Protein AF-A0A8I1EBF3-F1 (afdb_monomer)

Nearest PDB structures (foldseek):
  5a7d-assembly2_E  TM=3.920E-01  e=3.079E-02  Drosophila melanogaster
  8amz-assembly1_Q  TM=4.104E-01  e=3.415E-01  Spinacia oleracea
  7xn7-assembly1_q  TM=1.963E-01  e=6.045E-01  Komagataella phaffii
  5ue8-assembly1_A  TM=1.585E-01  e=4.282E+00  Rattus norvegicus

Solvent-accessible surface area (backbone atoms only — not comparable to full-atom values): 26738 Å² total; per-residue (Å²): 113,65,75,64,48,51,53,37,53,50,51,47,54,50,46,68,70,68,61,53,96,86,56,69,67,62,59,61,48,21,43,55,37,34,60,72,68,37,49,54,64,15,21,46,48,50,38,59,61,58,69,78,62,82,78,74,68,76,94,74,56,86,48,76,67,41,55,49,52,50,53,51,47,50,52,47,50,50,53,53,49,50,56,51,59,76,46,72,84,48,83,59,50,56,68,43,41,31,50,25,28,44,51,42,29,75,65,72,40,47,88,38,12,47,59,20,15,51,25,34,56,51,66,46,87,48,46,66,40,37,46,55,18,47,54,26,31,48,47,21,44,74,66,46,80,53,65,63,60,23,24,52,40,44,57,69,45,32,57,41,43,36,68,7,44,57,78,78,51,61,33,59,66,63,29,31,56,47,21,46,61,19,22,75,66,69,38,53,57,22,18,46,48,24,15,50,52,27,45,55,41,34,75,75,66,44,60,87,32,41,52,58,19,45,51,24,26,50,54,34,50,52,44,55,75,70,67,53,84,61,80,78,50,95,41,71,68,59,51,53,53,52,47,50,52,34,36,54,52,44,13,49,32,20,48,68,55,64,34,96,80,51,41,51,66,61,9,39,56,32,28,68,68,53,68,70,89,48,72,66,42,46,50,53,32,50,52,46,35,41,54,28,40,45,54,54,57,51,67,47,70,59,68,96,61,88,48,41,46,47,46,49,52,54,51,41,46,75,59,70,44,55,66,52,73,78,46,78,33,83,91,49,74,34,31,33,29,41,31,59,52,100,88,52,29,33,37,38,35,26,29,72,50,94,72,61,60,93,82,43,50,73,58,50,52,55,49,52,54,70,66,59,43,97,80,37,66,33,34,38,39,38,55,33,54,46,52,69,46,81,49,91,37,23,32,25,27,67,32,39,39,33,39,95,88,49,75,40,73,28,67,48,45,65,67,61,49,74,64,55,40,55,52,38,45,75,65,76,52,83,88,41,59,53,87,44,16,76,67,26,42,47,55,28,50,46,40,43,33,43,76,68,70,41,55,54,78,76,73,68,50,81,78,58,47,74,65,54,72,74,73,68,77,80,84,82,92,78,84,88,82,90,78,91,78,90,85,89,135

Organism: Pseudomonas putida (NCBI:txid303)

pLDDT: mean 82.67, std 17.94, range [24.09, 98.5]

Secondary structure (DSSP, 8-state):
-HHHHHHHHHHHHHHHHH--TT--THHHHHHHHHHTT-HHHHHHHHHHHTTS-----GGG--SHHHHHHHHHHHHHHHHHHHHHHHHTT-SS--HHHHHHHHHHHHTT-GGGHHHHHHHHHHH--SHHHHHHHHHHHHHHHHH--SHHHHHHHHHHHHHHHHTTTTTSS--HHHHHHHHHHHHTTT-HHHHHHHHHHHHHHHHTT-GGGHHHHHHHHHHHHHHHHTT---TTSS-HHHHHHHHHHHHHHHHHHHHTT-SSS--HHHHHHHHHH---SSHHHHHHHHHHHHHHHHHHHHTPPPPS--SHHHHHHHHHHHTT-EE---B--TTSSEEEEEEEETTEEEEEEEESS---HHHHHHHHHHHHHHH--TT--EEEEEESS---EEETTEEEEEEEEE-SS-EEEEEE-TT--HHHHHHHHHH------GGGTTGGGHHHHHHHHHHTT--TTTT--GGGHHHHTTT------S-----------

Sequence (489 aa):
MSYREDMLVLAQADYERLKMPGTDPRWGTALKIGSAGNLDGAAKIVTELLADVTFTPYEDAGSLVERKNAIEHEIYSLVIGTLSNLCSHKPKLPLAVVEMLCRAADVGFPEVAYNAANGIVGNASTTNDYKRAERYFKIAIETETDPTKRAAAIVNYVPLIRDGLITGKKDLIAAIELYEKAARTGLVTAMYNAGNVCMWEVQAGNTDLIDRAAYWFAEFIKTNDSGAPLSAMDNPVFIAEAIQQAIKHLADFHINEKIKQPNLEVGIAMARRIEIHNDHDQVVKNWLLEVGLSKRLSSLSAPAARSGADHWHYLLQNIDWDVGPITKGAPNPFDTFEIKHSNGKVLMVVLDYLFDPSKRYSALDRLAISLIKPGVDHVFVVSAIGMFQETDAGIHVPVFVYTKDSRAVASLNQRMTPEEIIKNTQSGLFFLDPRAAIRNCVLPITLNMLNSGKKISDGVNFNARYAVMNNVCVPDLAENFEVNSLQPD

Mean predicted aligned error: 10.17 Å

Foldseek 3Di:
DVVLLVLLVVLLVVCVVLDDVPQDCLLSVLSVCVSVVNLLVSLLSLLVVLVPDADDDLVPDPDPVSVVSVSSVVSNCSSLVSSLVSQVPDQEDDPSNLSSLLSCCVRPNLCSLLSNLSNLVSVDDALVSLVSSLVSLCSNLVPDPDLQSNLLSLLVNLCCQQVVSNPVDHDLPVSLVSLVSSVVVVQLSSLLSNLVSLVVVVVVVNLVSLQVNLVSLVSNLVCVVVVPDNVSPVDPVVSVVSNLVSLLSNLCCQLVVSYPDRDLVSSLVSLVVRDPPDPVSVVSSLVSNLSSLLVQLQQDAQDPDDALVSLVQVSCVSLPWQKADKDDDVVDQWIWIWTDDPPFIEIEIEGRDPDPCVPQVVVVLVVQLVVDDVGHAKYWYFYSALDWDQDLLAIFGWIWIDGNVDIFIFGDASNDDPVNRVVCRVVVDHDHHHVCRLSRCSSNVSSNCSNVSHRSPPPVPSVCVVVVVVPDDDDDDDDDDDDDDDDDD

Radius of gyration: 35.26 Å; Cα contacts (8 Å, |Δi|>4): 708; chains: 1; bounding box: 117×48×90 Å

InterPro domains:
  IPR011990 Tetratricopeptide-like helical domain superfamily [G3DSA:1.25.40.10] (82-287)

Structure (mmCIF, N/CA/C/O backbone):
data_AF-A0A8I1EBF3-F1
#
_entry.id   AF-A0A8I1EBF3-F1
#
loop_
_atom_site.group_PDB
_atom_site.id
_atom_site.type_symbol
_atom_site.label_atom_id
_atom_site.label_alt_id
_atom_site.label_comp_id
_atom_site.label_asym_id
_atom_site.label_entity_id
_atom_site.label_seq_id
_atom_site.pdbx_PDB_ins_code
_atom_site.Cartn_x
_atom_site.Cartn_y
_atom_site.Cartn_z
_atom_site.occupancy
_atom_site.B_iso_or_equiv
_atom_site.auth_seq_id
_atom_site.auth_comp_id
_atom_site.auth_asym_id
_atom_site.auth_atom_id
_atom_site.pdbx_PDB_model_num
ATOM 1 N N . MET A 1 1 ? -30.268 14.496 8.463 1.00 51.28 1 MET A N 1
ATOM 2 C CA . MET A 1 1 ? -31.210 14.589 9.598 1.00 51.28 1 MET A CA 1
ATOM 3 C C . MET A 1 1 ? -32.284 13.510 9.513 1.00 51.28 1 MET A C 1
ATOM 5 O O . MET A 1 1 ? -32.434 12.830 10.515 1.00 51.28 1 MET A O 1
ATOM 9 N N . SER A 1 2 ? -32.878 13.236 8.337 1.00 64.19 2 SER A N 1
ATOM 10 C CA . SER A 1 2 ? -33.955 12.231 8.181 1.00 64.19 2 SER A CA 1
ATOM 11 C C . SER A 1 2 ? -33.654 10.852 8.791 1.00 64.19 2 SER A C 1
ATOM 13 O O . SER A 1 2 ? -34.366 10.434 9.687 1.00 64.19 2 SER A O 1
ATOM 15 N N . TYR A 1 3 ? -32.528 10.207 8.457 1.00 68.94 3 TYR A N 1
ATOM 16 C CA . TYR A 1 3 ? -32.232 8.843 8.946 1.00 68.94 3 TYR A CA 1
ATOM 17 C C . TYR A 1 3 ? -32.161 8.697 10.483 1.00 68.94 3 TYR A C 1
ATOM 19 O O . TYR A 1 3 ? -32.469 7.644 11.035 1.00 68.94 3 TYR A O 1
ATOM 27 N N . ARG A 1 4 ? -31.738 9.749 11.201 1.00 68.06 4 ARG A N 1
ATOM 28 C CA . ARG A 1 4 ? -31.626 9.714 12.673 1.00 68.06 4 ARG A CA 1
ATOM 29 C C . ARG A 1 4 ? -32.972 9.922 13.356 1.00 68.06 4 ARG A C 1
ATOM 31 O O . ARG A 1 4 ? -33.235 9.289 14.373 1.00 68.06 4 ARG A O 1
ATOM 38 N N . GLU A 1 5 ? -33.785 10.816 12.803 1.00 68.25 5 GLU A N 1
ATOM 39 C CA . GLU A 1 5 ? -35.148 11.059 13.276 1.00 68.25 5 GLU A CA 1
ATOM 40 C C . GLU A 1 5 ? -36.011 9.813 13.044 1.00 68.25 5 GLU A C 1
ATOM 42 O O . GLU A 1 5 ? -36.707 9.382 13.961 1.00 68.25 5 GLU A O 1
ATOM 47 N N . ASP A 1 6 ? -35.846 9.151 11.895 1.00 79.31 6 ASP A N 1
ATOM 48 C CA . ASP A 1 6 ? -36.565 7.923 11.548 1.00 79.31 6 ASP A CA 1
ATOM 49 C C . ASP A 1 6 ? -36.257 6.768 12.521 1.00 79.31 6 ASP A C 1
ATOM 51 O O . ASP A 1 6 ? -37.180 6.103 12.992 1.00 79.31 6 ASP A O 1
ATOM 55 N N . MET A 1 7 ? -34.989 6.556 12.909 1.00 80.69 7 MET A N 1
ATOM 56 C CA . MET A 1 7 ? -34.633 5.492 13.869 1.00 80.69 7 MET A CA 1
ATOM 57 C C . MET A 1 7 ? -35.256 5.696 15.255 1.00 80.69 7 MET A C 1
ATOM 59 O O . MET A 1 7 ? -35.702 4.733 15.874 1.00 80.69 7 MET A O 1
ATOM 63 N N . LEU A 1 8 ? -35.304 6.934 15.753 1.00 80.44 8 LEU A N 1
ATOM 64 C CA . LEU A 1 8 ? -35.877 7.224 17.072 1.00 80.44 8 LEU A CA 1
ATOM 65 C C . LEU A 1 8 ? -37.400 7.142 17.073 1.00 80.44 8 LEU A C 1
ATOM 67 O O . LEU A 1 8 ? -37.984 6.688 18.054 1.00 80.44 8 LEU A O 1
ATOM 71 N N . VAL A 1 9 ? -38.041 7.548 15.976 1.00 79.81 9 VAL A N 1
ATOM 72 C CA . VAL A 1 9 ? -39.489 7.395 15.796 1.00 79.81 9 VAL A CA 1
ATOM 73 C C . VAL A 1 9 ? -39.869 5.914 15.738 1.00 79.81 9 VAL A C 1
ATOM 75 O O . VAL A 1 9 ? -40.823 5.510 16.405 1.00 79.81 9 VAL A O 1
ATOM 78 N N . LEU A 1 10 ? -39.101 5.094 15.014 1.00 85.44 10 LEU A N 1
ATOM 79 C CA . LEU A 1 10 ? -39.307 3.644 14.975 1.00 85.44 10 LEU A CA 1
ATOM 80 C C . LEU A 1 10 ? -39.087 3.006 16.350 1.00 85.44 10 LEU A C 1
ATOM 82 O O . LEU A 1 10 ? -39.961 2.288 16.826 1.00 85.44 10 LEU A O 1
ATOM 86 N N . ALA A 1 11 ? -37.993 3.345 17.039 1.00 85.56 11 ALA A N 1
ATOM 87 C CA . ALA A 1 11 ? -37.730 2.843 18.386 1.00 85.56 11 ALA A CA 1
ATOM 88 C C . ALA A 1 11 ? -38.823 3.250 19.387 1.00 85.56 11 ALA A C 1
ATOM 90 O O . ALA A 1 11 ? -39.188 2.466 20.260 1.00 85.56 11 ALA A O 1
ATOM 91 N N . GLN A 1 12 ? -39.392 4.452 19.253 1.00 85.31 12 GLN A N 1
ATOM 92 C CA . GLN A 1 12 ? -40.523 4.888 20.071 1.00 85.31 12 GLN A CA 1
ATOM 93 C C . GLN A 1 12 ? -41.780 4.056 19.788 1.00 85.31 12 GLN A C 1
ATOM 95 O O . GLN A 1 12 ? -42.476 3.674 20.727 1.00 85.31 12 GLN A O 1
ATOM 100 N N . ALA A 1 13 ? -42.075 3.763 18.521 1.00 85.56 13 ALA A N 1
ATOM 101 C CA . ALA A 1 13 ? -43.204 2.914 18.149 1.00 85.56 13 ALA A CA 1
ATOM 102 C C . ALA A 1 13 ? -43.023 1.472 18.655 1.00 85.56 13 ALA A C 1
ATOM 104 O O . ALA A 1 13 ? -43.964 0.881 19.189 1.00 85.56 13 ALA A O 1
ATOM 105 N N . ASP A 1 14 ? -41.809 0.930 18.555 1.00 85.56 14 ASP A N 1
ATOM 106 C CA . ASP A 1 14 ? -41.476 -0.393 19.082 1.00 85.56 14 ASP A CA 1
ATOM 107 C C . ASP A 1 14 ? -41.560 -0.441 20.610 1.00 85.56 14 ASP A C 1
ATOM 109 O O . ASP A 1 14 ? -42.135 -1.383 21.154 1.00 85.56 14 ASP A O 1
ATOM 113 N N . TYR A 1 15 ? -41.091 0.595 21.309 1.00 87.81 15 TYR A N 1
ATOM 114 C CA . TYR A 1 15 ? -41.271 0.719 22.757 1.00 87.81 15 TYR A CA 1
ATOM 115 C C . TYR A 1 15 ? -42.753 0.701 23.148 1.00 87.81 15 TYR A C 1
ATOM 117 O O . TYR A 1 15 ? -43.150 -0.029 24.055 1.00 87.81 15 TYR A O 1
ATOM 125 N N . GLU A 1 16 ? -43.594 1.468 22.451 1.00 88.19 16 GLU A N 1
ATOM 126 C CA . GLU A 1 16 ? -45.037 1.511 22.710 1.00 88.19 16 GLU A CA 1
ATOM 127 C C . GLU A 1 16 ? -45.721 0.158 22.468 1.00 88.19 16 GLU A C 1
ATOM 129 O O . GLU A 1 16 ? -46.693 -0.164 23.153 1.00 88.19 16 GLU A O 1
ATOM 134 N N . ARG A 1 17 ? -45.199 -0.644 21.535 1.00 86.62 17 ARG A N 1
ATOM 135 C CA . ARG A 1 17 ? -45.666 -2.009 21.270 1.00 86.62 17 ARG A CA 1
ATOM 136 C C . ARG A 1 17 ? -45.203 -3.007 22.335 1.00 86.62 17 ARG A C 1
ATOM 138 O O . ARG A 1 17 ? -45.956 -3.920 22.663 1.00 86.62 17 ARG A O 1
ATOM 145 N N . LEU A 1 18 ? -43.975 -2.861 22.832 1.00 81.62 18 LEU A N 1
ATOM 146 C CA . LEU A 1 18 ? -43.343 -3.806 23.760 1.00 81.62 18 LEU A CA 1
ATOM 147 C C . LEU A 1 18 ? -43.684 -3.538 25.230 1.00 81.62 18 LEU A C 1
ATOM 149 O O . LEU A 1 18 ? -43.619 -4.458 26.045 1.00 81.62 18 LEU A O 1
ATOM 153 N N . LYS A 1 19 ? -44.039 -2.299 25.593 1.00 83.50 19 LYS A N 1
ATOM 154 C CA . LYS A 1 19 ? -44.276 -1.939 26.996 1.00 83.50 19 LYS A CA 1
ATOM 155 C C . LYS A 1 19 ? -45.420 -2.751 27.609 1.00 83.50 19 LYS A C 1
ATOM 157 O O . LYS A 1 19 ? -46.505 -2.887 27.044 1.00 83.50 19 LYS A O 1
ATOM 162 N N . MET A 1 20 ? -45.187 -3.240 28.821 1.00 80.56 20 MET A N 1
ATOM 163 C CA . MET A 1 20 ? -46.150 -3.992 29.620 1.00 80.56 20 MET A CA 1
ATOM 164 C C . MET A 1 20 ? -46.591 -3.184 30.850 1.00 80.56 20 MET A C 1
ATOM 166 O O . MET A 1 20 ? -45.929 -2.214 31.233 1.00 80.56 20 MET A O 1
ATOM 170 N N . PRO A 1 21 ? -47.695 -3.564 31.523 1.00 80.75 21 PRO A N 1
ATOM 171 C CA . PRO A 1 21 ? -48.029 -3.001 32.826 1.00 80.75 21 PRO A CA 1
ATOM 172 C C . PRO A 1 21 ? -46.851 -3.133 33.805 1.00 80.75 21 PRO A C 1
ATOM 174 O O . PRO A 1 21 ? -46.395 -4.236 34.105 1.00 80.75 21 PRO A O 1
ATOM 177 N N . GLY A 1 22 ? -46.358 -1.995 34.301 1.00 79.06 22 GLY A N 1
ATOM 178 C CA . GLY A 1 22 ? -45.216 -1.929 35.217 1.00 79.06 22 GLY A CA 1
ATOM 179 C C . GLY A 1 22 ? -43.856 -1.663 34.563 1.00 79.06 22 GLY A C 1
ATOM 180 O O . GLY A 1 22 ? -42.886 -1.536 35.302 1.00 79.06 22 GLY A O 1
ATOM 181 N N . THR A 1 23 ? -43.767 -1.535 33.232 1.00 82.94 23 THR A N 1
ATOM 182 C CA . THR A 1 23 ? -42.566 -0.999 32.568 1.00 82.94 23 THR A CA 1
ATOM 183 C C . THR A 1 23 ? -42.337 0.452 33.002 1.00 82.94 23 THR A C 1
ATOM 185 O O . THR A 1 23 ? -43.271 1.257 32.980 1.00 82.94 23 THR A O 1
ATOM 188 N N . ASP A 1 24 ? -41.100 0.808 33.364 1.00 86.75 24 ASP A N 1
ATOM 189 C CA . ASP A 1 24 ? -40.775 2.178 33.774 1.00 86.75 24 ASP A CA 1
ATOM 190 C C . ASP A 1 24 ? -41.000 3.167 32.599 1.00 86.75 24 ASP A C 1
ATOM 192 O O . ASP A 1 24 ? -40.403 3.011 31.524 1.00 86.75 24 ASP A O 1
ATOM 196 N N . PRO A 1 25 ? -41.861 4.194 32.756 1.00 90.25 25 PRO A N 1
ATOM 197 C CA . PRO A 1 25 ? -42.172 5.148 31.687 1.00 90.25 25 PRO A CA 1
ATOM 198 C C . PRO A 1 25 ? -40.987 6.052 31.312 1.00 90.25 25 PRO A C 1
ATOM 200 O O . PRO A 1 25 ? -41.006 6.718 30.267 1.00 90.25 25 PRO A O 1
ATOM 203 N N . ARG A 1 26 ? -39.935 6.100 32.138 1.00 92.25 26 ARG A N 1
ATOM 204 C CA . ARG A 1 26 ? -38.726 6.874 31.848 1.00 92.25 26 ARG A CA 1
ATOM 205 C C . ARG A 1 26 ? -37.974 6.337 30.625 1.00 92.25 26 ARG A C 1
ATOM 207 O O . ARG A 1 26 ? -37.333 7.137 29.950 1.00 92.25 26 ARG A O 1
ATOM 214 N N . TRP A 1 27 ? -38.127 5.061 30.252 1.00 89.31 27 TRP A N 1
ATOM 215 C CA . TRP A 1 27 ? -37.572 4.512 29.002 1.00 89.31 27 TRP A CA 1
ATOM 216 C C . TRP A 1 27 ? -38.121 5.223 27.756 1.00 89.31 27 TRP A C 1
ATOM 218 O O . TRP A 1 27 ? -37.354 5.728 26.936 1.00 89.31 27 TRP A O 1
ATOM 228 N N . GLY A 1 28 ? -39.447 5.367 27.657 1.00 89.62 28 GLY A N 1
ATOM 229 C CA . GLY A 1 28 ? -40.077 6.144 26.583 1.00 89.62 28 GLY A CA 1
ATOM 230 C C . GLY A 1 28 ? -39.735 7.636 26.659 1.00 89.62 28 GLY A C 1
ATOM 231 O O . GLY A 1 28 ? -39.597 8.310 25.640 1.00 89.62 28 GLY A O 1
ATOM 232 N N . THR A 1 29 ? -39.527 8.159 27.871 1.00 93.44 29 THR A N 1
ATOM 233 C CA . THR A 1 29 ? -39.084 9.549 28.067 1.00 93.44 29 THR A CA 1
ATOM 234 C C . THR A 1 29 ? -37.672 9.768 27.519 1.00 93.44 29 THR A C 1
ATOM 236 O O . THR A 1 29 ? -37.432 10.775 26.852 1.00 93.44 29 THR A O 1
ATOM 239 N N . ALA A 1 30 ? -36.753 8.823 27.735 1.00 91.50 30 ALA A N 1
ATOM 240 C CA . ALA A 1 30 ? -35.398 8.878 27.195 1.00 91.50 30 ALA A CA 1
ATOM 241 C C . ALA A 1 30 ? -35.396 8.874 25.658 1.00 91.50 30 ALA A C 1
ATOM 243 O O . ALA A 1 30 ? -34.731 9.717 25.056 1.00 91.50 30 ALA A O 1
ATOM 244 N N . LEU A 1 31 ? -36.192 8.006 25.020 1.00 89.75 31 LEU A N 1
ATOM 245 C CA . LEU A 1 31 ? -36.346 7.982 23.559 1.00 89.75 31 LEU A CA 1
ATOM 246 C C . LEU A 1 31 ? -36.879 9.315 23.014 1.00 89.75 31 LEU A C 1
ATOM 248 O O . LEU A 1 31 ? -36.292 9.870 22.087 1.00 89.75 31 LEU A O 1
ATOM 252 N N . LYS A 1 32 ? -37.920 9.882 23.636 1.00 90.75 32 LYS A N 1
ATOM 253 C CA . LYS A 1 32 ? -38.498 11.179 23.243 1.00 90.75 32 LYS A CA 1
ATOM 254 C C . LYS A 1 32 ? -37.525 12.353 23.409 1.00 90.75 32 LYS A C 1
ATOM 256 O O . LYS A 1 32 ? -37.490 13.268 22.588 1.00 90.75 32 LYS A O 1
ATOM 261 N N . ILE A 1 33 ? -36.736 12.362 24.481 1.00 90.69 33 ILE A N 1
ATOM 262 C CA . ILE A 1 33 ? -35.713 13.396 24.702 1.00 90.69 33 ILE A CA 1
ATOM 263 C C . ILE A 1 33 ? -34.570 13.234 23.690 1.00 90.69 33 ILE A C 1
ATOM 265 O O . ILE A 1 33 ? -34.101 14.226 23.124 1.00 90.69 33 ILE A O 1
ATOM 269 N N . GLY A 1 34 ? -34.166 11.993 23.407 1.00 87.12 34 GLY A N 1
ATOM 270 C CA . GLY A 1 34 ? -33.184 11.670 22.376 1.00 87.12 34 GLY A CA 1
ATOM 271 C C . GLY A 1 34 ? -33.651 12.091 20.982 1.00 87.12 34 GLY A C 1
ATOM 272 O O . GLY A 1 34 ? -32.872 12.694 20.244 1.00 87.12 34 GLY A O 1
ATOM 273 N N . SER A 1 35 ? -34.926 11.857 20.642 1.00 84.81 35 SER A N 1
ATOM 274 C CA . SER A 1 35 ? -35.534 12.247 19.358 1.00 84.81 35 SER A CA 1
ATOM 275 C C . SER A 1 35 ? -35.601 13.758 19.167 1.00 84.81 35 SER A C 1
ATOM 277 O O . SER A 1 35 ? -35.529 14.238 18.043 1.00 84.81 35 SER A O 1
ATOM 279 N N . ALA A 1 36 ? -35.662 14.519 20.261 1.00 87.38 36 ALA A N 1
ATOM 280 C CA . ALA A 1 36 ? -35.533 15.975 20.249 1.00 87.38 36 ALA A CA 1
ATOM 281 C C . ALA A 1 36 ? -34.069 16.464 20.141 1.00 87.38 36 ALA A C 1
ATOM 283 O O . ALA A 1 36 ? -33.806 17.660 20.253 1.00 87.38 36 ALA A O 1
ATOM 284 N N . GLY A 1 37 ? -33.100 15.557 19.961 1.00 86.69 37 GLY A N 1
ATOM 285 C CA . GLY A 1 37 ? -31.675 15.863 19.814 1.00 86.69 37 GLY A CA 1
ATOM 286 C C . GLY A 1 37 ? -30.896 15.984 21.128 1.00 86.69 37 GLY A C 1
ATOM 287 O O . GLY A 1 37 ? -29.675 16.164 21.096 1.00 86.69 37 GLY A O 1
ATOM 288 N N . ASN A 1 38 ? -31.550 15.847 22.287 1.00 90.69 38 ASN A N 1
ATOM 289 C CA . ASN A 1 38 ? -30.905 15.947 23.597 1.00 90.69 38 ASN A CA 1
ATOM 290 C C . ASN A 1 38 ? -30.384 14.580 24.076 1.00 90.69 38 ASN A C 1
ATOM 292 O O . ASN A 1 38 ? -30.918 13.960 24.997 1.00 90.69 38 ASN A O 1
ATOM 296 N N . LEU A 1 39 ? -29.313 14.108 23.440 1.00 89.25 39 LEU A N 1
ATOM 297 C CA . LEU A 1 39 ? -28.710 12.808 23.757 1.00 89.25 39 LEU A CA 1
ATOM 298 C C . LEU A 1 39 ? -28.164 12.732 25.192 1.00 89.25 39 LEU A C 1
ATOM 300 O O . LEU A 1 39 ? -28.251 11.678 25.809 1.00 89.25 39 LEU A O 1
ATOM 304 N N . ASP A 1 40 ? -27.665 13.837 25.750 1.00 91.81 40 ASP A N 1
ATOM 305 C CA . ASP A 1 40 ? -27.168 13.884 27.132 1.00 91.81 40 ASP A CA 1
ATOM 306 C C . ASP A 1 40 ? -28.285 13.651 28.146 1.00 91.81 40 ASP A C 1
ATOM 308 O O . ASP A 1 40 ? -28.114 12.885 29.094 1.00 91.81 40 ASP A O 1
ATOM 312 N N . GLY A 1 41 ? -29.431 14.308 27.950 1.00 94.06 41 GLY A N 1
ATOM 313 C CA . GLY A 1 41 ? -30.605 14.127 28.798 1.00 94.06 41 GLY A CA 1
ATOM 314 C C . GLY A 1 41 ? -31.134 12.697 28.729 1.00 94.06 41 GLY A C 1
ATOM 315 O O . GLY A 1 41 ? -31.384 12.089 29.766 1.00 94.06 41 GLY A O 1
ATOM 316 N N . ALA A 1 42 ? -31.236 12.141 27.518 1.00 93.19 42 ALA A N 1
ATOM 317 C CA . ALA A 1 42 ? -31.641 10.753 27.318 1.00 93.19 42 ALA A CA 1
ATOM 318 C C . ALA A 1 42 ? -30.679 9.771 28.008 1.00 93.19 42 ALA A C 1
ATOM 320 O O . ALA A 1 42 ? -31.119 8.889 28.743 1.00 93.19 42 ALA A O 1
ATOM 321 N N . ALA A 1 43 ? -29.370 9.962 27.831 1.00 93.56 43 ALA A N 1
ATOM 322 C CA . ALA A 1 43 ? -28.353 9.087 28.400 1.00 93.56 43 ALA A CA 1
ATOM 323 C C . ALA A 1 43 ? -28.322 9.117 29.934 1.00 93.56 43 ALA A C 1
ATOM 325 O O . ALA A 1 43 ? -28.157 8.070 30.557 1.00 93.56 43 ALA A O 1
ATOM 326 N N . LYS A 1 44 ? -28.532 10.285 30.559 1.00 94.88 44 LYS A N 1
ATOM 327 C CA . LYS A 1 44 ? -28.656 10.396 32.024 1.00 94.88 44 LYS A CA 1
ATOM 328 C C . LYS A 1 44 ? -29.830 9.582 32.563 1.00 94.88 44 LYS A C 1
ATOM 330 O O . LYS A 1 44 ? -29.638 8.807 33.490 1.00 94.88 44 LYS A O 1
ATOM 335 N N . ILE A 1 45 ? -31.002 9.694 31.933 1.00 94.12 45 ILE A N 1
ATOM 336 C CA . ILE A 1 45 ? -32.192 8.924 32.322 1.00 94.12 45 ILE A CA 1
ATOM 337 C C . ILE A 1 45 ? -31.926 7.421 32.210 1.00 94.12 45 ILE A C 1
ATOM 339 O O . ILE A 1 45 ? -32.232 6.674 33.133 1.00 94.12 45 ILE A O 1
ATOM 343 N N . VAL A 1 46 ? -31.326 6.973 31.104 1.00 92.00 46 VAL A N 1
ATOM 344 C CA . VAL A 1 46 ? -30.987 5.552 30.925 1.00 92.00 46 VAL A CA 1
ATOM 345 C C . VAL A 1 46 ? -29.963 5.093 31.962 1.00 92.00 46 VAL A C 1
ATOM 347 O O . VAL A 1 46 ? -30.102 4.013 32.518 1.00 92.00 46 VAL A O 1
ATOM 350 N N . THR A 1 47 ? -28.965 5.917 32.279 1.00 93.19 47 THR A N 1
ATOM 351 C CA . THR A 1 47 ? -27.955 5.588 33.297 1.00 93.19 47 THR A CA 1
ATOM 352 C C . THR A 1 47 ? -28.591 5.409 34.677 1.00 93.19 47 THR A C 1
ATOM 354 O O . THR A 1 47 ? -28.270 4.446 35.369 1.00 93.19 47 THR A O 1
ATOM 357 N N . GLU A 1 48 ? -29.519 6.292 35.059 1.00 92.19 48 GLU A N 1
ATOM 358 C CA . GLU A 1 48 ? -30.303 6.173 36.297 1.00 92.19 48 GLU A CA 1
ATOM 359 C C . GLU A 1 48 ? -31.158 4.904 36.304 1.00 92.19 48 GLU A C 1
ATOM 361 O O . GLU A 1 48 ? -31.194 4.195 37.304 1.00 92.19 48 GLU A O 1
ATOM 366 N N . LEU A 1 49 ? -31.806 4.579 35.183 1.00 89.75 49 LEU A N 1
ATOM 367 C CA . LEU A 1 49 ? -32.600 3.356 35.053 1.00 89.75 49 LEU A CA 1
ATOM 368 C C . LEU A 1 49 ? -31.752 2.092 35.214 1.00 89.75 49 LEU A C 1
ATOM 370 O O . LEU A 1 49 ? -32.205 1.136 35.830 1.00 89.75 49 LEU A O 1
ATOM 374 N N . LEU A 1 50 ? -30.514 2.099 34.718 1.00 87.75 50 LEU A N 1
ATOM 375 C CA . LEU A 1 50 ? -29.566 0.988 34.849 1.00 87.75 50 LEU A CA 1
ATOM 376 C C . LEU A 1 50 ? -28.895 0.910 36.235 1.00 87.75 50 LEU A C 1
ATOM 378 O O . LEU A 1 50 ? -28.119 -0.016 36.493 1.00 87.75 50 LEU A O 1
ATOM 382 N N . ALA A 1 51 ? -29.126 1.870 37.135 1.00 85.69 51 ALA A N 1
ATOM 383 C CA . ALA A 1 51 ? -28.578 1.817 38.490 1.00 85.69 51 ALA A CA 1
ATOM 384 C C . ALA A 1 51 ? -29.218 0.685 39.313 1.00 85.69 51 ALA A C 1
ATOM 386 O O . ALA A 1 51 ? -28.507 0.003 40.052 1.00 85.69 51 ALA A O 1
ATOM 387 N N . ASP A 1 52 ? -30.512 0.441 39.097 1.00 75.38 52 ASP A N 1
ATOM 388 C CA . ASP A 1 52 ? -31.344 -0.464 39.900 1.00 75.38 52 ASP A CA 1
ATOM 389 C C . ASP A 1 52 ? -31.548 -1.854 39.263 1.00 75.38 52 ASP A C 1
ATOM 391 O O . ASP A 1 52 ? -32.256 -2.697 39.812 1.00 75.38 52 ASP A O 1
ATOM 395 N N . VAL A 1 53 ? -30.940 -2.116 38.100 1.00 75.12 53 VAL A N 1
ATOM 396 C CA . VAL A 1 53 ? -31.126 -3.375 37.363 1.00 75.12 53 VAL A CA 1
ATOM 397 C C . VAL A 1 53 ? -30.232 -4.480 37.930 1.00 75.12 53 VAL A C 1
ATOM 399 O O . VAL A 1 53 ? -29.005 -4.380 37.904 1.00 75.12 53 VAL A O 1
ATOM 402 N N . THR A 1 54 ? -30.849 -5.576 38.375 1.00 64.06 54 THR A N 1
ATOM 403 C CA . THR A 1 54 ? -30.191 -6.859 38.653 1.00 64.06 54 THR A CA 1
ATOM 404 C C . THR A 1 54 ? -30.638 -7.887 37.612 1.00 64.06 54 THR A C 1
ATOM 406 O O . THR A 1 54 ? -31.790 -8.314 37.599 1.00 64.06 54 THR A O 1
ATOM 409 N N . PHE A 1 55 ? -29.742 -8.283 36.702 1.00 61.00 55 PHE A N 1
ATOM 410 C CA . PHE A 1 55 ? -30.075 -9.263 35.664 1.00 61.00 55 PHE A CA 1
ATOM 411 C C . PHE A 1 55 ? -29.927 -10.708 36.146 1.00 61.00 55 PHE A C 1
ATOM 413 O O . PHE A 1 55 ? -28.948 -11.065 36.798 1.00 61.00 55 PHE A O 1
ATOM 420 N N . THR A 1 56 ? -30.893 -11.546 35.765 1.00 51.75 56 THR A N 1
ATOM 421 C CA . THR A 1 56 ? -30.790 -13.013 35.770 1.00 51.75 56 THR A CA 1
ATOM 422 C C . THR A 1 56 ? -30.750 -13.470 34.303 1.00 51.75 56 THR A C 1
ATOM 424 O O . THR A 1 56 ? -31.611 -13.022 33.541 1.00 51.75 56 THR A O 1
ATOM 427 N N . PRO A 1 57 ? -29.763 -14.274 33.860 1.00 46.44 57 PRO A N 1
ATOM 428 C CA . PRO A 1 57 ? -29.640 -14.690 32.459 1.00 46.44 57 PRO A CA 1
ATOM 429 C C . PRO A 1 57 ? -30.874 -15.446 31.941 1.00 46.44 57 PRO A C 1
ATOM 431 O O . PRO A 1 57 ? -31.504 -16.205 32.672 1.00 46.44 57 PRO A O 1
ATOM 434 N N . TYR A 1 58 ? -31.198 -15.268 30.655 1.00 40.06 58 TYR A N 1
ATOM 435 C CA . TYR A 1 58 ? -32.382 -15.855 30.005 1.00 40.06 58 TYR A CA 1
ATOM 436 C C . TYR A 1 58 ? -32.399 -17.394 30.019 1.00 40.06 58 TYR A C 1
ATOM 438 O O . TYR A 1 58 ? -33.466 -18.002 30.015 1.00 40.06 58 TYR A O 1
ATOM 446 N N . GLU A 1 59 ? -31.226 -18.031 30.061 1.00 44.59 59 GLU A N 1
ATOM 447 C CA . GLU A 1 59 ? -31.083 -19.494 30.044 1.00 44.59 59 GLU A CA 1
ATOM 448 C C . GLU A 1 59 ? -31.655 -20.174 31.306 1.00 44.59 59 GLU A C 1
ATOM 450 O O . GLU A 1 59 ? -31.953 -21.367 31.265 1.00 44.59 59 GLU A O 1
ATOM 455 N N . ASP A 1 60 ? -31.924 -19.405 32.370 1.00 44.75 60 ASP A N 1
ATOM 456 C CA . ASP A 1 60 ? -32.487 -19.882 33.641 1.00 44.75 60 ASP A CA 1
ATOM 457 C C . ASP A 1 60 ? -33.992 -19.556 33.820 1.00 44.75 60 ASP A C 1
ATOM 459 O O . ASP A 1 60 ? -34.571 -19.806 34.876 1.00 44.75 60 ASP A O 1
ATOM 463 N N . ALA A 1 61 ? -34.662 -19.015 32.793 1.00 46.50 61 ALA A N 1
ATOM 464 C CA . ALA A 1 61 ? -36.015 -18.456 32.888 1.00 46.50 61 ALA A CA 1
ATOM 465 C C . ALA A 1 61 ? -37.167 -19.495 32.816 1.00 46.50 61 ALA A C 1
ATOM 467 O O . ALA A 1 61 ? -37.699 -19.781 31.740 1.00 46.50 61 ALA A O 1
ATOM 468 N N . GLY A 1 62 ? -37.632 -20.024 33.953 1.00 46.06 62 GLY A N 1
ATOM 469 C CA . GLY A 1 62 ? -38.780 -20.946 34.062 1.00 46.06 62 GLY A CA 1
ATOM 470 C C . GLY A 1 62 ? -40.150 -20.329 34.429 1.00 46.06 62 GLY A C 1
ATOM 471 O O . GLY A 1 62 ? -41.182 -20.990 34.294 1.00 46.06 62 GLY A O 1
ATOM 472 N N . SER A 1 63 ? -40.209 -19.077 34.882 1.00 59.22 63 SER A N 1
ATOM 473 C CA . SER A 1 63 ? -41.336 -18.440 35.582 1.00 59.22 63 SER A CA 1
ATOM 474 C C . SER A 1 63 ? -41.832 -17.146 34.913 1.00 59.22 63 SER A C 1
ATOM 476 O O . SER A 1 63 ? -41.190 -16.549 34.050 1.00 59.22 63 SER A O 1
ATOM 478 N N . LEU A 1 64 ? -43.016 -16.678 35.330 1.00 53.81 64 LEU A N 1
ATOM 479 C CA . LEU A 1 64 ? -43.646 -15.436 34.849 1.00 53.81 64 LEU A CA 1
ATOM 480 C C . LEU A 1 64 ? -42.806 -14.178 35.154 1.00 53.81 64 LEU A C 1
ATOM 482 O O . LEU A 1 64 ? -42.859 -13.212 34.396 1.00 53.81 64 LEU A O 1
ATOM 486 N N . VAL A 1 65 ? -42.017 -14.210 36.233 1.00 57.50 65 VAL A N 1
ATOM 487 C CA . VAL A 1 65 ? -41.066 -13.148 36.601 1.00 57.50 65 VAL A CA 1
ATOM 488 C C . VAL A 1 65 ? -39.905 -13.108 35.612 1.00 57.50 65 VAL A C 1
ATOM 490 O O . VAL A 1 65 ? -39.543 -12.038 35.137 1.00 57.50 65 VAL A O 1
ATOM 493 N N . GLU A 1 66 ? -39.382 -14.263 35.207 1.00 57.16 66 GLU A N 1
ATOM 494 C CA . GLU A 1 66 ? -38.265 -14.314 34.262 1.00 57.16 66 GLU A CA 1
ATOM 495 C C . GLU A 1 66 ? -38.699 -13.960 32.829 1.00 57.16 66 GLU A C 1
ATOM 497 O O . GLU A 1 66 ? -37.953 -13.302 32.107 1.00 57.16 66 GLU A O 1
ATOM 502 N N . ARG A 1 67 ? -39.949 -14.261 32.435 1.00 55.28 67 ARG A N 1
ATOM 503 C CA . ARG A 1 67 ? -40.530 -13.743 31.177 1.00 55.28 67 ARG A CA 1
ATOM 504 C C . ARG A 1 67 ? -40.703 -12.222 31.184 1.00 55.28 67 ARG A C 1
ATOM 506 O O . ARG A 1 67 ? -40.521 -11.592 30.147 1.00 55.28 67 ARG A O 1
ATOM 513 N N . LYS A 1 68 ? -41.042 -11.630 32.334 1.00 59.22 68 LYS A N 1
ATOM 514 C CA . LYS A 1 68 ? -41.110 -10.171 32.493 1.00 59.22 68 LYS A CA 1
ATOM 515 C C . LYS A 1 68 ? -39.713 -9.544 32.387 1.00 59.22 68 LYS A C 1
ATOM 517 O O . LYS A 1 68 ? -39.550 -8.580 31.645 1.00 59.22 68 LYS A O 1
ATOM 522 N N . ASN A 1 69 ? -38.711 -10.146 33.029 1.00 63.72 69 ASN A N 1
ATOM 523 C CA . ASN A 1 69 ? -37.312 -9.713 32.936 1.00 63.72 69 ASN A CA 1
ATOM 524 C C . ASN A 1 69 ? -36.762 -9.815 31.501 1.00 63.72 69 ASN A C 1
ATOM 526 O O . ASN A 1 69 ? -35.979 -8.968 31.082 1.00 63.72 69 ASN A O 1
ATOM 530 N N . ALA A 1 70 ? -37.197 -10.808 30.720 1.00 63.69 70 ALA A N 1
ATOM 531 C CA . ALA A 1 70 ? -36.814 -10.944 29.315 1.00 63.69 70 ALA A CA 1
ATOM 532 C C . ALA A 1 70 ? -37.397 -9.846 28.407 1.00 63.69 70 ALA A C 1
ATOM 534 O O . ALA A 1 70 ? -36.698 -9.325 27.543 1.00 63.69 70 ALA A O 1
ATOM 535 N N . ILE A 1 71 ? -38.660 -9.461 28.607 1.00 65.19 71 ILE A N 1
ATOM 536 C CA . ILE A 1 71 ? -39.285 -8.364 27.844 1.00 65.19 71 ILE A CA 1
ATOM 537 C C . ILE A 1 71 ? -38.674 -7.016 28.247 1.00 65.19 71 ILE A C 1
ATOM 539 O O . ILE A 1 71 ? -38.441 -6.153 27.403 1.00 65.19 71 ILE A O 1
ATOM 543 N N . GLU A 1 72 ? -38.357 -6.840 29.531 1.00 71.12 72 GLU A N 1
ATOM 544 C CA . GLU A 1 72 ? -37.582 -5.691 29.997 1.00 71.12 72 GLU A CA 1
ATOM 545 C C . GLU A 1 72 ? -36.191 -5.657 29.346 1.00 71.12 72 GLU A C 1
ATOM 547 O O . GLU A 1 72 ? -35.795 -4.607 28.849 1.00 71.12 72 GLU A O 1
ATOM 552 N N . HIS A 1 73 ? -35.504 -6.797 29.216 1.00 74.38 73 HIS A N 1
ATOM 553 C CA . HIS A 1 73 ? -34.249 -6.893 28.464 1.00 74.38 73 HIS A CA 1
ATOM 554 C C . HIS A 1 73 ? -34.400 -6.472 26.996 1.00 74.38 73 HIS A C 1
ATOM 556 O O . HIS A 1 73 ? -33.551 -5.743 26.491 1.00 74.38 73 HIS A O 1
ATOM 562 N N . GLU A 1 74 ? -35.468 -6.874 26.301 1.00 78.44 74 GLU A N 1
ATOM 563 C CA . GLU A 1 74 ? -35.718 -6.429 24.919 1.00 78.44 74 GLU A CA 1
ATOM 564 C C . GLU A 1 74 ? -35.911 -4.912 24.826 1.00 78.44 74 GLU A C 1
ATOM 566 O O . GLU A 1 74 ? -35.350 -4.268 23.936 1.00 78.44 74 GLU A O 1
ATOM 571 N N . ILE A 1 75 ? -36.654 -4.319 25.766 1.00 79.25 75 ILE A N 1
ATOM 572 C CA . ILE A 1 75 ? -36.821 -2.862 25.846 1.00 79.25 75 ILE A CA 1
ATOM 573 C C . ILE A 1 75 ? -35.474 -2.183 26.120 1.00 79.25 75 ILE A C 1
ATOM 575 O O . ILE A 1 75 ? -35.169 -1.157 25.507 1.00 79.25 75 ILE A O 1
ATOM 579 N N . TYR A 1 76 ? -34.647 -2.755 26.996 1.00 84.81 76 TYR A N 1
ATOM 580 C CA . TYR A 1 76 ? -33.325 -2.218 27.312 1.00 84.81 76 TYR A CA 1
ATOM 581 C C . TYR A 1 76 ? -32.417 -2.272 26.084 1.00 84.81 76 TYR A C 1
ATOM 583 O O . TYR A 1 76 ? -31.899 -1.230 25.684 1.00 84.81 76 TYR A O 1
ATOM 591 N N . SER A 1 77 ? -32.300 -3.428 25.423 1.00 83.94 77 SER A N 1
ATOM 592 C CA . SER A 1 77 ? -31.532 -3.587 24.182 1.00 83.94 77 SER A CA 1
ATOM 593 C C . SER A 1 77 ? -32.018 -2.645 23.079 1.00 83.94 77 SER A C 1
ATOM 595 O O . SER A 1 77 ? -31.192 -2.039 22.396 1.00 83.94 77 SER A O 1
ATOM 597 N N . LEU A 1 78 ? -33.334 -2.449 22.925 1.00 86.50 78 LEU A N 1
ATOM 598 C CA . LEU A 1 78 ? -33.893 -1.506 21.952 1.00 86.50 78 LEU A CA 1
ATOM 599 C C . LEU A 1 78 ? -33.445 -0.069 22.241 1.00 86.50 78 LEU A C 1
ATOM 601 O O . LEU A 1 78 ? -32.918 0.605 21.351 1.00 86.50 78 LEU A O 1
ATOM 605 N N . VAL A 1 79 ? -33.646 0.416 23.470 1.00 85.19 79 VAL A N 1
ATOM 606 C CA . VAL A 1 79 ? -33.338 1.810 23.828 1.00 85.19 79 VAL A CA 1
ATOM 607 C C . VAL A 1 79 ? -31.830 2.054 23.812 1.00 85.19 79 VAL A C 1
ATOM 609 O O . VAL A 1 79 ? -31.364 3.009 23.186 1.00 85.19 79 VAL A O 1
ATOM 612 N N . ILE A 1 80 ? -31.060 1.175 24.455 1.00 88.06 80 ILE A N 1
ATOM 613 C CA . ILE A 1 80 ? -29.598 1.254 24.538 1.00 88.06 80 ILE A CA 1
ATOM 614 C C . ILE A 1 80 ? -28.988 1.134 23.141 1.00 88.06 80 ILE A C 1
ATOM 616 O O . ILE A 1 80 ? -28.165 1.970 22.767 1.00 88.06 80 ILE A O 1
ATOM 620 N N . GLY A 1 81 ? -29.419 0.155 22.342 1.00 86.75 81 GLY A N 1
ATOM 621 C CA . GLY A 1 81 ? -28.952 -0.049 20.972 1.00 86.75 81 GLY A CA 1
ATOM 622 C C . GLY A 1 81 ? -29.256 1.146 20.070 1.00 86.75 81 GLY A C 1
ATOM 623 O O . GLY A 1 81 ? -28.375 1.613 19.347 1.00 86.75 81 GLY A O 1
ATOM 624 N N . THR A 1 82 ? -30.461 1.716 20.169 1.00 86.88 82 THR A N 1
ATOM 625 C CA . THR A 1 82 ? -30.846 2.914 19.405 1.00 86.88 82 THR A CA 1
ATOM 626 C C . THR A 1 82 ? -29.969 4.111 19.771 1.00 86.88 82 THR A C 1
ATOM 628 O O . THR A 1 82 ? -29.385 4.744 18.888 1.00 86.88 82 THR A O 1
ATOM 631 N N . LEU A 1 83 ? -29.819 4.409 21.066 1.00 85.31 83 LEU A N 1
ATOM 632 C CA . LEU A 1 83 ? -28.981 5.517 21.536 1.00 85.31 83 LEU A CA 1
ATOM 633 C C . LEU A 1 83 ? -27.502 5.311 21.179 1.00 85.31 83 LEU A C 1
ATOM 635 O O . LEU A 1 83 ? -26.847 6.243 20.712 1.00 85.31 83 LEU A O 1
ATOM 639 N N . SER A 1 84 ? -26.997 4.087 21.316 1.00 87.06 84 SER A N 1
ATOM 640 C CA . SER A 1 84 ? -25.643 3.691 20.918 1.00 87.06 84 SER A CA 1
ATOM 641 C C . SER A 1 84 ? -25.398 3.937 19.421 1.00 87.06 84 SER A C 1
ATOM 643 O O . SER A 1 84 ? -24.430 4.605 19.043 1.00 87.06 84 SER A O 1
ATOM 645 N N . ASN A 1 85 ? -26.325 3.508 18.559 1.00 83.69 85 ASN A N 1
ATOM 646 C CA . ASN A 1 85 ? -26.229 3.686 17.108 1.00 83.69 85 ASN A CA 1
ATOM 647 C C . ASN A 1 85 ? -26.243 5.159 16.686 1.00 83.69 85 ASN A C 1
ATOM 649 O O . ASN A 1 85 ? -25.465 5.554 15.818 1.00 83.69 85 ASN A O 1
ATOM 653 N N . LEU A 1 86 ? -27.059 6.002 17.321 1.00 79.69 86 LEU A N 1
ATOM 654 C CA . LEU A 1 86 ? -27.108 7.445 17.034 1.00 79.69 86 LEU A CA 1
ATOM 655 C C . LEU A 1 86 ? -25.792 8.167 17.338 1.00 79.69 86 LEU A C 1
ATOM 657 O O . LEU A 1 86 ? -25.496 9.219 16.759 1.00 79.69 86 LEU A O 1
ATOM 661 N N . CYS A 1 87 ? -25.013 7.601 18.251 1.00 75.69 87 CYS A N 1
ATOM 662 C CA . CYS A 1 87 ? -23.756 8.150 18.723 1.00 75.69 87 CYS A CA 1
ATOM 663 C C . CYS A 1 87 ? -22.548 7.667 17.911 1.00 75.69 87 CYS A C 1
ATOM 665 O O . CYS A 1 87 ? -21.562 8.396 17.836 1.00 75.69 87 CYS A O 1
ATOM 667 N N . SER A 1 88 ? -22.646 6.525 17.225 1.00 70.50 88 SER A N 1
ATOM 668 C CA . SER A 1 88 ? -21.537 5.863 16.512 1.00 70.50 88 SER A CA 1
ATOM 669 C C . SER A 1 88 ? -20.786 6.718 15.472 1.00 70.50 88 SER A C 1
ATOM 671 O O . SER A 1 88 ? -19.665 6.388 15.112 1.00 70.50 88 SER A O 1
ATOM 673 N N . HIS A 1 89 ? -21.363 7.831 15.002 1.00 67.81 89 HIS A N 1
ATOM 674 C CA . HIS A 1 89 ? -20.766 8.696 13.967 1.00 67.81 89 HIS A CA 1
ATOM 675 C C . HIS A 1 89 ? -20.152 9.992 14.528 1.00 67.81 89 HIS A C 1
ATOM 677 O O . HIS A 1 89 ? -19.786 10.887 13.763 1.00 67.81 89 HIS A O 1
ATOM 683 N N . LYS A 1 90 ? -20.121 10.176 15.854 1.00 73.81 90 LYS A N 1
ATOM 684 C CA . LYS A 1 90 ? -19.535 11.373 16.471 1.00 73.81 90 LYS A CA 1
ATOM 685 C C . LYS A 1 90 ? -18.091 11.082 16.896 1.00 73.81 90 LYS A C 1
ATOM 687 O O . LYS A 1 90 ? -17.892 10.164 17.684 1.00 73.81 90 LYS A O 1
ATOM 692 N N . PRO A 1 91 ? -17.100 11.896 16.479 1.00 69.38 91 PRO A N 1
ATOM 693 C CA . PRO A 1 91 ? -15.697 11.677 16.846 1.00 69.38 91 PRO A CA 1
ATOM 694 C C . PRO A 1 91 ? -15.449 11.818 18.354 1.00 69.38 91 PRO A C 1
ATOM 696 O O . PRO A 1 91 ? -14.527 11.218 18.895 1.00 69.38 91 PRO A O 1
ATOM 699 N N . LYS A 1 92 ? -16.290 12.596 19.046 1.00 86.25 92 LYS A N 1
ATOM 700 C CA . LYS A 1 92 ? -16.283 12.719 20.501 1.00 86.25 92 LYS A CA 1
ATOM 701 C C . LYS A 1 92 ? -17.704 12.580 21.031 1.00 86.25 92 LYS A C 1
ATOM 703 O O . LYS A 1 92 ? -18.579 13.385 20.700 1.00 86.25 92 LYS A O 1
ATOM 708 N N . LEU A 1 93 ? -17.933 11.541 21.830 1.00 89.25 93 LEU A N 1
ATOM 709 C CA . LEU A 1 93 ? -19.216 11.318 22.490 1.00 89.25 93 LEU A CA 1
ATOM 710 C C . LEU A 1 93 ? -19.346 12.224 23.717 1.00 89.25 93 LEU A C 1
ATOM 712 O O . LEU A 1 93 ? -18.350 12.439 24.411 1.00 89.25 93 LEU A O 1
ATOM 716 N N . PRO A 1 94 ? -20.553 12.721 24.032 1.00 91.31 94 PRO A N 1
ATOM 717 C CA . PRO A 1 94 ? -20.787 13.369 25.314 1.00 91.31 94 PRO A CA 1
ATOM 718 C C . PRO A 1 94 ? -20.525 12.419 26.485 1.00 91.31 94 PRO A C 1
ATOM 720 O O . PRO A 1 94 ? -20.857 11.236 26.410 1.00 91.31 94 PRO A O 1
ATOM 723 N N . LEU A 1 95 ? -19.985 12.936 27.593 1.00 93.19 95 LEU A N 1
ATOM 724 C CA . LEU A 1 95 ? -19.623 12.120 28.761 1.00 93.19 95 LEU A CA 1
ATOM 725 C C . LEU A 1 95 ? -20.811 11.333 29.330 1.00 93.19 95 LEU A C 1
ATOM 727 O O . LEU A 1 95 ? -20.645 10.179 29.708 1.00 93.19 95 LEU A O 1
ATOM 731 N N . ALA A 1 96 ? -22.012 11.922 29.331 1.00 93.81 96 ALA A N 1
ATOM 732 C CA . ALA A 1 96 ? -23.228 11.239 29.776 1.00 93.81 96 ALA A CA 1
ATOM 733 C C . ALA A 1 96 ? -23.543 9.995 28.928 1.00 93.81 96 ALA A C 1
ATOM 735 O O . ALA A 1 96 ? -23.932 8.965 29.467 1.00 93.81 96 ALA A O 1
ATOM 736 N N . VAL A 1 97 ? -23.330 10.071 27.610 1.00 93.38 97 VAL A N 1
ATOM 737 C CA . VAL A 1 97 ? -23.497 8.928 26.701 1.00 93.38 97 VAL A CA 1
ATOM 738 C C . VAL A 1 97 ? -22.432 7.869 26.969 1.00 93.38 97 VAL A C 1
ATOM 740 O O . VAL A 1 97 ? -22.754 6.687 27.024 1.00 93.38 97 VAL A O 1
ATOM 743 N N . VAL A 1 98 ? -21.172 8.273 27.151 1.00 94.62 98 VAL A N 1
ATOM 744 C CA . VAL A 1 98 ? -20.084 7.330 27.461 1.00 94.62 98 VAL A CA 1
ATOM 745 C C . VAL A 1 98 ? -20.386 6.564 28.747 1.00 94.62 98 VAL A C 1
ATOM 747 O O . VAL A 1 98 ? -20.239 5.344 28.775 1.00 94.62 98 VAL A O 1
ATOM 750 N N . GLU A 1 99 ? -20.848 7.261 29.786 1.00 95.38 99 GLU A N 1
ATOM 751 C CA . GLU A 1 99 ? -21.189 6.646 31.069 1.00 95.38 99 GLU A CA 1
ATOM 752 C C . GLU A 1 99 ? -22.383 5.694 30.949 1.00 95.38 99 GLU A C 1
ATOM 754 O O . GLU A 1 99 ? -22.318 4.572 31.446 1.00 95.38 99 GLU A O 1
ATOM 759 N N . MET A 1 100 ? -23.420 6.084 30.204 1.00 94.88 100 MET A N 1
ATOM 760 C CA . MET A 1 100 ? -24.554 5.214 29.889 1.00 94.88 100 MET A CA 1
ATOM 761 C C . MET A 1 100 ? -24.104 3.911 29.215 1.00 94.88 100 MET A C 1
ATOM 763 O O . MET A 1 100 ? -24.521 2.832 29.629 1.00 94.88 100 MET A O 1
ATOM 767 N N . LEU A 1 101 ? -23.242 3.993 28.194 1.00 94.69 101 LEU A N 1
ATOM 768 C CA . LEU A 1 101 ? -22.742 2.817 27.472 1.00 94.69 101 LEU A CA 1
ATOM 769 C C . LEU A 1 101 ? -21.868 1.928 28.367 1.00 94.69 101 LEU A C 1
ATOM 771 O O . LEU A 1 101 ? -21.990 0.707 28.321 1.00 94.69 101 LEU A O 1
ATOM 775 N N . CYS A 1 102 ? -21.015 2.535 29.198 1.00 94.38 102 CYS A N 1
ATOM 776 C CA . CYS A 1 102 ? -20.219 1.817 30.194 1.00 94.38 102 CYS A CA 1
ATOM 777 C C . CYS A 1 102 ? -21.118 1.041 31.159 1.00 94.38 102 CYS A C 1
ATOM 779 O O . CYS A 1 102 ? -20.941 -0.162 31.339 1.00 94.38 102 CYS A O 1
ATOM 781 N N . ARG A 1 103 ? -22.122 1.719 31.725 1.00 92.44 103 ARG A N 1
ATOM 782 C CA . ARG A 1 103 ? -23.056 1.114 32.672 1.00 92.44 103 ARG A CA 1
ATOM 783 C C . ARG A 1 103 ? -23.863 -0.008 32.030 1.00 92.44 103 ARG A C 1
ATOM 785 O O . ARG A 1 103 ? -24.016 -1.052 32.649 1.00 92.44 103 ARG A O 1
ATOM 792 N N . ALA A 1 104 ? -24.339 0.185 30.803 1.00 91.69 104 ALA A N 1
ATOM 793 C CA . ALA A 1 104 ? -25.034 -0.847 30.041 1.00 91.69 104 ALA A CA 1
ATOM 794 C C . ALA A 1 104 ? -24.155 -2.096 29.845 1.00 91.69 104 ALA A C 1
ATOM 796 O O . ALA A 1 104 ? -24.587 -3.204 30.156 1.00 91.69 104 ALA A O 1
ATOM 797 N N . ALA A 1 105 ? -22.900 -1.923 29.422 1.00 91.06 105 ALA A N 1
ATOM 798 C CA . ALA A 1 105 ? -21.961 -3.037 29.305 1.00 91.06 105 ALA A CA 1
ATOM 799 C C . ALA A 1 105 ? -21.701 -3.734 30.656 1.00 91.06 105 ALA A C 1
ATOM 801 O O . ALA A 1 105 ? -21.633 -4.960 30.703 1.00 91.06 105 ALA A O 1
ATOM 802 N N . ASP A 1 106 ? -21.616 -2.981 31.757 1.00 89.12 106 ASP A N 1
ATOM 803 C CA . ASP A 1 106 ? -21.406 -3.532 33.102 1.00 89.12 106 ASP A CA 1
ATOM 804 C C . ASP A 1 106 ? -22.587 -4.361 33.627 1.00 89.12 106 ASP A C 1
ATOM 806 O O . ASP A 1 106 ? -22.369 -5.277 34.420 1.00 89.12 106 ASP A O 1
ATOM 810 N N . VAL A 1 107 ? -23.821 -4.061 33.205 1.00 85.56 107 VAL A N 1
ATOM 811 C CA . VAL A 1 107 ? -25.032 -4.772 33.662 1.00 85.56 107 VAL A CA 1
ATOM 812 C C . VAL A 1 107 ? -25.510 -5.870 32.707 1.00 85.56 107 VAL A C 1
ATOM 814 O O . VAL A 1 107 ? -26.571 -6.443 32.943 1.00 85.56 107 VAL A O 1
ATOM 817 N N . GLY A 1 108 ? -24.735 -6.194 31.665 1.00 84.06 108 GLY A N 1
ATOM 818 C CA . GLY A 1 108 ? -24.992 -7.361 30.812 1.00 84.06 108 GLY A CA 1
ATOM 819 C C . GLY A 1 108 ? -25.328 -7.080 29.347 1.00 84.06 108 GLY A C 1
ATOM 820 O O . GLY A 1 108 ? -25.792 -7.995 28.679 1.00 84.06 108 GLY A O 1
ATOM 821 N N . PHE A 1 109 ? -25.061 -5.874 28.831 1.00 87.38 109 PHE A N 1
ATOM 822 C CA . PHE A 1 109 ? -25.205 -5.541 27.402 1.00 87.38 109 PHE A CA 1
ATOM 823 C C . PHE A 1 109 ? -23.833 -5.424 26.717 1.00 87.38 109 PHE A C 1
ATOM 825 O O . PHE A 1 109 ? -23.364 -4.314 26.432 1.00 87.38 109 PHE A O 1
ATOM 832 N N . PRO A 1 110 ? -23.109 -6.536 26.496 1.00 88.38 110 PRO A N 1
ATOM 833 C CA . PRO A 1 110 ? -21.753 -6.485 25.959 1.00 88.38 110 PRO A CA 1
ATOM 834 C C . PRO A 1 110 ? -21.679 -5.915 24.532 1.00 88.38 110 PRO A C 1
ATOM 836 O O . PRO A 1 110 ? -20.634 -5.389 24.143 1.00 88.38 110 PRO A O 1
ATOM 839 N N . GLU A 1 111 ? -22.775 -5.926 23.770 1.00 86.62 111 GLU A N 1
ATOM 840 C CA . GLU A 1 111 ? -22.854 -5.391 22.407 1.00 86.62 111 GLU A CA 1
ATOM 841 C C . GLU A 1 111 ? -22.553 -3.886 22.322 1.00 86.62 111 GLU A C 1
ATOM 843 O O . GLU A 1 111 ? -22.125 -3.395 21.275 1.00 86.62 111 GLU A O 1
ATOM 848 N N . VAL A 1 112 ? -22.713 -3.136 23.421 1.00 91.38 112 VAL A N 1
ATOM 849 C CA . VAL A 1 112 ? -22.350 -1.711 23.459 1.00 91.38 112 VAL A CA 1
ATOM 850 C C . VAL A 1 112 ? -20.926 -1.441 23.928 1.00 91.38 112 VAL A C 1
ATOM 852 O O . VAL A 1 112 ? -20.473 -0.296 23.843 1.00 91.38 112 VAL A O 1
ATOM 855 N N . ALA A 1 113 ? -20.185 -2.460 24.368 1.00 94.00 113 ALA A N 1
ATOM 856 C CA . ALA A 1 113 ? -18.835 -2.289 24.900 1.00 94.00 113 ALA A CA 1
ATOM 857 C C . ALA A 1 113 ? -17.871 -1.681 23.864 1.00 94.00 113 ALA A C 1
ATOM 859 O O . ALA A 1 113 ? -17.048 -0.837 24.213 1.00 94.00 113 ALA A O 1
ATOM 860 N N . TYR A 1 114 ? -18.021 -2.013 22.577 1.00 93.31 114 TYR A N 1
ATOM 861 C CA . TYR A 1 114 ? -17.232 -1.400 21.501 1.00 93.31 114 TYR A CA 1
ATOM 862 C C . TYR A 1 114 ? -17.437 0.125 21.430 1.00 93.31 114 TYR A C 1
ATOM 864 O O . TYR A 1 114 ? -16.473 0.894 21.401 1.00 93.31 114 TYR A O 1
ATOM 872 N N . ASN A 1 115 ? -18.692 0.581 21.477 1.00 92.56 115 ASN A N 1
ATOM 873 C CA . ASN A 1 115 ? -19.015 2.008 21.445 1.00 92.56 115 ASN A CA 1
ATOM 874 C C . ASN A 1 115 ? -18.640 2.709 22.758 1.00 92.56 115 ASN A C 1
ATOM 876 O O . ASN A 1 115 ? -18.199 3.860 22.723 1.00 92.56 115 ASN A O 1
ATOM 880 N N . ALA A 1 116 ? -18.746 2.021 23.901 1.00 94.56 116 ALA A N 1
ATOM 881 C CA . ALA A 1 116 ? -18.242 2.514 25.181 1.00 94.56 116 ALA A CA 1
ATOM 882 C C . ALA A 1 116 ? -16.728 2.772 25.111 1.00 94.56 116 ALA A C 1
ATOM 884 O O . ALA A 1 116 ? -16.273 3.865 25.448 1.00 94.56 116 ALA A O 1
ATOM 885 N N . ALA A 1 117 ? -15.955 1.803 24.606 1.00 96.00 117 ALA A N 1
ATOM 886 C CA . ALA A 1 117 ? -14.505 1.904 24.467 1.00 96.00 117 ALA A CA 1
ATOM 887 C C . ALA A 1 117 ? -14.095 3.083 23.571 1.00 96.00 117 ALA A C 1
ATOM 889 O O . ALA A 1 117 ? -13.316 3.935 24.000 1.00 96.00 117 ALA A O 1
ATOM 890 N N . ASN A 1 118 ? -14.677 3.194 22.373 1.00 93.25 118 ASN A N 1
ATOM 891 C CA . ASN A 1 118 ? -14.421 4.316 21.461 1.00 93.25 118 ASN A CA 1
ATOM 892 C C . ASN A 1 118 ? -14.823 5.668 22.068 1.00 93.25 118 ASN A C 1
ATOM 894 O O . ASN A 1 118 ? -14.101 6.658 21.933 1.00 93.25 118 ASN A O 1
ATOM 898 N N . GLY A 1 119 ? -15.948 5.709 22.787 1.00 93.56 119 GLY A N 1
ATOM 899 C CA . GLY A 1 119 ? -16.399 6.889 23.516 1.00 93.56 119 GLY A CA 1
ATOM 900 C C . GLY A 1 119 ? -15.411 7.351 24.586 1.00 93.56 119 GLY A C 1
ATOM 901 O O . GLY A 1 119 ? -15.161 8.553 24.709 1.00 93.56 119 GLY A O 1
ATOM 902 N N . ILE A 1 120 ? -14.820 6.408 25.326 1.00 95.88 120 ILE A N 1
ATOM 903 C CA . ILE A 1 120 ? -13.755 6.698 26.292 1.00 95.88 120 ILE A CA 1
ATOM 904 C C . ILE A 1 120 ? -12.510 7.198 25.560 1.00 95.88 120 ILE A C 1
ATOM 906 O O . ILE A 1 120 ? -11.999 8.245 25.939 1.00 95.88 120 ILE A O 1
ATOM 910 N N . VAL A 1 121 ? -12.051 6.522 24.498 1.00 95.25 121 VAL A N 1
ATOM 911 C CA . VAL A 1 121 ? -10.857 6.928 23.726 1.00 95.25 121 VAL A CA 1
ATOM 912 C C . VAL A 1 121 ? -10.984 8.360 23.204 1.00 95.25 121 VAL A C 1
ATOM 914 O O . VAL A 1 121 ? -10.069 9.155 23.394 1.00 95.25 121 VAL A O 1
ATOM 917 N N . GLY A 1 122 ? -12.131 8.737 22.629 1.00 93.19 122 GLY A N 1
ATOM 918 C CA . GLY A 1 122 ? -12.363 10.104 22.138 1.00 93.19 122 GLY A CA 1
ATOM 919 C C . GLY A 1 122 ? -12.386 11.183 23.235 1.00 93.19 122 GLY A C 1
ATOM 920 O O . GLY A 1 122 ? -12.264 12.376 22.944 1.00 93.19 122 GLY A O 1
ATOM 921 N N . ASN A 1 123 ? -12.540 10.786 24.502 1.00 93.25 123 ASN A N 1
ATOM 922 C CA . ASN A 1 123 ? -12.500 11.664 25.674 1.00 93.25 123 ASN A CA 1
ATOM 923 C C . ASN A 1 123 ? -11.239 11.479 26.536 1.00 93.25 123 ASN A C 1
ATOM 925 O O . ASN A 1 123 ? -11.066 12.220 27.504 1.00 93.25 123 ASN A O 1
ATOM 929 N N . ALA A 1 124 ? -10.376 10.519 26.208 1.00 95.06 124 ALA A N 1
ATOM 930 C CA . ALA A 1 124 ? -9.254 10.126 27.041 1.00 95.06 124 ALA A CA 1
ATOM 931 C C . ALA A 1 124 ? -8.177 11.214 27.085 1.00 95.06 124 ALA A C 1
ATOM 933 O O . ALA A 1 124 ? -7.833 11.836 26.080 1.00 95.06 124 ALA A O 1
ATOM 934 N N . SER A 1 125 ? -7.616 11.417 28.273 1.00 93.81 125 SER A N 1
ATOM 935 C CA . SER A 1 125 ? -6.498 12.343 28.502 1.00 93.81 125 SER A CA 1
ATOM 936 C C . SER A 1 125 ? -5.415 11.751 29.403 1.00 93.81 125 SER A C 1
ATOM 938 O O . SER A 1 125 ? -4.323 12.305 29.510 1.00 93.81 125 SER A O 1
ATOM 940 N N . THR A 1 126 ? -5.690 10.605 30.027 1.00 95.94 126 THR A N 1
ATOM 941 C CA . THR A 1 126 ? -4.793 9.935 30.966 1.00 95.94 126 THR A CA 1
ATOM 942 C C . THR A 1 126 ? -4.656 8.450 30.643 1.00 95.94 126 THR A C 1
ATOM 944 O O . THR A 1 126 ? -5.537 7.831 30.049 1.00 95.94 126 THR A O 1
ATOM 947 N N . THR A 1 127 ? -3.573 7.829 31.112 1.00 96.25 127 THR A N 1
ATOM 948 C CA . THR A 1 127 ? -3.378 6.370 31.037 1.00 96.25 127 THR A CA 1
ATOM 949 C C . THR A 1 127 ? -4.519 5.584 31.694 1.00 96.25 127 THR A C 1
ATOM 951 O O . THR A 1 127 ? -4.850 4.488 31.248 1.00 96.25 127 THR A O 1
ATOM 954 N N . ASN A 1 128 ? -5.156 6.131 32.735 1.00 96.38 128 ASN A N 1
ATOM 955 C CA . ASN A 1 128 ? -6.292 5.479 33.387 1.00 96.38 128 ASN A CA 1
ATOM 956 C C . ASN A 1 128 ? -7.541 5.471 32.500 1.00 96.38 128 ASN A C 1
ATOM 958 O O . ASN A 1 128 ? -8.258 4.471 32.493 1.00 96.38 128 ASN A O 1
ATOM 962 N N . ASP A 1 129 ? -7.761 6.519 31.704 1.00 96.88 129 ASP A N 1
ATOM 963 C CA . ASP A 1 129 ? -8.843 6.535 30.715 1.00 96.88 129 ASP A CA 1
ATOM 964 C C . ASP A 1 129 ? -8.623 5.435 29.669 1.00 96.88 129 ASP A C 1
ATOM 966 O O . ASP A 1 129 ? -9.533 4.664 29.372 1.00 96.88 129 ASP A O 1
ATOM 970 N N . TYR A 1 130 ? -7.392 5.278 29.172 1.00 97.81 130 TYR A N 1
ATOM 971 C CA . TYR A 1 130 ? -7.067 4.221 28.209 1.00 97.81 130 TYR A CA 1
ATOM 972 C C . TYR A 1 130 ? -7.154 2.812 28.804 1.00 97.81 130 TYR A C 1
ATOM 974 O O . TYR A 1 130 ? -7.617 1.901 28.122 1.00 97.81 130 TYR A O 1
ATOM 982 N N . LYS A 1 131 ? -6.793 2.616 30.080 1.00 97.69 131 LYS A N 1
ATOM 983 C CA . LYS A 1 131 ? -7.035 1.348 30.799 1.00 97.69 131 LYS A CA 1
ATOM 984 C C . LYS A 1 131 ? -8.526 1.050 30.944 1.00 97.69 131 LYS A C 1
ATOM 986 O O . LYS A 1 131 ? -8.947 -0.097 30.798 1.00 97.69 131 LYS A O 1
ATOM 991 N N . ARG A 1 132 ? -9.339 2.079 31.202 1.00 97.31 132 ARG A N 1
ATOM 992 C CA . ARG A 1 132 ? -10.799 1.945 31.215 1.00 97.31 132 ARG A CA 1
ATOM 993 C C . ARG A 1 132 ? -11.306 1.538 29.828 1.00 97.31 132 ARG A C 1
ATOM 995 O O . ARG A 1 132 ? -12.080 0.592 29.744 1.00 97.31 132 ARG A O 1
ATOM 1002 N N . ALA A 1 133 ? -10.843 2.182 28.755 1.00 97.69 133 ALA A N 1
ATOM 1003 C CA . ALA A 1 133 ? -11.204 1.820 27.381 1.00 97.69 133 ALA A CA 1
ATOM 1004 C C . ALA A 1 133 ? -10.778 0.389 27.016 1.00 97.69 133 ALA A C 1
ATOM 1006 O O . ALA A 1 133 ? -11.567 -0.354 26.436 1.00 97.69 133 ALA A O 1
ATOM 1007 N N . GLU A 1 134 ? -9.566 -0.023 27.402 1.00 97.75 134 GLU A N 1
ATOM 1008 C CA . GLU A 1 134 ? -9.057 -1.382 27.191 1.00 97.75 134 GLU A CA 1
ATOM 1009 C C . GLU A 1 134 ? -10.008 -2.439 27.758 1.00 97.75 134 GLU A C 1
ATOM 1011 O O . GLU A 1 134 ? -10.281 -3.430 27.082 1.00 97.75 134 GLU A O 1
ATOM 1016 N N . ARG A 1 135 ? -10.539 -2.233 28.972 1.00 97.50 135 ARG A N 1
ATOM 1017 C CA . ARG A 1 135 ? -11.507 -3.164 29.569 1.00 97.50 135 ARG A CA 1
ATOM 1018 C C . ARG A 1 135 ? -12.708 -3.385 28.646 1.00 97.50 135 ARG A C 1
ATOM 1020 O O . ARG A 1 135 ? -13.096 -4.527 28.426 1.00 97.50 135 ARG A O 1
ATOM 1027 N N . TYR A 1 136 ? -13.274 -2.317 28.090 1.00 97.38 136 TYR A N 1
ATOM 1028 C CA . TYR A 1 136 ? -14.443 -2.418 27.216 1.00 97.38 136 TYR A CA 1
ATOM 1029 C C . TYR A 1 136 ? -14.109 -2.975 25.829 1.00 97.38 136 TYR A C 1
ATOM 1031 O O . TYR A 1 136 ? -14.898 -3.744 25.286 1.00 97.38 136 TYR A O 1
ATOM 1039 N N . PHE A 1 137 ? -12.924 -2.687 25.281 1.00 97.75 137 PHE A N 1
ATOM 1040 C CA . PHE A 1 137 ? -12.463 -3.375 24.073 1.00 97.75 137 PHE A CA 1
ATOM 1041 C C . PHE A 1 137 ? -12.323 -4.881 24.294 1.00 97.75 137 PHE A C 1
ATOM 1043 O O . PHE A 1 137 ? -12.751 -5.649 23.438 1.00 97.75 137 PHE A O 1
ATOM 1050 N N . LYS A 1 138 ? -11.775 -5.319 25.436 1.00 96.62 138 LYS A N 1
ATOM 1051 C CA . LYS A 1 138 ? -11.672 -6.749 25.770 1.00 96.62 138 LYS A CA 1
ATOM 1052 C C . LYS A 1 138 ? -13.045 -7.405 25.860 1.00 96.62 138 LYS A C 1
ATOM 1054 O O . LYS A 1 138 ? -13.248 -8.409 25.189 1.00 96.62 138 LYS A O 1
ATOM 1059 N N . ILE A 1 139 ? -14.002 -6.778 26.553 1.00 95.25 139 ILE A N 1
ATOM 1060 C CA . ILE A 1 139 ? -15.398 -7.250 26.585 1.00 95.25 139 ILE A CA 1
ATOM 1061 C C . ILE A 1 139 ? -15.941 -7.391 25.158 1.00 95.25 139 ILE A C 1
ATOM 1063 O O . ILE A 1 139 ? -16.428 -8.460 24.803 1.00 95.25 139 ILE A O 1
ATOM 1067 N N . ALA A 1 140 ? -15.805 -6.362 24.315 1.00 94.81 140 ALA A N 1
ATOM 1068 C CA . ALA A 1 140 ? -16.283 -6.410 22.934 1.00 94.81 140 ALA A CA 1
ATOM 1069 C C . ALA A 1 140 ? -15.625 -7.540 22.121 1.00 94.81 140 ALA A C 1
ATOM 1071 O O . ALA A 1 140 ? -16.302 -8.257 21.397 1.00 94.81 140 ALA A O 1
ATOM 1072 N N . ILE A 1 141 ? -14.311 -7.737 22.249 1.00 95.38 141 ILE A N 1
ATOM 1073 C CA . ILE A 1 141 ? -13.568 -8.768 21.508 1.00 95.38 141 ILE A CA 1
ATOM 1074 C C . ILE A 1 141 ? -13.938 -10.185 21.976 1.00 95.38 141 ILE A C 1
ATOM 1076 O O . ILE A 1 141 ? -14.017 -11.098 21.152 1.00 95.38 141 ILE A O 1
ATOM 1080 N N . GLU A 1 142 ? -14.125 -10.378 23.280 1.00 95.12 142 GLU A N 1
ATOM 1081 C CA . GLU A 1 142 ? -14.403 -11.681 23.897 1.00 95.12 142 GLU A CA 1
ATOM 1082 C C . GLU A 1 142 ? -15.849 -12.138 23.677 1.00 95.12 142 GLU A C 1
ATOM 1084 O O . GLU A 1 142 ? -16.092 -13.334 23.525 1.00 95.12 142 GLU A O 1
ATOM 1089 N N . THR A 1 143 ? -16.795 -11.199 23.625 1.00 90.56 143 THR A N 1
ATOM 1090 C CA . THR A 1 143 ? 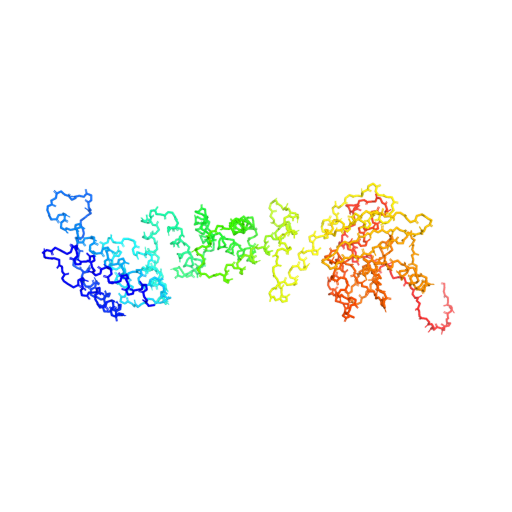-18.237 -11.491 23.540 1.00 90.56 143 THR A CA 1
ATOM 1091 C C . THR A 1 143 ? -18.804 -11.415 22.124 1.00 90.56 143 THR A C 1
ATOM 1093 O O . THR A 1 143 ? -19.793 -12.085 21.833 1.00 90.56 143 THR A O 1
ATOM 1096 N N . GLU A 1 144 ? -18.194 -10.638 21.224 1.00 92.31 144 GLU A N 1
ATOM 1097 C CA . GLU A 1 144 ? -18.662 -10.525 19.843 1.00 92.31 144 GLU A CA 1
ATOM 1098 C C . GLU A 1 144 ? -18.540 -11.872 19.131 1.00 92.31 144 GLU A C 1
ATOM 1100 O O . GLU A 1 144 ? -17.480 -12.500 19.159 1.00 92.31 144 GLU A O 1
ATOM 1105 N N . THR A 1 145 ? -19.612 -12.308 18.475 1.00 90.81 145 THR A N 1
ATOM 1106 C CA . THR A 1 145 ? -19.696 -13.603 17.785 1.00 90.81 145 THR A CA 1
ATOM 1107 C C . THR A 1 145 ? -19.414 -13.479 16.291 1.00 90.81 145 THR A C 1
ATOM 1109 O O . THR A 1 145 ? -18.890 -14.426 15.702 1.00 90.81 145 THR A O 1
ATOM 1112 N N . ASP A 1 146 ? -19.666 -12.310 15.696 1.00 90.50 146 ASP A N 1
ATOM 1113 C CA . ASP A 1 146 ? -19.338 -11.998 14.306 1.00 90.50 146 ASP A CA 1
ATOM 1114 C C . ASP A 1 146 ? -17.819 -11.761 14.160 1.00 90.50 146 ASP A C 1
ATOM 1116 O O . ASP A 1 146 ? -17.280 -10.790 14.706 1.00 90.50 146 ASP A O 1
ATOM 1120 N N . PRO A 1 147 ? -17.091 -12.609 13.404 1.00 91.38 147 PRO A N 1
ATOM 1121 C CA . PRO A 1 147 ? -15.647 -12.465 13.228 1.00 91.38 147 PRO A CA 1
ATOM 1122 C C . PRO A 1 147 ? -15.221 -11.101 12.673 1.00 91.38 147 PRO A C 1
ATOM 1124 O O . PRO A 1 147 ? -14.153 -10.608 13.039 1.00 91.38 147 PRO A O 1
ATOM 1127 N N . THR A 1 148 ? -16.048 -10.480 11.830 1.00 88.56 148 THR A N 1
ATOM 1128 C CA . THR A 1 148 ? -15.759 -9.188 11.193 1.00 88.56 148 THR A CA 1
ATOM 1129 C C . THR A 1 148 ? -15.855 -8.057 12.207 1.00 88.56 148 THR A C 1
ATOM 1131 O O . THR A 1 148 ? -14.948 -7.229 12.307 1.00 88.56 148 THR A O 1
ATOM 1134 N N . LYS A 1 149 ? -16.918 -8.044 13.019 1.00 89.75 149 LYS A N 1
ATOM 1135 C CA . LYS A 1 149 ? -17.078 -7.058 14.099 1.00 89.75 149 LYS A CA 1
ATOM 1136 C C . LYS A 1 149 ? -16.012 -7.237 15.174 1.00 89.75 149 LYS A C 1
ATOM 1138 O O . LYS A 1 149 ? -15.430 -6.254 15.633 1.00 89.75 149 LYS A O 1
ATOM 1143 N N . ARG A 1 150 ? -15.664 -8.486 15.499 1.00 94.06 150 ARG A N 1
ATOM 1144 C CA . ARG A 1 150 ? -14.558 -8.793 16.413 1.00 94.06 150 ARG A CA 1
ATOM 1145 C C . ARG A 1 150 ? -13.231 -8.255 15.873 1.00 94.06 150 ARG A C 1
ATOM 1147 O O . ARG A 1 150 ? -12.463 -7.652 16.619 1.00 94.06 150 ARG A O 1
ATOM 1154 N N . ALA A 1 151 ? -12.961 -8.432 14.579 1.00 94.12 151 ALA A N 1
ATOM 1155 C CA . ALA A 1 151 ? -11.773 -7.882 13.931 1.00 94.12 151 ALA A CA 1
ATOM 1156 C C . ALA A 1 151 ? -11.762 -6.344 13.941 1.00 94.12 151 ALA A C 1
ATOM 1158 O O . ALA A 1 151 ? -10.716 -5.754 14.206 1.00 94.12 151 ALA A O 1
ATOM 1159 N N . ALA A 1 152 ? -12.908 -5.691 13.730 1.00 91.50 152 ALA A N 1
ATOM 1160 C CA . ALA A 1 152 ? -13.028 -4.237 13.840 1.00 91.50 152 ALA A CA 1
ATOM 1161 C C . ALA A 1 152 ? -12.745 -3.740 15.270 1.00 91.50 152 ALA A C 1
ATOM 1163 O O . ALA A 1 152 ? -12.027 -2.752 15.449 1.00 91.50 152 ALA A O 1
ATOM 1164 N N . ALA A 1 153 ? -13.227 -4.452 16.293 1.00 93.88 153 ALA A N 1
ATOM 1165 C CA . ALA A 1 153 ? -12.904 -4.158 17.688 1.00 93.88 153 ALA A CA 1
ATOM 1166 C C . ALA A 1 153 ? -11.397 -4.297 17.966 1.00 93.88 153 ALA A C 1
ATOM 1168 O O . ALA A 1 153 ? -10.810 -3.411 18.587 1.00 93.88 153 ALA A O 1
ATOM 1169 N N . ILE A 1 154 ? -10.747 -5.343 17.437 1.00 97.31 154 ILE A N 1
ATOM 1170 C CA . ILE A 1 154 ? -9.284 -5.497 17.514 1.00 97.31 154 ILE A CA 1
ATOM 1171 C C . ILE A 1 154 ? -8.583 -4.305 16.850 1.00 97.31 154 ILE A C 1
ATOM 1173 O O . ILE A 1 154 ? -7.719 -3.695 17.472 1.00 97.31 154 ILE A O 1
ATOM 1177 N N . VAL A 1 155 ? -8.961 -3.925 15.626 1.00 95.38 155 VAL A N 1
ATOM 1178 C CA . VAL A 1 155 ? -8.322 -2.810 14.901 1.00 95.38 155 VAL A CA 1
ATOM 1179 C C . VAL A 1 155 ? -8.390 -1.493 15.675 1.00 95.38 155 VAL A C 1
ATOM 1181 O O . VAL A 1 155 ? -7.416 -0.748 15.662 1.00 95.38 155 VAL A O 1
ATOM 1184 N N . ASN A 1 156 ? -9.493 -1.215 16.373 1.00 94.19 156 ASN A N 1
ATOM 1185 C CA . ASN A 1 156 ? -9.639 0.002 17.181 1.00 94.19 156 ASN A CA 1
ATOM 1186 C C . ASN A 1 156 ? -8.928 -0.084 18.541 1.00 94.19 156 ASN A C 1
ATOM 1188 O O . ASN A 1 156 ? -8.499 0.934 19.080 1.00 94.19 156 ASN A O 1
ATOM 1192 N N . TYR A 1 157 ? -8.750 -1.292 19.076 1.00 97.38 157 TYR A N 1
ATOM 1193 C CA . TYR A 1 157 ? -7.984 -1.530 20.297 1.00 97.38 157 TYR A CA 1
ATOM 1194 C C . TYR A 1 157 ? -6.471 -1.372 20.082 1.00 97.38 157 TYR A C 1
ATOM 1196 O O . TYR A 1 157 ? -5.785 -0.774 20.911 1.00 97.38 157 TYR A O 1
ATOM 1204 N N . VAL A 1 158 ? -5.934 -1.874 18.965 1.00 98.12 158 VAL A N 1
ATOM 1205 C CA . VAL A 1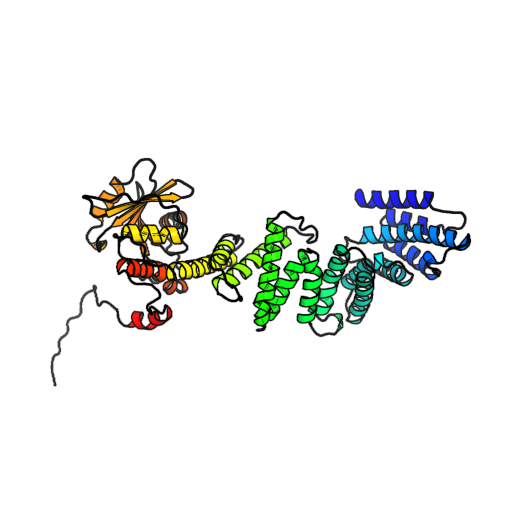 158 ? -4.481 -1.954 18.725 1.00 98.12 158 VAL A CA 1
ATOM 1206 C C . VAL A 1 158 ? -3.724 -0.620 18.850 1.00 98.12 158 VAL A C 1
ATOM 1208 O O . VAL A 1 158 ? -2.633 -0.643 19.425 1.00 98.12 158 VAL A O 1
ATOM 1211 N N . PRO A 1 159 ? -4.232 0.544 18.394 1.00 97.06 159 PRO A N 1
ATOM 1212 C CA . PRO A 1 159 ? -3.564 1.831 18.597 1.00 97.06 159 PRO A CA 1
ATOM 1213 C C . PRO A 1 159 ? -3.180 2.111 20.056 1.00 97.06 159 PRO A C 1
ATOM 1215 O O . PRO A 1 159 ? -2.113 2.669 20.306 1.00 97.06 159 PRO A O 1
ATOM 1218 N N . LEU A 1 160 ? -3.981 1.655 21.029 1.00 97.62 160 LEU A N 1
ATOM 1219 C CA . LEU A 1 160 ? -3.692 1.849 22.453 1.00 97.62 160 LEU A CA 1
ATOM 1220 C C . LEU A 1 160 ? -2.432 1.091 22.901 1.00 97.62 160 LEU A C 1
ATOM 1222 O O . LEU A 1 160 ? -1.705 1.572 23.772 1.00 97.62 160 LEU A O 1
ATOM 1226 N N . ILE A 1 161 ? -2.163 -0.073 22.306 1.00 98.00 161 ILE A N 1
ATOM 1227 C CA . ILE A 1 161 ? -0.955 -0.875 22.545 1.00 98.00 161 ILE A CA 1
ATOM 1228 C C . ILE A 1 161 ? 0.221 -0.295 21.754 1.00 98.00 161 ILE A C 1
ATOM 1230 O O . ILE A 1 161 ? 1.276 0.009 22.313 1.00 98.00 161 ILE A O 1
ATOM 1234 N N . ARG A 1 162 ? 0.008 -0.090 20.451 1.00 97.62 162 ARG A N 1
ATOM 1235 C CA . ARG A 1 162 ? 0.999 0.408 19.491 1.00 97.62 162 ARG A CA 1
ATOM 1236 C C . ARG A 1 162 ? 1.641 1.711 19.956 1.00 97.62 162 ARG A C 1
ATOM 1238 O O . ARG A 1 162 ? 2.857 1.859 19.885 1.00 97.62 162 ARG A O 1
ATOM 1245 N N . ASP A 1 163 ? 0.825 2.632 20.463 1.00 96.69 163 ASP A N 1
ATOM 1246 C CA . ASP A 1 163 ? 1.268 3.965 20.874 1.00 96.69 163 ASP A CA 1
ATOM 1247 C C . ASP A 1 163 ? 1.594 4.041 22.376 1.00 96.69 163 ASP A C 1
ATOM 1249 O O . ASP A 1 163 ? 2.022 5.086 22.864 1.00 96.69 163 ASP A O 1
ATOM 1253 N N . GLY A 1 164 ? 1.448 2.930 23.110 1.00 97.00 164 GLY A N 1
ATOM 1254 C CA . GLY A 1 164 ? 1.777 2.837 24.531 1.00 97.00 164 GLY A CA 1
ATOM 1255 C C . GLY A 1 164 ? 0.823 3.598 25.449 1.00 97.00 164 GLY A C 1
ATOM 1256 O O . GLY A 1 164 ? 1.215 3.995 26.544 1.00 97.00 164 GLY A O 1
ATOM 1257 N N . LEU A 1 165 ? -0.429 3.803 25.040 1.00 97.69 165 LEU A N 1
ATOM 1258 C CA . LEU A 1 165 ? -1.409 4.611 25.776 1.00 97.69 165 LEU A CA 1
ATOM 1259 C C . LEU A 1 165 ? -1.858 3.955 27.095 1.00 97.69 165 LEU A C 1
ATOM 1261 O O . LEU A 1 165 ? -2.247 4.651 28.033 1.00 97.69 165 LEU A O 1
ATOM 1265 N N . ILE A 1 166 ? -1.761 2.623 27.192 1.00 96.44 166 ILE A N 1
ATOM 1266 C CA . ILE A 1 166 ? -2.150 1.832 28.377 1.00 96.44 166 ILE A CA 1
ATOM 1267 C C . ILE A 1 166 ? -0.987 1.659 29.370 1.00 96.44 166 ILE A C 1
ATOM 1269 O O . ILE A 1 166 ? -1.188 1.691 30.587 1.00 96.44 166 ILE A O 1
ATOM 1273 N N . THR A 1 167 ? 0.232 1.446 28.868 1.00 96.06 167 THR A N 1
ATOM 1274 C CA . THR A 1 167 ? 1.406 1.049 29.673 1.00 96.06 167 THR A CA 1
ATOM 1275 C C . THR A 1 167 ? 2.476 2.139 29.774 1.00 96.06 167 THR A C 1
ATOM 1277 O O . THR A 1 167 ? 3.404 2.010 30.571 1.00 96.06 167 THR A O 1
ATOM 1280 N N . GLY A 1 168 ? 2.382 3.195 28.962 1.00 94.44 168 GLY A N 1
ATOM 1281 C CA . GLY A 1 168 ? 3.438 4.189 28.758 1.00 94.44 168 GLY A CA 1
ATOM 1282 C C . GLY A 1 168 ? 4.565 3.720 27.828 1.00 94.44 168 GLY A C 1
ATOM 1283 O O . GLY A 1 168 ? 5.528 4.458 27.630 1.00 94.44 168 GLY A O 1
ATOM 1284 N N . LYS A 1 169 ? 4.480 2.505 27.269 1.00 95.81 169 LYS A N 1
ATOM 1285 C CA . LYS A 1 169 ? 5.491 1.926 26.373 1.00 95.81 169 LYS A CA 1
ATOM 1286 C C . LYS A 1 169 ? 4.831 1.384 25.113 1.00 95.81 169 LYS A C 1
ATOM 1288 O O . LYS A 1 169 ? 3.896 0.596 25.207 1.00 95.81 169 LYS A O 1
ATOM 1293 N N . LYS A 1 170 ? 5.336 1.799 23.951 1.00 95.75 170 LYS A N 1
ATOM 1294 C CA . LYS A 1 170 ? 4.919 1.257 22.654 1.00 95.75 170 LYS A CA 1
ATOM 1295 C C . LYS A 1 170 ? 5.250 -0.230 22.583 1.00 95.75 170 LYS A C 1
ATOM 1297 O O . LYS A 1 170 ? 6.351 -0.619 22.968 1.00 95.75 170 LYS A O 1
ATOM 1302 N N . ASP A 1 171 ? 4.327 -1.019 22.052 1.00 97.44 171 ASP A N 1
ATOM 1303 C CA . ASP A 1 171 ? 4.559 -2.428 21.735 1.00 97.44 171 ASP A CA 1
ATOM 1304 C C . ASP A 1 171 ? 4.114 -2.703 20.295 1.00 97.44 171 ASP A C 1
ATOM 1306 O O . ASP A 1 171 ? 2.950 -2.995 20.005 1.00 97.44 171 ASP A O 1
ATOM 1310 N N . LEU A 1 172 ? 5.052 -2.510 19.363 1.00 97.25 172 LEU A N 1
ATOM 1311 C CA . LEU A 1 172 ? 4.787 -2.647 17.933 1.00 97.25 172 LEU A CA 1
ATOM 1312 C C . LEU A 1 172 ? 4.659 -4.117 17.516 1.00 97.25 172 LEU A C 1
ATOM 1314 O O . LEU A 1 172 ? 3.866 -4.414 16.628 1.00 97.25 172 LEU A O 1
ATOM 1318 N N . ILE A 1 173 ? 5.345 -5.047 18.188 1.00 97.38 173 ILE A N 1
ATOM 1319 C CA . ILE A 1 173 ? 5.242 -6.481 17.885 1.00 97.38 173 ILE A CA 1
ATOM 1320 C C . ILE A 1 173 ? 3.859 -7.013 18.261 1.00 97.38 173 ILE A C 1
ATOM 1322 O O . ILE A 1 173 ? 3.200 -7.622 17.415 1.00 97.38 173 ILE A O 1
ATOM 1326 N N . ALA A 1 174 ? 3.366 -6.706 19.466 1.00 97.62 174 ALA A N 1
ATOM 1327 C CA . ALA A 1 174 ? 2.008 -7.076 19.863 1.00 97.62 174 ALA A CA 1
ATOM 1328 C C . ALA A 1 174 ? 0.952 -6.426 18.952 1.00 97.62 174 ALA A C 1
ATOM 1330 O O . ALA A 1 174 ? -0.044 -7.057 18.588 1.00 97.62 174 ALA A O 1
ATOM 1331 N N . ALA A 1 175 ? 1.179 -5.174 18.533 1.00 98.19 175 ALA A N 1
ATOM 1332 C CA . ALA A 1 175 ? 0.305 -4.498 17.581 1.00 98.19 175 ALA A CA 1
ATOM 1333 C C . ALA A 1 175 ? 0.258 -5.212 16.221 1.00 98.19 175 ALA A C 1
ATOM 1335 O O . ALA A 1 175 ? -0.833 -5.400 15.678 1.00 98.19 175 ALA A O 1
ATOM 1336 N N . ILE A 1 176 ? 1.408 -5.644 15.689 1.00 98.38 176 ILE A N 1
ATOM 1337 C CA . ILE A 1 176 ? 1.467 -6.429 14.450 1.00 98.38 176 ILE A CA 1
ATOM 1338 C C . ILE A 1 176 ? 0.664 -7.717 14.629 1.00 98.38 176 ILE A C 1
ATOM 1340 O O . ILE A 1 176 ? -0.258 -7.952 13.858 1.00 98.38 176 ILE A O 1
ATOM 1344 N N . GLU A 1 177 ? 0.935 -8.526 15.656 1.00 98.38 177 GLU A N 1
ATOM 1345 C CA . GLU A 1 177 ? 0.247 -9.812 15.869 1.00 98.38 177 GLU A CA 1
ATOM 1346 C C . GLU A 1 177 ? -1.283 -9.680 15.928 1.00 98.38 177 GLU A C 1
ATOM 1348 O O . GLU A 1 177 ? -2.016 -10.496 15.354 1.00 98.38 177 GLU A O 1
ATOM 1353 N N . LEU A 1 178 ? -1.776 -8.629 16.585 1.00 98.25 178 LEU A N 1
ATOM 1354 C CA . LEU A 1 178 ? -3.202 -8.333 16.668 1.00 98.25 178 LEU A CA 1
ATOM 1355 C C . LEU A 1 178 ? -3.779 -7.846 15.335 1.00 98.25 178 LEU A C 1
ATOM 1357 O O . LEU A 1 178 ? -4.848 -8.319 14.939 1.00 98.25 178 LEU A O 1
ATOM 1361 N N . TYR A 1 179 ? -3.088 -6.961 14.610 1.00 98.25 179 TYR A N 1
ATOM 1362 C CA . TYR A 1 179 ? -3.522 -6.577 13.266 1.00 98.25 179 TYR A CA 1
ATOM 1363 C C . TYR A 1 179 ? -3.538 -7.775 12.321 1.00 98.25 179 TYR A C 1
ATOM 1365 O O . TYR A 1 179 ? -4.516 -7.955 11.610 1.00 98.25 179 TYR A O 1
ATOM 1373 N N . GLU A 1 180 ? -2.541 -8.655 12.361 1.00 98.31 180 GLU A N 1
ATOM 1374 C CA . GLU A 1 180 ? -2.529 -9.883 11.562 1.00 98.31 180 GLU A CA 1
ATOM 1375 C C . GLU A 1 180 ? -3.694 -10.813 11.915 1.00 98.31 180 GLU A C 1
ATOM 1377 O O . GLU A 1 180 ? -4.307 -11.420 11.034 1.00 98.31 180 GLU A O 1
A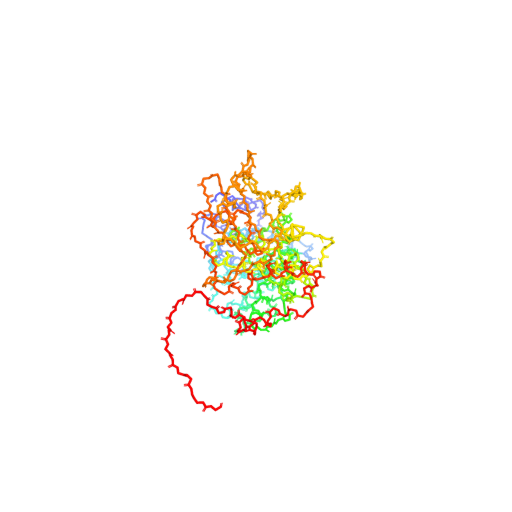TOM 1382 N N . LYS A 1 181 ? -4.034 -10.919 13.206 1.00 97.50 181 LYS A N 1
ATOM 1383 C CA . LYS A 1 181 ? -5.207 -11.677 13.661 1.00 97.50 181 LYS A CA 1
ATOM 1384 C C . LYS A 1 181 ? -6.495 -11.114 13.065 1.00 97.50 181 LYS A C 1
ATOM 1386 O O . LYS A 1 181 ? -7.320 -11.896 12.601 1.00 97.50 181 LYS A O 1
ATOM 1391 N N . ALA A 1 182 ? -6.655 -9.794 13.050 1.00 96.12 182 ALA A N 1
ATOM 1392 C CA . ALA A 1 182 ? -7.799 -9.143 12.421 1.00 96.12 182 ALA A CA 1
ATOM 1393 C C . ALA A 1 182 ? -7.765 -9.275 10.885 1.00 96.12 182 ALA A C 1
ATOM 1395 O O . ALA A 1 182 ? -8.783 -9.583 10.274 1.00 96.12 182 ALA A O 1
ATOM 1396 N N . ALA A 1 183 ? -6.601 -9.137 10.254 1.00 95.94 183 ALA A N 1
ATOM 1397 C CA . ALA A 1 183 ? -6.421 -9.202 8.805 1.00 95.94 183 ALA A CA 1
ATOM 1398 C C . ALA A 1 183 ? -6.777 -10.578 8.224 1.00 95.94 183 ALA A C 1
ATOM 1400 O O . ALA A 1 183 ? -7.380 -10.659 7.156 1.00 95.94 183 ALA A O 1
ATOM 1401 N N . ARG A 1 184 ? -6.516 -11.663 8.969 1.00 95.88 184 ARG A N 1
ATOM 1402 C CA . ARG A 1 184 ? -6.929 -13.033 8.606 1.00 95.88 184 ARG A CA 1
ATOM 1403 C C . ARG A 1 184 ? -8.445 -13.229 8.482 1.00 95.88 184 ARG A C 1
ATOM 1405 O O . ARG A 1 184 ? -8.868 -14.237 7.929 1.00 95.88 184 ARG A O 1
ATOM 1412 N N . THR A 1 185 ? -9.261 -12.290 8.965 1.00 92.50 185 THR A N 1
ATOM 1413 C CA . THR A 1 185 ? -10.723 -12.309 8.765 1.00 92.50 185 THR A CA 1
ATOM 1414 C C . THR A 1 185 ? -11.162 -11.699 7.429 1.00 92.50 185 THR A C 1
ATOM 1416 O O . THR A 1 185 ? -12.351 -11.679 7.134 1.00 92.50 185 THR A O 1
ATOM 1419 N N . GLY A 1 186 ? -10.221 -11.196 6.621 1.00 89.81 186 GLY A N 1
ATOM 1420 C CA . GLY A 1 186 ? -10.513 -10.436 5.403 1.00 89.81 186 GLY A CA 1
ATOM 1421 C C . GLY A 1 186 ? -10.642 -8.928 5.640 1.00 89.81 186 GLY A C 1
ATOM 1422 O O . GLY A 1 186 ? -10.942 -8.186 4.708 1.00 89.81 186 GLY A O 1
ATOM 1423 N N . LEU A 1 187 ? -10.406 -8.449 6.869 1.00 89.62 187 LEU A N 1
ATOM 1424 C CA . LEU A 1 187 ? -10.509 -7.030 7.191 1.00 89.62 187 LEU A CA 1
ATOM 1425 C C . LEU A 1 187 ? -9.351 -6.234 6.570 1.00 89.62 187 LEU A C 1
ATOM 1427 O O . LEU A 1 187 ? -8.234 -6.202 7.086 1.00 89.62 187 LEU A O 1
ATOM 1431 N N . VAL A 1 188 ? -9.654 -5.536 5.483 1.00 90.69 188 VAL A N 1
ATOM 1432 C CA . VAL A 1 188 ? -8.715 -4.744 4.674 1.00 90.69 188 VAL A CA 1
ATOM 1433 C C . VAL A 1 188 ? -7.947 -3.708 5.500 1.00 90.69 188 VAL A C 1
ATOM 1435 O O . VAL A 1 188 ? -6.728 -3.596 5.370 1.00 90.69 188 VAL A O 1
ATOM 1438 N N . THR A 1 189 ? -8.626 -2.991 6.400 1.00 90.56 189 THR A N 1
ATOM 1439 C CA . THR A 1 189 ? -7.989 -2.016 7.304 1.00 90.56 189 THR A CA 1
ATOM 1440 C C . THR A 1 189 ? -6.897 -2.656 8.153 1.00 90.56 189 THR A C 1
ATOM 1442 O O . THR A 1 189 ? -5.839 -2.066 8.361 1.00 90.56 189 THR A O 1
ATOM 1445 N N . ALA A 1 190 ? -7.116 -3.894 8.596 1.00 94.56 190 ALA A N 1
ATOM 1446 C CA . ALA A 1 190 ? -6.132 -4.632 9.366 1.00 94.56 190 ALA A CA 1
ATOM 1447 C C . ALA A 1 190 ? -4.953 -5.108 8.507 1.00 94.56 190 ALA A C 1
ATOM 1449 O O . ALA A 1 190 ? -3.827 -5.071 8.991 1.00 94.56 190 ALA A O 1
ATOM 1450 N N . MET A 1 191 ? -5.179 -5.504 7.246 1.00 96.38 191 MET A N 1
ATOM 1451 C CA . MET A 1 191 ? -4.096 -5.879 6.320 1.00 96.38 191 MET A CA 1
ATOM 1452 C C . MET A 1 191 ? -3.137 -4.705 6.113 1.00 96.38 191 MET A C 1
ATOM 1454 O O . MET A 1 191 ? -1.935 -4.827 6.346 1.00 96.38 191 MET A O 1
ATOM 1458 N N . TYR A 1 192 ? -3.673 -3.536 5.753 1.00 95.75 192 TYR A N 1
ATOM 1459 C CA . TYR A 1 192 ? -2.854 -2.342 5.570 1.00 95.75 192 TYR A CA 1
ATOM 1460 C C . TYR A 1 192 ? -2.110 -1.956 6.856 1.00 95.75 192 TYR A C 1
ATOM 1462 O O . TYR A 1 192 ? -0.900 -1.725 6.828 1.00 95.75 192 TYR A O 1
ATOM 1470 N N . ASN A 1 193 ? -2.803 -1.949 8.000 1.00 96.25 193 ASN A N 1
ATOM 1471 C CA . ASN A 1 193 ? -2.188 -1.604 9.280 1.00 96.25 193 ASN A CA 1
ATOM 1472 C C . ASN A 1 193 ? -1.102 -2.604 9.703 1.00 96.25 193 ASN A C 1
ATOM 1474 O O . ASN A 1 193 ? -0.067 -2.175 10.210 1.00 96.25 193 ASN A O 1
ATOM 1478 N N . ALA A 1 194 ? -1.289 -3.905 9.462 1.00 98.19 194 ALA A N 1
ATOM 1479 C CA . ALA A 1 194 ? -0.261 -4.913 9.708 1.00 98.19 194 ALA A CA 1
ATOM 1480 C C . ALA A 1 194 ? 0.998 -4.621 8.877 1.00 98.19 194 ALA A C 1
ATOM 1482 O O . ALA A 1 194 ? 2.096 -4.551 9.429 1.00 98.19 194 ALA A O 1
ATOM 1483 N N . GLY A 1 195 ? 0.838 -4.367 7.573 1.00 98.06 195 GLY A N 1
ATOM 1484 C CA . GLY A 1 195 ? 1.950 -4.009 6.691 1.00 98.06 195 GLY A CA 1
ATOM 1485 C C . GLY A 1 195 ? 2.666 -2.724 7.118 1.00 98.06 195 GLY A C 1
ATOM 1486 O O . GLY A 1 195 ? 3.896 -2.685 7.180 1.00 98.06 195 GLY A O 1
ATOM 1487 N N . ASN A 1 196 ? 1.910 -1.687 7.480 1.00 96.94 196 ASN A N 1
ATOM 1488 C CA . ASN A 1 196 ? 2.461 -0.387 7.858 1.00 96.94 196 ASN A CA 1
ATOM 1489 C C . ASN A 1 196 ? 3.224 -0.433 9.194 1.00 96.94 196 ASN A C 1
ATOM 1491 O O . ASN A 1 196 ? 4.316 0.119 9.296 1.00 96.94 196 ASN A O 1
ATOM 1495 N N . VAL A 1 197 ? 2.708 -1.136 10.209 1.00 97.81 197 VAL A N 1
ATOM 1496 C CA . VAL A 1 197 ? 3.434 -1.274 11.484 1.00 97.81 197 VAL A CA 1
ATOM 1497 C C . VAL A 1 197 ? 4.694 -2.128 11.313 1.00 97.81 197 VAL A C 1
ATOM 1499 O O . VAL A 1 197 ? 5.733 -1.771 11.867 1.00 97.81 197 VAL A O 1
ATOM 1502 N N . CYS A 1 198 ? 4.659 -3.180 10.483 1.00 98.50 198 CYS A N 1
ATOM 1503 C CA . CYS A 1 198 ? 5.883 -3.887 10.092 1.00 98.50 198 CYS A CA 1
ATOM 1504 C C . CYS A 1 198 ? 6.899 -2.927 9.452 1.00 98.50 198 CYS A C 1
ATOM 1506 O O . CYS A 1 198 ? 8.078 -2.981 9.789 1.00 98.50 198 CYS A O 1
ATOM 1508 N N . MET A 1 199 ? 6.464 -2.010 8.580 1.00 97.44 199 MET A N 1
ATOM 1509 C CA . MET A 1 199 ? 7.360 -1.024 7.966 1.00 97.44 199 MET A CA 1
ATOM 1510 C C . MET A 1 199 ? 8.006 -0.069 8.969 1.00 97.44 199 MET A C 1
ATOM 1512 O O . MET A 1 199 ? 9.173 0.274 8.792 1.00 97.44 199 MET A O 1
ATOM 1516 N N . TRP A 1 200 ? 7.292 0.352 10.014 1.00 96.12 200 TRP A N 1
ATOM 1517 C CA . TRP A 1 200 ? 7.868 1.213 11.053 1.00 96.12 200 TRP A CA 1
ATOM 1518 C C . TRP A 1 200 ? 9.002 0.511 11.801 1.00 96.12 200 TRP A C 1
ATOM 1520 O O . TRP A 1 200 ? 10.047 1.111 12.041 1.00 96.12 200 TRP A O 1
ATOM 1530 N N . GLU A 1 201 ? 8.834 -0.776 12.102 1.00 96.50 201 GLU A N 1
ATOM 1531 C CA . GLU A 1 201 ? 9.883 -1.601 12.703 1.00 96.50 201 GLU A CA 1
ATOM 1532 C C . GLU A 1 201 ? 11.057 -1.840 11.738 1.00 96.50 201 GLU A C 1
ATOM 1534 O O . GLU A 1 201 ? 12.216 -1.722 12.134 1.00 96.50 201 GLU A O 1
ATOM 1539 N N . VAL A 1 202 ? 10.785 -2.093 10.451 1.00 94.88 202 VAL A N 1
ATOM 1540 C CA . VAL A 1 202 ? 11.833 -2.214 9.419 1.00 94.88 202 VAL A CA 1
ATOM 1541 C C . VAL A 1 202 ? 12.658 -0.927 9.325 1.00 94.88 202 VAL A C 1
ATOM 1543 O O . VAL A 1 202 ? 13.884 -0.986 9.264 1.00 94.88 202 VAL A O 1
ATOM 1546 N N . GLN A 1 203 ? 12.011 0.240 9.363 1.00 92.75 203 GLN A N 1
ATOM 1547 C CA . GLN A 1 203 ? 12.680 1.547 9.370 1.00 92.75 203 GLN A CA 1
ATOM 1548 C C . GLN A 1 203 ? 13.482 1.795 10.656 1.00 92.75 203 GLN A C 1
ATOM 1550 O O . GLN A 1 203 ? 14.486 2.505 10.616 1.00 92.75 203 GLN A O 1
ATOM 1555 N N . ALA A 1 204 ? 13.080 1.183 11.772 1.00 93.62 204 ALA A N 1
ATOM 1556 C CA . ALA A 1 204 ? 13.835 1.167 13.024 1.00 93.62 204 ALA A CA 1
ATOM 1557 C C . ALA A 1 204 ? 14.985 0.134 13.037 1.00 93.62 204 ALA A C 1
ATOM 1559 O O . ALA A 1 204 ? 15.729 0.063 14.015 1.00 93.62 204 ALA A O 1
ATOM 1560 N N . GLY A 1 205 ? 15.162 -0.638 11.957 1.00 93.75 205 GLY A N 1
ATOM 1561 C CA . GLY A 1 205 ? 16.263 -1.588 11.768 1.00 93.75 205 GLY A CA 1
ATOM 1562 C C . GLY A 1 205 ? 15.878 -3.064 11.895 1.00 93.75 205 GLY A C 1
ATOM 1563 O O . GLY A 1 205 ? 16.734 -3.924 11.701 1.00 93.75 205 GLY A O 1
ATOM 1564 N N . ASN A 1 206 ? 14.616 -3.388 12.179 1.00 95.00 206 ASN A N 1
ATOM 1565 C CA . ASN A 1 206 ? 14.141 -4.766 12.302 1.00 95.00 206 ASN A CA 1
ATOM 1566 C C . ASN A 1 206 ? 13.747 -5.342 10.931 1.00 95.00 206 ASN A C 1
ATOM 1568 O O . ASN A 1 206 ? 12.572 -5.417 10.564 1.00 95.00 206 ASN A O 1
ATOM 1572 N N . THR A 1 207 ? 14.744 -5.722 10.132 1.00 94.00 207 THR A N 1
ATOM 1573 C CA . THR A 1 207 ? 14.527 -6.178 8.749 1.00 94.00 207 THR A CA 1
ATOM 1574 C C . THR A 1 207 ? 13.855 -7.549 8.636 1.00 94.00 207 THR A C 1
ATOM 1576 O O . THR A 1 207 ? 13.364 -7.888 7.561 1.00 94.00 207 THR A O 1
ATOM 1579 N N . ASP A 1 208 ? 13.753 -8.314 9.726 1.00 95.12 208 ASP A N 1
ATOM 1580 C CA . ASP A 1 208 ? 13.092 -9.631 9.745 1.00 95.12 208 ASP A CA 1
ATOM 1581 C C . ASP A 1 208 ? 11.583 -9.544 9.450 1.00 95.12 208 ASP A C 1
ATOM 1583 O O . ASP A 1 208 ? 10.942 -10.533 9.086 1.00 95.12 208 ASP A O 1
ATOM 1587 N N . LEU A 1 209 ? 11.001 -8.346 9.564 1.00 97.81 209 LEU A N 1
ATOM 1588 C CA . LEU A 1 209 ? 9.584 -8.094 9.310 1.00 97.81 209 LEU A CA 1
ATOM 1589 C C . LEU A 1 209 ? 9.265 -7.740 7.850 1.00 97.81 209 LEU A C 1
ATOM 1591 O O . LEU A 1 209 ? 8.087 -7.591 7.517 1.00 97.81 209 LEU A O 1
ATOM 1595 N N . ILE A 1 210 ? 10.265 -7.642 6.963 1.00 97.69 210 ILE A N 1
ATOM 1596 C CA . ILE A 1 210 ? 10.053 -7.275 5.552 1.00 97.69 210 ILE A CA 1
ATOM 1597 C C . ILE A 1 210 ? 9.115 -8.264 4.843 1.00 97.69 210 ILE A C 1
ATOM 1599 O O . ILE A 1 210 ? 8.174 -7.832 4.178 1.00 97.69 210 ILE A O 1
ATOM 1603 N N . ASP A 1 211 ? 9.296 -9.577 5.027 1.00 98.12 211 ASP A N 1
ATOM 1604 C CA . ASP A 1 211 ? 8.411 -10.581 4.412 1.00 98.12 211 ASP A CA 1
ATOM 1605 C C . ASP A 1 211 ? 6.960 -10.450 4.905 1.00 98.12 211 ASP A C 1
ATOM 1607 O O . ASP A 1 211 ? 6.019 -10.617 4.128 1.00 98.12 211 ASP A O 1
ATOM 1611 N N . ARG A 1 212 ? 6.763 -10.125 6.192 1.00 97.94 212 ARG A N 1
ATOM 1612 C CA . ARG A 1 212 ? 5.424 -9.914 6.766 1.00 97.94 212 ARG A CA 1
ATOM 1613 C C . ARG A 1 212 ? 4.782 -8.661 6.185 1.00 97.94 212 ARG A C 1
ATOM 1615 O O . ARG A 1 212 ? 3.619 -8.708 5.793 1.00 97.94 212 ARG A O 1
ATOM 1622 N N . ALA A 1 213 ? 5.535 -7.564 6.081 1.00 98.38 213 ALA A N 1
ATOM 1623 C CA . ALA A 1 213 ? 5.058 -6.343 5.435 1.00 98.38 213 ALA A CA 1
ATOM 1624 C C . ALA A 1 213 ? 4.635 -6.613 3.983 1.00 98.38 213 ALA A C 1
ATOM 1626 O O . ALA A 1 213 ? 3.528 -6.254 3.582 1.00 98.38 213 ALA A O 1
ATOM 1627 N N . ALA A 1 214 ? 5.490 -7.298 3.219 1.00 98.31 214 ALA A N 1
ATOM 1628 C CA . ALA A 1 214 ? 5.237 -7.642 1.825 1.00 98.31 214 ALA A CA 1
ATOM 1629 C C . ALA A 1 214 ? 3.976 -8.498 1.661 1.00 98.31 214 ALA A C 1
ATOM 1631 O O . ALA A 1 214 ? 3.145 -8.198 0.805 1.00 98.31 214 ALA A O 1
ATOM 1632 N N . TYR A 1 215 ? 3.806 -9.518 2.509 1.00 98.38 215 TYR A N 1
ATOM 1633 C CA . TYR A 1 215 ? 2.625 -10.379 2.503 1.00 98.38 215 TYR A CA 1
ATOM 1634 C C . TYR A 1 215 ? 1.332 -9.575 2.688 1.00 98.38 215 TYR A C 1
ATOM 1636 O O . TYR A 1 215 ? 0.408 -9.691 1.882 1.00 98.38 215 TYR A O 1
ATOM 1644 N N . TRP A 1 216 ? 1.275 -8.712 3.705 1.00 98.44 216 TRP A N 1
ATOM 1645 C CA . TRP A 1 216 ? 0.057 -7.953 3.987 1.00 98.44 216 TRP A CA 1
ATOM 1646 C C . TRP A 1 216 ? -0.237 -6.860 2.966 1.00 98.44 216 TRP A C 1
ATOM 1648 O O . TRP A 1 216 ? -1.403 -6.653 2.632 1.00 98.44 216 TRP A O 1
ATOM 1658 N N . PHE A 1 217 ? 0.786 -6.202 2.416 1.00 98.31 217 PHE A N 1
ATOM 1659 C CA . PHE A 1 217 ? 0.585 -5.273 1.304 1.00 98.31 217 PHE A CA 1
ATOM 1660 C C . PHE A 1 217 ? 0.082 -5.985 0.047 1.00 98.31 217 PHE A C 1
ATOM 1662 O O . PHE A 1 217 ? -0.817 -5.468 -0.614 1.00 98.31 217 PHE A O 1
ATOM 1669 N N . ALA A 1 218 ? 0.597 -7.177 -0.263 1.00 98.06 218 ALA A N 1
ATOM 1670 C CA . ALA A 1 218 ? 0.122 -7.960 -1.399 1.00 98.06 218 ALA A CA 1
ATOM 1671 C C . ALA A 1 218 ? -1.350 -8.376 -1.236 1.00 98.06 218 ALA A C 1
ATOM 1673 O O . ALA A 1 218 ? -2.136 -8.179 -2.163 1.00 98.06 218 ALA A O 1
ATOM 1674 N N . GLU A 1 219 ? -1.753 -8.882 -0.065 1.00 96.88 219 GLU A N 1
ATOM 1675 C CA . GLU A 1 219 ? -3.157 -9.244 0.195 1.00 96.88 219 GLU A CA 1
ATOM 1676 C C . GLU A 1 219 ? -4.085 -8.018 0.209 1.00 96.88 219 GLU A C 1
ATOM 1678 O O . GLU A 1 219 ? -5.200 -8.085 -0.314 1.00 96.88 219 GLU A O 1
ATOM 1683 N N . PHE A 1 220 ? -3.617 -6.874 0.717 1.00 95.44 220 PHE A N 1
ATOM 1684 C CA . PHE A 1 220 ? -4.355 -5.610 0.667 1.00 95.44 220 PHE A CA 1
ATOM 1685 C C . PHE A 1 220 ? -4.601 -5.141 -0.778 1.00 95.44 220 PHE A C 1
ATOM 1687 O O . PHE A 1 220 ? -5.749 -4.893 -1.154 1.00 95.44 220 PHE A O 1
ATOM 1694 N N . ILE A 1 221 ? -3.555 -5.097 -1.613 1.00 95.75 221 ILE A N 1
ATOM 1695 C CA . ILE A 1 221 ? -3.656 -4.712 -3.033 1.00 95.75 221 ILE A CA 1
ATOM 1696 C C . ILE A 1 221 ? -4.558 -5.687 -3.794 1.00 95.75 221 ILE A C 1
ATOM 1698 O O . ILE A 1 221 ? -5.447 -5.265 -4.526 1.00 95.75 221 ILE A O 1
ATOM 1702 N N . LYS A 1 222 ? -4.378 -6.993 -3.589 1.00 95.56 222 LYS A N 1
ATOM 1703 C CA . LYS A 1 222 ? -5.195 -8.037 -4.219 1.00 95.56 222 LYS A CA 1
ATOM 1704 C C . LYS A 1 222 ? -6.675 -7.907 -3.859 1.00 95.56 222 LYS A C 1
ATOM 1706 O O . LYS A 1 222 ? -7.529 -8.068 -4.728 1.00 95.56 222 LYS A O 1
ATOM 1711 N N . THR A 1 223 ? -6.984 -7.612 -2.596 1.00 91.88 223 THR A N 1
ATOM 1712 C CA . THR A 1 223 ? -8.372 -7.422 -2.154 1.00 91.88 223 THR A CA 1
ATOM 1713 C C . THR A 1 223 ? -8.992 -6.203 -2.832 1.00 91.88 223 THR A C 1
ATOM 1715 O O . THR A 1 223 ? -10.092 -6.312 -3.372 1.00 91.88 223 THR A O 1
ATOM 1718 N N . ASN A 1 224 ? -8.263 -5.085 -2.908 1.00 89.94 224 ASN A N 1
ATOM 1719 C CA . ASN A 1 224 ? -8.683 -3.917 -3.683 1.00 89.94 224 ASN A CA 1
ATOM 1720 C C . ASN A 1 224 ? -8.922 -4.255 -5.168 1.00 89.94 224 ASN A C 1
ATOM 1722 O O . ASN A 1 224 ? -9.982 -3.947 -5.708 1.00 89.94 224 ASN A O 1
ATOM 1726 N N . ASP A 1 225 ? -7.973 -4.934 -5.814 1.00 92.38 225 ASP A N 1
ATOM 1727 C CA . ASP A 1 225 ? -8.036 -5.253 -7.247 1.00 92.38 225 ASP A CA 1
ATOM 1728 C C . ASP A 1 225 ? -9.195 -6.205 -7.594 1.00 92.38 225 ASP A C 1
ATOM 1730 O O . ASP A 1 225 ? -9.691 -6.201 -8.719 1.00 92.38 225 ASP A O 1
ATOM 1734 N N . SER A 1 226 ? -9.667 -6.998 -6.626 1.00 91.75 226 SER A N 1
ATOM 1735 C CA . SER A 1 226 ? -10.841 -7.864 -6.790 1.00 91.75 226 SER A CA 1
ATOM 1736 C C . SER A 1 226 ? -12.179 -7.110 -6.813 1.00 91.75 226 SER A C 1
ATOM 1738 O O . SER A 1 226 ? -13.212 -7.711 -7.106 1.00 91.75 226 SER A O 1
ATOM 1740 N N . GLY A 1 227 ? -12.181 -5.811 -6.494 1.00 83.31 227 GLY A N 1
ATOM 1741 C CA . GLY A 1 227 ? -13.397 -5.010 -6.347 1.00 83.31 227 GLY A CA 1
ATOM 1742 C C . GLY A 1 227 ? -14.199 -5.336 -5.083 1.00 83.31 227 GLY A C 1
ATOM 1743 O O . GLY A 1 227 ? -15.357 -4.929 -4.974 1.00 83.31 227 GLY A O 1
ATOM 1744 N N . ALA A 1 228 ? -13.615 -6.077 -4.133 1.00 78.44 228 ALA A N 1
ATOM 1745 C CA . ALA A 1 228 ? -14.250 -6.350 -2.852 1.00 78.44 228 ALA A CA 1
ATOM 1746 C C . ALA A 1 228 ? -14.539 -5.030 -2.108 1.00 78.44 228 ALA A C 1
ATOM 1748 O O . ALA A 1 228 ? -13.693 -4.130 -2.111 1.00 78.44 228 ALA A O 1
ATOM 1749 N N . PRO A 1 229 ? -15.706 -4.889 -1.449 1.00 68.25 229 PRO A N 1
ATOM 1750 C CA . PRO A 1 229 ? -16.034 -3.675 -0.715 1.00 68.25 229 PRO A CA 1
ATOM 1751 C C . PRO A 1 229 ? -14.981 -3.387 0.360 1.00 68.25 229 PRO A C 1
ATOM 1753 O O . PRO A 1 229 ? -14.819 -4.149 1.310 1.00 68.25 229 PRO A O 1
ATOM 1756 N N . LEU A 1 230 ? -14.300 -2.245 0.252 1.00 67.25 230 LEU A N 1
ATOM 1757 C CA . LEU A 1 230 ? -13.354 -1.757 1.264 1.00 67.25 230 LEU A CA 1
ATOM 1758 C C . LEU A 1 230 ? -14.083 -1.022 2.402 1.00 67.25 230 LEU A C 1
ATOM 1760 O O . LEU A 1 230 ? -13.515 -0.141 3.041 1.00 67.25 230 LEU A O 1
ATOM 1764 N N . SER A 1 231 ? -15.344 -1.381 2.663 1.00 60.47 231 SER A N 1
ATOM 1765 C CA . SER A 1 231 ? -16.298 -0.683 3.541 1.00 60.47 231 SER A CA 1
ATOM 1766 C C . SER A 1 231 ? -15.885 -0.591 5.016 1.00 60.47 231 SER A C 1
ATOM 1768 O O . SER A 1 231 ? -16.644 -0.073 5.821 1.00 60.47 231 SER A O 1
ATOM 1770 N N . ALA A 1 232 ? -14.710 -1.108 5.382 1.00 57.81 232 ALA A N 1
ATOM 1771 C CA . ALA A 1 232 ? -14.091 -0.951 6.696 1.00 57.81 232 ALA A CA 1
ATOM 1772 C C . ALA A 1 232 ? -13.105 0.232 6.784 1.00 57.81 232 ALA A C 1
ATOM 1774 O O . ALA A 1 232 ? -12.550 0.492 7.855 1.00 57.81 232 ALA A O 1
ATOM 1775 N N . MET A 1 233 ? -12.835 0.918 5.671 1.00 60.84 233 MET A N 1
ATOM 1776 C CA . MET A 1 233 ? -12.115 2.187 5.630 1.00 60.84 233 MET A CA 1
ATOM 1777 C C . MET A 1 233 ? -13.112 3.270 5.195 1.00 60.84 233 MET A C 1
ATOM 1779 O O . MET A 1 233 ? -13.440 3.388 4.020 1.00 60.84 233 MET A O 1
ATOM 1783 N N . ASP A 1 234 ? -13.608 4.071 6.136 1.00 62.94 234 ASP A N 1
ATOM 1784 C CA . ASP A 1 234 ? -14.724 5.005 5.894 1.00 62.94 234 ASP A CA 1
ATOM 1785 C C . ASP A 1 234 ? -14.378 6.201 4.976 1.00 62.94 234 ASP A C 1
ATOM 1787 O O . ASP A 1 234 ? -15.230 7.047 4.701 1.00 62.94 234 ASP A O 1
ATOM 1791 N N . ASN A 1 235 ? -13.133 6.300 4.489 1.00 75.25 235 ASN A N 1
ATOM 1792 C CA . ASN A 1 235 ? -12.655 7.413 3.671 1.00 75.25 235 ASN A CA 1
ATOM 1793 C C . ASN A 1 235 ? -11.973 6.933 2.368 1.00 75.25 235 ASN A C 1
ATOM 1795 O O . ASN A 1 235 ? -10.839 6.450 2.417 1.00 75.25 235 ASN A O 1
ATOM 1799 N N . PRO A 1 236 ? -12.605 7.136 1.193 1.00 77.31 236 PRO A N 1
ATOM 1800 C CA . PRO A 1 236 ? -12.038 6.778 -0.110 1.00 77.31 236 PRO A CA 1
ATOM 1801 C C . PRO A 1 236 ? -10.678 7.411 -0.429 1.00 77.31 236 PRO A C 1
ATOM 1803 O O . PRO A 1 236 ? -9.861 6.782 -1.096 1.00 77.31 236 PRO A O 1
ATOM 1806 N N . VAL A 1 237 ? -10.406 8.630 0.054 1.00 81.81 237 VAL A N 1
ATOM 1807 C CA . VAL A 1 237 ? -9.107 9.297 -0.153 1.00 81.81 237 VAL A CA 1
ATOM 1808 C C . VAL A 1 237 ? -8.011 8.551 0.601 1.00 81.81 237 VAL A C 1
ATOM 1810 O O . VAL A 1 237 ? -6.975 8.228 0.029 1.00 81.81 237 VAL A O 1
ATOM 1813 N N . PHE A 1 238 ? -8.281 8.196 1.859 1.00 84.25 238 PHE A N 1
ATOM 1814 C CA . PHE A 1 238 ? -7.351 7.419 2.676 1.00 84.25 238 PHE A CA 1
ATOM 1815 C C . PHE A 1 238 ? -7.077 6.038 2.068 1.00 84.25 238 PHE A C 1
ATOM 1817 O O . PHE A 1 238 ? -5.938 5.580 2.064 1.00 84.25 238 PHE A O 1
ATOM 1824 N N . ILE A 1 239 ? -8.107 5.389 1.515 1.00 85.00 239 ILE A N 1
ATOM 1825 C CA . ILE A 1 239 ? -7.957 4.119 0.797 1.00 85.00 239 ILE A CA 1
ATOM 1826 C C . ILE A 1 239 ? -6.980 4.271 -0.374 1.00 85.00 239 ILE A C 1
ATOM 1828 O O . ILE A 1 239 ? -6.050 3.474 -0.500 1.00 85.00 239 ILE A O 1
ATOM 1832 N N . ALA A 1 240 ? -7.180 5.282 -1.224 1.00 88.00 240 ALA A N 1
ATOM 1833 C CA . ALA A 1 240 ? -6.330 5.510 -2.389 1.00 88.00 240 ALA A CA 1
ATOM 1834 C C . ALA A 1 240 ? -4.868 5.752 -1.976 1.00 88.00 240 ALA A C 1
ATOM 1836 O O . ALA A 1 240 ? -3.960 5.116 -2.513 1.00 88.00 240 ALA A O 1
ATOM 1837 N N . GLU A 1 241 ? -4.638 6.593 -0.965 1.00 90.75 241 GLU A N 1
ATOM 1838 C CA . GLU A 1 241 ? -3.302 6.853 -0.414 1.00 90.75 241 GLU A CA 1
ATOM 1839 C C . GLU A 1 241 ? -2.648 5.581 0.147 1.00 90.75 241 GLU A C 1
ATOM 1841 O O . GLU A 1 241 ? -1.487 5.290 -0.160 1.00 90.75 241 GLU A O 1
ATOM 1846 N N . ALA A 1 242 ? -3.398 4.785 0.914 1.00 93.31 242 ALA A N 1
ATOM 1847 C CA . ALA A 1 242 ? -2.928 3.525 1.481 1.00 93.31 242 ALA A CA 1
ATOM 1848 C C . ALA A 1 242 ? -2.525 2.521 0.389 1.00 93.31 242 ALA A C 1
ATOM 1850 O O . ALA A 1 242 ? -1.478 1.874 0.494 1.00 93.31 242 ALA A O 1
ATOM 1851 N N . ILE A 1 243 ? -3.317 2.408 -0.683 1.00 94.31 243 ILE A N 1
ATOM 1852 C CA . ILE A 1 243 ? -3.009 1.549 -1.838 1.00 94.31 243 ILE A CA 1
ATOM 1853 C C . ILE A 1 243 ? -1.725 2.018 -2.516 1.00 94.31 243 ILE A C 1
ATOM 1855 O O . ILE A 1 243 ? -0.829 1.206 -2.753 1.00 94.31 243 ILE A O 1
ATOM 1859 N N . GLN A 1 244 ? -1.593 3.319 -2.782 1.00 95.19 244 GLN A N 1
ATOM 1860 C CA . GLN A 1 244 ? -0.390 3.872 -3.405 1.00 95.19 244 GLN A CA 1
ATOM 1861 C C . GLN A 1 244 ? 0.857 3.626 -2.548 1.00 95.19 244 GLN A C 1
ATOM 1863 O O . GLN A 1 244 ? 1.915 3.278 -3.077 1.00 95.19 244 GLN A O 1
ATOM 1868 N N . GLN A 1 245 ? 0.748 3.743 -1.224 1.00 95.75 245 GLN A N 1
ATOM 1869 C CA . GLN A 1 245 ? 1.849 3.430 -0.317 1.00 95.75 245 GLN A CA 1
ATOM 1870 C C . GLN A 1 245 ? 2.213 1.936 -0.333 1.00 95.75 245 GLN A C 1
ATOM 1872 O O . GLN A 1 245 ? 3.395 1.595 -0.436 1.00 95.75 245 GLN A O 1
ATOM 1877 N N . ALA A 1 246 ? 1.221 1.045 -0.294 1.00 97.75 246 ALA A N 1
ATOM 1878 C CA . ALA A 1 246 ? 1.438 -0.399 -0.374 1.00 97.75 246 ALA A CA 1
ATOM 1879 C C . ALA A 1 246 ? 2.115 -0.805 -1.697 1.00 97.75 246 ALA A C 1
ATOM 1881 O O . ALA A 1 246 ? 3.066 -1.588 -1.683 1.00 97.75 246 ALA A O 1
ATOM 1882 N N . ILE A 1 247 ? 1.685 -0.229 -2.828 1.00 98.31 247 ILE A N 1
ATOM 1883 C CA . ILE A 1 247 ? 2.276 -0.467 -4.155 1.00 98.31 247 ILE A CA 1
ATOM 1884 C C . ILE A 1 247 ? 3.752 -0.052 -4.175 1.00 98.31 247 ILE A C 1
ATOM 1886 O O . ILE A 1 247 ? 4.590 -0.821 -4.648 1.00 98.31 247 ILE A O 1
ATOM 1890 N N . LYS A 1 248 ? 4.090 1.128 -3.636 1.00 97.88 248 LYS A N 1
ATOM 1891 C CA . LYS A 1 248 ? 5.479 1.622 -3.571 1.00 97.88 248 LYS A CA 1
ATOM 1892 C C . LYS A 1 248 ? 6.376 0.681 -2.765 1.00 97.88 248 LYS A C 1
ATOM 1894 O O . LYS A 1 248 ? 7.457 0.327 -3.235 1.00 97.88 248 LYS A O 1
ATOM 1899 N N . HIS A 1 249 ? 5.926 0.247 -1.586 1.00 97.75 249 HIS A N 1
ATOM 1900 C CA . HIS A 1 249 ? 6.688 -0.689 -0.753 1.00 97.75 249 HIS A CA 1
ATOM 1901 C C . HIS A 1 249 ? 6.850 -2.053 -1.421 1.00 97.75 249 HIS A C 1
ATOM 1903 O O . HIS A 1 249 ? 7.959 -2.581 -1.467 1.00 97.75 249 HIS A O 1
ATOM 1909 N N . LEU A 1 250 ? 5.779 -2.608 -1.989 1.00 98.12 250 LEU A N 1
ATOM 1910 C CA . LEU A 1 250 ? 5.839 -3.913 -2.638 1.00 98.12 250 LEU A CA 1
ATOM 1911 C C . LEU A 1 250 ? 6.739 -3.887 -3.885 1.00 98.12 250 LEU A C 1
ATOM 1913 O O . LEU A 1 250 ? 7.534 -4.805 -4.089 1.00 98.12 250 LEU A O 1
ATOM 1917 N N . ALA A 1 251 ? 6.679 -2.814 -4.679 1.00 98.38 251 ALA A N 1
ATOM 1918 C CA . ALA A 1 251 ? 7.590 -2.599 -5.801 1.00 98.38 251 ALA A CA 1
ATOM 1919 C C . ALA A 1 251 ? 9.058 -2.583 -5.344 1.00 98.38 251 ALA A C 1
ATOM 1921 O O . ALA A 1 251 ? 9.877 -3.324 -5.890 1.00 98.38 251 ALA A O 1
ATOM 1922 N N . ASP A 1 252 ? 9.378 -1.792 -4.3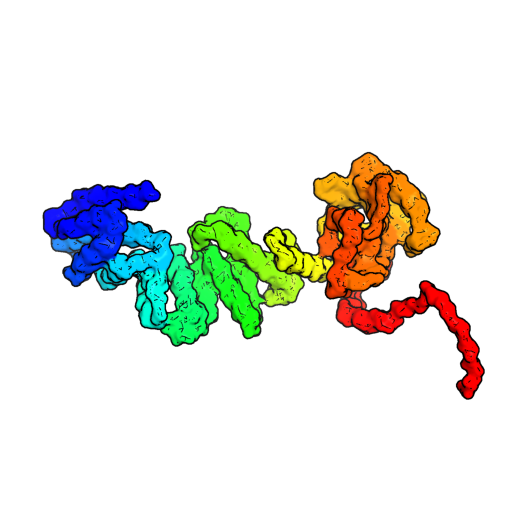16 1.00 97.31 252 ASP A N 1
ATOM 1923 C CA . ASP A 1 252 ? 10.720 -1.708 -3.731 1.00 97.31 252 ASP A CA 1
ATOM 1924 C C . ASP A 1 252 ? 11.217 -3.067 -3.219 1.00 97.31 252 ASP A C 1
ATOM 1926 O O . ASP A 1 252 ? 12.347 -3.459 -3.511 1.00 97.31 252 ASP A O 1
ATOM 1930 N N . PHE A 1 253 ? 10.372 -3.823 -2.518 1.00 97.50 253 PHE A N 1
ATOM 1931 C CA . PHE A 1 253 ? 10.722 -5.144 -1.997 1.00 97.50 253 PHE A CA 1
ATOM 1932 C C . PHE A 1 253 ? 11.118 -6.136 -3.087 1.00 97.50 253 PHE A C 1
ATOM 1934 O O . PHE A 1 253 ? 12.136 -6.820 -2.955 1.00 97.50 253 PHE A O 1
ATOM 1941 N N . HIS A 1 254 ? 10.340 -6.201 -4.167 1.00 98.19 254 HIS A N 1
ATOM 1942 C CA . HIS A 1 254 ? 10.625 -7.095 -5.283 1.00 98.19 254 HIS A CA 1
ATOM 1943 C C . HIS A 1 254 ? 11.829 -6.627 -6.108 1.00 98.19 254 HIS A C 1
ATOM 1945 O O . HIS A 1 254 ? 12.692 -7.443 -6.430 1.00 98.19 254 HIS A O 1
ATOM 1951 N N . ILE A 1 255 ? 11.912 -5.332 -6.436 1.00 96.75 255 ILE A N 1
ATOM 1952 C CA . ILE A 1 255 ? 12.991 -4.779 -7.270 1.00 96.75 255 ILE A CA 1
ATOM 1953 C C . ILE A 1 255 ? 14.334 -4.864 -6.548 1.00 96.75 255 ILE A C 1
ATOM 1955 O O . ILE A 1 255 ? 15.337 -5.229 -7.161 1.00 96.75 255 ILE A O 1
ATOM 1959 N N . ASN A 1 256 ? 14.373 -4.564 -5.250 1.00 94.50 256 ASN A N 1
ATOM 1960 C CA . ASN A 1 256 ? 15.604 -4.555 -4.461 1.00 94.50 256 ASN A CA 1
ATOM 1961 C C . ASN A 1 256 ? 15.876 -5.870 -3.724 1.00 94.50 256 ASN A C 1
ATOM 1963 O O . ASN A 1 256 ? 16.771 -5.905 -2.888 1.00 94.50 256 ASN A O 1
ATOM 1967 N N . GLU A 1 257 ? 15.151 -6.942 -4.059 1.00 95.69 257 GLU A N 1
ATOM 1968 C CA . GLU A 1 257 ? 15.377 -8.295 -3.531 1.00 95.69 257 GLU A CA 1
ATOM 1969 C C . GLU A 1 257 ? 15.382 -8.360 -1.991 1.00 95.69 257 GLU A C 1
ATOM 1971 O O . GLU A 1 257 ? 16.154 -9.094 -1.383 1.00 95.69 257 GLU A O 1
ATOM 1976 N N . LYS A 1 258 ? 14.509 -7.574 -1.346 1.00 94.38 258 LYS A N 1
ATOM 1977 C CA . LYS A 1 258 ? 14.448 -7.461 0.124 1.00 94.38 258 LYS A CA 1
ATOM 1978 C C . LYS A 1 258 ? 13.630 -8.572 0.796 1.00 94.38 258 LYS A C 1
ATOM 1980 O O . LYS A 1 258 ? 13.657 -8.692 2.015 1.00 94.38 258 LYS A O 1
ATOM 1985 N N . ILE A 1 259 ? 12.884 -9.347 0.012 1.00 96.75 259 ILE A N 1
ATOM 1986 C CA . ILE A 1 259 ? 12.016 -10.446 0.464 1.00 96.75 259 ILE A CA 1
ATOM 1987 C C . ILE A 1 259 ? 12.597 -11.801 0.058 1.00 96.75 259 ILE A C 1
ATOM 1989 O O . ILE A 1 259 ? 13.387 -11.878 -0.880 1.00 96.75 259 ILE A O 1
ATOM 1993 N N . LYS A 1 260 ? 12.153 -12.887 0.702 1.00 95.50 260 LYS A N 1
ATOM 1994 C CA . LYS A 1 260 ? 12.646 -14.257 0.438 1.00 95.50 260 LYS A CA 1
ATOM 1995 C C . LYS A 1 260 ? 12.443 -14.746 -0.994 1.00 95.50 260 LYS A C 1
ATOM 1997 O O . LYS A 1 260 ? 13.239 -15.540 -1.483 1.00 95.50 260 LYS A O 1
ATOM 2002 N N . GLN A 1 261 ? 11.355 -14.332 -1.637 1.00 95.44 261 GLN A N 1
ATOM 2003 C CA . GLN A 1 261 ? 11.003 -14.743 -3.000 1.00 95.44 261 GLN A CA 1
ATOM 2004 C C . GLN A 1 261 ? 10.785 -13.503 -3.870 1.00 95.44 261 GLN A C 1
ATOM 2006 O O . GLN A 1 261 ? 9.645 -13.155 -4.193 1.00 95.44 261 GLN A O 1
ATOM 2011 N N . PRO A 1 262 ? 11.862 -12.778 -4.213 1.00 96.69 262 PRO A N 1
ATOM 2012 C CA . PRO A 1 262 ? 11.736 -11.597 -5.038 1.00 96.69 262 PRO A CA 1
ATOM 2013 C C . PRO A 1 262 ? 11.331 -11.992 -6.458 1.00 96.69 262 PRO A C 1
ATOM 2015 O O . PRO A 1 262 ? 11.661 -13.063 -6.962 1.00 96.69 262 PRO A O 1
ATOM 2018 N N . ASN A 1 263 ? 10.588 -11.103 -7.108 1.00 97.50 263 ASN A N 1
ATOM 2019 C CA . ASN A 1 263 ? 10.092 -11.304 -8.460 1.00 97.50 263 ASN A CA 1
ATOM 2020 C C . ASN A 1 263 ? 10.148 -9.953 -9.160 1.00 97.50 263 ASN A C 1
ATOM 2022 O O . ASN A 1 263 ? 9.289 -9.096 -8.956 1.00 97.50 263 ASN A O 1
ATOM 2026 N N . LEU A 1 264 ? 11.203 -9.763 -9.947 1.00 96.38 264 LEU A N 1
ATOM 2027 C CA . LEU A 1 264 ? 11.507 -8.493 -10.593 1.00 96.38 264 LEU A CA 1
ATOM 2028 C C . LEU A 1 264 ? 10.343 -7.982 -11.453 1.00 96.38 264 LEU A C 1
ATOM 2030 O O . LEU A 1 264 ? 10.038 -6.793 -11.425 1.00 96.38 264 LEU A O 1
ATOM 2034 N N . GLU A 1 265 ? 9.656 -8.885 -12.152 1.00 97.25 265 GLU A N 1
ATOM 2035 C CA . GLU A 1 265 ? 8.539 -8.554 -13.038 1.00 97.25 265 GLU A CA 1
ATOM 2036 C C . GLU A 1 265 ? 7.332 -8.026 -12.264 1.00 97.25 265 GLU A C 1
ATOM 2038 O O . GLU A 1 265 ? 6.742 -7.016 -12.649 1.00 97.25 265 GLU A O 1
ATOM 2043 N N . VAL A 1 266 ? 7.018 -8.641 -11.119 1.00 97.38 266 VAL A N 1
ATOM 2044 C CA . VAL A 1 266 ? 5.992 -8.126 -10.199 1.00 97.38 266 VAL A CA 1
ATOM 2045 C C . VAL A 1 266 ? 6.384 -6.738 -9.698 1.00 97.38 266 VAL A C 1
ATOM 2047 O O . VAL A 1 266 ? 5.558 -5.828 -9.702 1.00 97.38 266 VAL A O 1
ATOM 2050 N N . GLY A 1 267 ? 7.649 -6.542 -9.325 1.00 98.12 267 GLY A N 1
ATOM 2051 C CA . GLY A 1 267 ? 8.145 -5.250 -8.859 1.00 98.12 267 GLY A CA 1
ATOM 2052 C C . GLY A 1 267 ? 8.036 -4.136 -9.907 1.00 98.12 267 GLY A C 1
ATOM 2053 O O . GLY A 1 267 ? 7.528 -3.055 -9.602 1.00 98.12 267 GLY A O 1
ATOM 2054 N N . ILE A 1 268 ? 8.439 -4.404 -11.154 1.00 97.69 268 ILE A N 1
ATOM 2055 C CA . ILE A 1 268 ? 8.317 -3.457 -12.277 1.00 97.69 268 ILE A CA 1
ATOM 2056 C C . ILE A 1 268 ? 6.843 -3.158 -12.574 1.00 97.69 268 ILE A C 1
ATOM 2058 O O . ILE A 1 268 ? 6.475 -1.993 -12.747 1.00 97.69 268 ILE A O 1
ATOM 2062 N N . ALA A 1 269 ? 5.983 -4.180 -12.589 1.00 97.31 269 ALA A N 1
ATOM 2063 C CA . ALA A 1 269 ? 4.548 -3.999 -12.791 1.00 97.31 269 ALA A CA 1
ATOM 2064 C C . ALA A 1 269 ? 3.924 -3.113 -11.698 1.00 97.31 269 ALA A C 1
ATOM 2066 O O . ALA A 1 269 ? 3.160 -2.201 -12.013 1.00 97.31 269 ALA A O 1
ATOM 2067 N N . MET A 1 270 ? 4.296 -3.312 -10.430 1.00 98.06 270 MET A N 1
ATOM 2068 C CA . MET A 1 270 ? 3.847 -2.460 -9.323 1.00 98.06 270 MET A CA 1
ATOM 2069 C C . MET A 1 270 ? 4.371 -1.027 -9.458 1.00 98.06 270 MET A C 1
ATOM 2071 O O . MET A 1 270 ? 3.594 -0.084 -9.334 1.00 98.06 270 MET A O 1
ATOM 2075 N N . ALA A 1 271 ? 5.645 -0.833 -9.810 1.00 97.62 271 ALA A N 1
ATOM 2076 C CA . ALA A 1 271 ? 6.199 0.503 -10.035 1.00 97.62 271 ALA A CA 1
ATOM 2077 C C . ALA A 1 271 ? 5.437 1.280 -11.129 1.00 97.62 271 ALA A C 1
ATOM 2079 O O . ALA A 1 271 ? 5.214 2.485 -11.001 1.00 97.62 271 ALA A O 1
ATOM 2080 N N . ARG A 1 272 ? 4.956 0.603 -12.182 1.00 95.81 272 ARG A N 1
ATOM 2081 C CA . ARG A 1 272 ? 4.117 1.234 -13.220 1.00 95.81 272 ARG A CA 1
ATOM 2082 C C . ARG A 1 272 ? 2.765 1.715 -12.706 1.00 95.81 272 ARG A C 1
ATOM 2084 O O . ARG A 1 272 ? 2.298 2.755 -13.175 1.00 95.81 272 ARG A O 1
ATOM 2091 N N . ARG A 1 273 ? 2.177 0.992 -11.749 1.00 96.81 273 ARG A N 1
ATOM 2092 C CA . ARG A 1 273 ? 0.884 1.312 -11.123 1.00 96.81 273 ARG A CA 1
ATOM 2093 C C . ARG A 1 273 ? 0.933 2.519 -10.185 1.00 96.81 273 ARG A C 1
ATOM 2095 O O . ARG A 1 273 ? -0.126 2.984 -9.785 1.00 96.81 273 ARG A O 1
ATOM 2102 N N . ILE A 1 274 ? 2.122 3.023 -9.841 1.00 96.88 274 ILE A N 1
ATOM 2103 C CA . ILE A 1 274 ? 2.254 4.217 -9.000 1.00 96.88 274 ILE A CA 1
ATOM 2104 C C . ILE A 1 274 ? 1.616 5.410 -9.720 1.00 96.88 274 ILE A C 1
ATOM 2106 O O . ILE A 1 274 ? 2.044 5.791 -10.819 1.00 96.88 274 ILE A O 1
ATOM 2110 N N . GLU A 1 275 ? 0.603 5.994 -9.092 1.00 96.12 275 GLU A N 1
ATOM 2111 C CA . GLU A 1 275 ? -0.015 7.249 -9.509 1.00 96.12 275 GLU A CA 1
ATOM 2112 C C . GLU A 1 275 ? 0.842 8.428 -9.039 1.00 96.12 275 GLU A C 1
ATOM 2114 O O . GLU A 1 275 ? 1.472 8.386 -7.982 1.00 96.12 275 GLU A O 1
ATOM 2119 N N . ILE A 1 276 ? 0.914 9.471 -9.866 1.00 93.69 276 ILE A N 1
ATOM 2120 C CA . ILE A 1 276 ? 1.747 10.647 -9.610 1.00 93.69 276 ILE A CA 1
ATOM 2121 C C . ILE A 1 276 ? 0.833 11.766 -9.117 1.00 93.69 276 ILE A C 1
ATOM 2123 O O . ILE A 1 276 ? 0.141 12.392 -9.920 1.00 93.69 276 ILE A O 1
ATOM 2127 N N . HIS A 1 277 ? 0.833 12.020 -7.809 1.00 92.38 277 HIS A N 1
ATOM 2128 C CA . HIS A 1 277 ? 0.084 13.136 -7.218 1.00 92.38 277 HIS A CA 1
ATOM 2129 C C . HIS A 1 277 ? 0.983 14.334 -6.889 1.00 92.38 277 HIS A C 1
ATOM 2131 O O . HIS A 1 277 ? 0.497 15.451 -6.723 1.00 92.38 277 HIS A O 1
ATOM 2137 N N . ASN A 1 278 ? 2.294 14.109 -6.783 1.00 90.69 278 ASN A N 1
ATOM 2138 C CA . ASN A 1 278 ? 3.300 15.116 -6.461 1.00 90.69 278 ASN A CA 1
ATOM 2139 C C . ASN A 1 278 ? 4.682 14.720 -7.025 1.00 90.69 278 ASN A C 1
ATOM 2141 O O . ASN A 1 278 ? 4.879 13.608 -7.524 1.00 90.69 278 ASN A O 1
ATOM 2145 N N . ASP A 1 279 ? 5.658 15.623 -6.903 1.00 90.62 279 ASP A N 1
ATOM 2146 C CA . ASP A 1 279 ? 7.027 15.409 -7.393 1.00 90.62 279 ASP A CA 1
ATOM 2147 C C . ASP A 1 279 ? 7.730 14.221 -6.718 1.00 90.62 279 ASP A C 1
ATOM 2149 O O . ASP A 1 279 ? 8.531 13.529 -7.347 1.00 90.62 279 ASP A O 1
ATOM 2153 N N . HIS A 1 280 ? 7.423 13.943 -5.447 1.00 90.38 280 HIS A N 1
ATOM 2154 C CA . HIS A 1 280 ? 8.010 12.812 -4.732 1.00 90.38 280 HIS A CA 1
ATOM 2155 C C . HIS A 1 280 ? 7.563 11.473 -5.337 1.00 90.38 280 HIS A C 1
ATOM 2157 O O . HIS A 1 280 ? 8.400 10.600 -5.568 1.00 90.38 280 HIS A O 1
ATOM 2163 N N . ASP A 1 281 ? 6.282 11.329 -5.680 1.00 90.44 281 ASP A N 1
ATOM 2164 C CA . ASP A 1 281 ? 5.751 10.130 -6.336 1.00 90.44 281 ASP A CA 1
ATOM 2165 C C . ASP A 1 281 ? 6.404 9.897 -7.699 1.00 90.44 281 ASP A C 1
ATOM 2167 O O . ASP A 1 281 ? 6.791 8.771 -8.025 1.00 90.44 281 ASP A O 1
ATOM 2171 N N . GLN A 1 282 ? 6.591 10.972 -8.470 1.00 91.25 282 GLN A N 1
ATOM 2172 C CA . GLN A 1 282 ? 7.287 10.925 -9.752 1.00 91.25 282 GLN A CA 1
ATOM 2173 C C . GLN A 1 282 ? 8.732 10.436 -9.592 1.00 91.25 282 GLN A C 1
ATOM 2175 O O . GLN A 1 282 ? 9.179 9.581 -10.361 1.00 91.25 282 GLN A O 1
ATOM 2180 N N . VAL A 1 283 ? 9.459 10.955 -8.598 1.00 89.44 283 VAL A N 1
ATOM 2181 C CA . VAL A 1 283 ? 10.842 10.550 -8.305 1.00 89.44 283 VAL A CA 1
ATOM 2182 C C . VAL A 1 283 ? 10.902 9.078 -7.895 1.00 89.44 283 VAL A C 1
ATOM 2184 O O . VAL A 1 283 ? 11.714 8.335 -8.448 1.00 89.44 283 VAL A O 1
ATOM 2187 N N . VAL A 1 284 ? 10.030 8.632 -6.986 1.00 91.44 284 VAL A N 1
ATOM 2188 C CA . VAL A 1 284 ? 9.979 7.233 -6.525 1.00 91.44 284 VAL A CA 1
ATOM 2189 C C . VAL A 1 284 ? 9.655 6.286 -7.680 1.00 91.44 284 VAL A C 1
ATOM 2191 O O . VAL A 1 284 ? 10.358 5.292 -7.871 1.00 91.44 284 VAL A O 1
ATOM 2194 N N . LYS A 1 285 ? 8.638 6.608 -8.488 1.00 94.94 285 LYS A N 1
ATOM 2195 C CA . LYS A 1 285 ? 8.257 5.822 -9.668 1.00 94.94 285 LYS A CA 1
ATOM 2196 C C . LYS A 1 285 ? 9.410 5.699 -10.658 1.00 94.94 285 LYS A C 1
ATOM 2198 O O . LYS A 1 285 ? 9.741 4.592 -11.080 1.00 94.94 285 LYS A O 1
ATOM 2203 N N . ASN A 1 286 ? 10.036 6.824 -11.002 1.00 90.06 286 ASN A N 1
ATOM 2204 C CA . ASN A 1 286 ? 11.154 6.851 -11.941 1.00 90.06 286 ASN A CA 1
ATOM 2205 C C . ASN A 1 286 ? 12.327 6.024 -11.429 1.00 90.06 286 ASN A C 1
ATOM 2207 O O . ASN A 1 286 ? 12.865 5.218 -12.183 1.00 90.06 286 ASN A O 1
ATOM 2211 N N . TRP A 1 287 ? 12.682 6.181 -10.154 1.00 90.12 287 TRP A N 1
ATOM 2212 C CA . TRP A 1 287 ? 13.775 5.435 -9.543 1.00 90.12 287 TRP A CA 1
ATOM 2213 C C . TRP A 1 287 ? 13.515 3.924 -9.544 1.00 90.12 287 TRP A C 1
ATOM 2215 O O . TRP A 1 287 ? 14.382 3.157 -9.963 1.00 90.12 287 TRP A O 1
ATOM 2225 N N . LEU A 1 288 ? 12.318 3.482 -9.142 1.00 94.12 288 LEU A N 1
ATOM 2226 C CA . LEU A 1 288 ? 11.959 2.061 -9.139 1.00 94.12 288 LEU A CA 1
ATOM 2227 C C . LEU A 1 288 ? 12.000 1.462 -10.550 1.00 94.12 288 LEU A C 1
ATOM 2229 O O . LEU A 1 288 ? 12.600 0.405 -10.747 1.00 94.12 288 LEU A O 1
ATOM 2233 N N . LEU A 1 289 ? 11.414 2.140 -11.542 1.00 94.38 289 LEU A N 1
ATOM 2234 C CA . LEU A 1 289 ? 11.443 1.678 -12.934 1.00 94.38 289 LEU A CA 1
ATOM 2235 C C . LEU A 1 289 ? 12.867 1.628 -13.484 1.00 94.38 289 LEU A C 1
ATOM 2237 O O . LEU A 1 289 ? 13.240 0.651 -14.126 1.00 94.38 289 LEU A O 1
ATOM 2241 N N . GLU A 1 290 ? 13.678 2.643 -13.201 1.00 88.12 290 GLU A N 1
ATOM 2242 C CA . GLU A 1 290 ? 15.073 2.696 -13.623 1.00 88.12 290 GLU A CA 1
ATOM 2243 C C . GLU A 1 290 ? 15.869 1.518 -13.053 1.00 88.12 290 GLU A C 1
ATOM 2245 O O . GLU A 1 290 ? 16.521 0.803 -13.816 1.00 88.12 290 GLU A O 1
ATOM 2250 N N . VAL A 1 291 ? 15.784 1.254 -11.745 1.00 88.88 291 VAL A N 1
ATOM 2251 C CA . VAL A 1 291 ? 16.482 0.126 -11.104 1.00 88.88 291 VAL A CA 1
ATOM 2252 C C . VAL A 1 291 ? 15.953 -1.213 -11.618 1.00 88.88 291 VAL A C 1
ATOM 2254 O O . VAL A 1 291 ? 16.744 -2.081 -11.994 1.00 88.88 291 VAL A O 1
ATOM 2257 N N . GLY A 1 292 ? 14.631 -1.376 -11.682 1.00 93.81 292 GLY A N 1
ATOM 2258 C CA . GLY A 1 292 ? 13.995 -2.618 -12.114 1.00 93.81 292 GLY A CA 1
ATOM 2259 C C . GLY A 1 292 ? 14.355 -2.988 -13.553 1.00 93.81 292 GLY A C 1
ATOM 2260 O O . GLY A 1 292 ? 14.854 -4.085 -13.810 1.00 93.81 292 GLY A O 1
ATOM 2261 N N . LEU A 1 293 ? 14.193 -2.049 -14.487 1.00 93.56 293 LEU A N 1
ATOM 2262 C CA . LEU A 1 293 ? 14.529 -2.261 -15.897 1.00 93.56 293 LEU A CA 1
ATOM 2263 C C . LEU A 1 293 ? 16.034 -2.455 -16.091 1.00 93.56 293 LEU A C 1
ATOM 2265 O O . LEU A 1 293 ? 16.437 -3.271 -16.912 1.00 93.56 293 LEU A O 1
ATOM 2269 N N . SER A 1 294 ? 16.880 -1.801 -15.289 1.00 88.75 294 SER A N 1
ATOM 2270 C CA . SER A 1 294 ? 18.328 -2.044 -15.333 1.00 88.75 294 SER A CA 1
ATOM 2271 C C . SER A 1 294 ? 18.685 -3.483 -14.974 1.00 88.75 294 SER A C 1
ATOM 2273 O O . SER A 1 294 ? 19.503 -4.106 -15.657 1.00 88.75 294 SER A O 1
ATOM 2275 N N . LYS A 1 295 ? 18.069 -4.025 -13.916 1.00 90.69 295 LYS A N 1
ATOM 2276 C CA . LYS A 1 295 ? 18.252 -5.426 -13.518 1.00 90.69 295 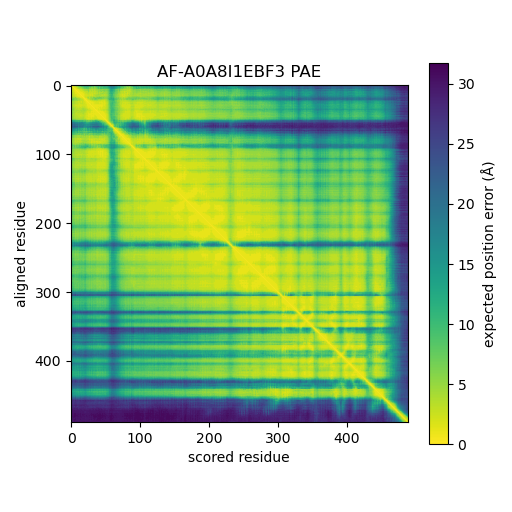LYS A CA 1
ATOM 2277 C C . LYS A 1 295 ? 17.759 -6.379 -14.602 1.00 90.69 295 LYS A C 1
ATOM 2279 O O . LYS A 1 295 ? 18.467 -7.331 -14.920 1.00 90.69 295 LYS A O 1
ATOM 2284 N N . ARG A 1 296 ? 16.602 -6.089 -15.210 1.00 93.44 296 ARG A N 1
ATOM 2285 C CA . ARG A 1 296 ? 16.039 -6.897 -16.302 1.00 93.44 296 ARG A CA 1
ATOM 2286 C C . ARG A 1 296 ? 16.963 -6.903 -17.518 1.00 93.44 296 ARG A C 1
ATOM 2288 O O . ARG A 1 296 ? 17.284 -7.962 -18.037 1.00 93.44 296 ARG A O 1
ATOM 2295 N N . LEU A 1 297 ? 17.453 -5.737 -17.933 1.00 90.25 297 LEU A N 1
ATOM 2296 C CA . LEU A 1 297 ? 18.407 -5.629 -19.036 1.00 90.25 297 LEU A CA 1
ATOM 2297 C C . LEU A 1 297 ? 19.710 -6.376 -18.740 1.00 90.25 297 LEU A C 1
ATOM 2299 O O . LEU A 1 297 ? 20.243 -7.050 -19.614 1.00 90.25 297 LEU A O 1
ATOM 2303 N N . SER A 1 298 ? 20.188 -6.309 -17.498 1.00 85.50 298 SER A N 1
ATOM 2304 C CA . SER A 1 298 ? 21.434 -6.963 -17.086 1.00 85.50 298 SER A CA 1
ATOM 2305 C C . SER A 1 298 ? 21.332 -8.488 -16.995 1.00 85.50 298 SER A C 1
ATOM 2307 O O . SER A 1 298 ? 22.361 -9.162 -16.990 1.00 85.50 298 SER A O 1
ATOM 2309 N N . SER A 1 299 ? 20.122 -9.049 -16.925 1.00 86.44 299 SER A N 1
ATOM 2310 C CA . SER A 1 299 ? 19.896 -10.498 -16.927 1.00 86.44 299 SER A CA 1
ATOM 2311 C C . SER A 1 299 ? 19.645 -11.070 -18.325 1.00 86.44 299 SER A C 1
ATOM 2313 O O . SER A 1 299 ? 19.536 -12.291 -18.476 1.00 86.44 299 SER A O 1
ATOM 2315 N N . LEU A 1 300 ? 19.588 -10.222 -19.360 1.00 85.75 300 LEU A N 1
ATOM 2316 C CA . LEU A 1 300 ? 19.364 -10.676 -20.725 1.00 85.75 300 LEU A CA 1
ATOM 2317 C C . LEU A 1 300 ? 20.503 -11.571 -21.210 1.00 85.75 300 LEU A C 1
ATOM 2319 O O . LEU A 1 300 ? 21.691 -11.270 -21.085 1.00 85.75 300 LEU A O 1
ATOM 2323 N N . SER A 1 301 ? 20.110 -12.674 -21.838 1.00 81.38 301 SER A N 1
ATOM 2324 C CA . SER A 1 301 ? 21.014 -13.479 -22.652 1.00 81.38 301 SER A CA 1
ATOM 2325 C C . SER A 1 301 ? 21.061 -12.924 -24.071 1.00 81.38 301 SER A C 1
ATOM 2327 O O . SER A 1 301 ? 20.057 -12.407 -24.568 1.00 81.38 301 SER A O 1
ATOM 2329 N N . ALA A 1 302 ? 22.225 -13.044 -24.716 1.00 75.94 302 ALA A N 1
ATOM 2330 C CA . ALA A 1 302 ? 22.396 -12.635 -26.102 1.00 75.94 302 ALA A CA 1
ATOM 2331 C C . ALA A 1 302 ? 21.408 -13.401 -27.004 1.00 75.94 302 ALA A C 1
ATOM 2333 O O . ALA A 1 302 ? 21.418 -14.637 -26.990 1.00 75.94 302 ALA A O 1
ATOM 2334 N N . PRO A 1 303 ? 20.535 -12.709 -27.759 1.00 79.06 303 PRO A N 1
ATOM 2335 C CA . PRO A 1 303 ? 19.666 -13.365 -28.721 1.00 79.06 303 PRO A CA 1
ATOM 2336 C C . PRO A 1 303 ? 20.506 -13.894 -29.893 1.00 79.06 303 PRO A C 1
ATOM 2338 O O . PRO A 1 303 ? 21.621 -13.440 -30.127 1.00 79.06 303 PRO A O 1
ATOM 2341 N N . ALA A 1 304 ? 19.951 -14.801 -30.703 1.00 73.81 304 ALA A N 1
ATOM 2342 C CA . ALA A 1 304 ? 20.585 -15.275 -31.947 1.00 73.81 304 ALA A CA 1
ATOM 2343 C C . ALA A 1 304 ? 20.667 -14.204 -33.069 1.00 73.81 304 ALA A C 1
ATOM 2345 O O . ALA A 1 304 ? 20.947 -14.525 -34.227 1.00 73.81 304 ALA A O 1
ATOM 2346 N N . ALA A 1 305 ? 20.371 -12.953 -32.714 1.00 71.25 305 ALA A N 1
ATOM 2347 C CA . ALA A 1 305 ? 20.452 -11.741 -33.512 1.00 71.25 305 ALA A CA 1
ATOM 2348 C C . ALA A 1 305 ? 21.810 -11.580 -34.206 1.00 71.25 305 ALA A C 1
ATOM 2350 O O . ALA A 1 305 ? 22.840 -12.008 -33.684 1.00 71.25 305 ALA A O 1
ATOM 2351 N N . ARG A 1 306 ? 21.813 -10.956 -35.390 1.00 75.06 306 ARG A N 1
ATOM 2352 C CA . ARG A 1 306 ? 23.021 -10.816 -36.221 1.00 75.06 306 ARG A CA 1
ATOM 2353 C C . ARG A 1 306 ? 23.352 -9.378 -36.616 1.00 75.06 306 ARG A C 1
ATOM 2355 O O . ARG A 1 306 ? 24.450 -9.166 -37.123 1.00 75.06 306 ARG A O 1
ATOM 2362 N N . SER A 1 307 ? 22.459 -8.408 -36.405 1.00 87.00 307 SER A N 1
ATOM 2363 C CA . SER A 1 307 ? 22.744 -6.982 -36.641 1.00 87.00 307 SER A CA 1
ATOM 2364 C C . SER A 1 307 ? 22.484 -6.108 -35.413 1.00 87.00 307 SER A C 1
ATOM 2366 O O . SER A 1 307 ? 21.788 -6.505 -34.477 1.00 87.00 307 SER A O 1
ATOM 2368 N N . GLY A 1 308 ? 23.017 -4.882 -35.419 1.00 87.69 308 GLY A N 1
ATOM 2369 C CA . GLY A 1 308 ? 22.756 -3.917 -34.347 1.00 87.69 308 GLY A CA 1
ATOM 2370 C C . GLY A 1 308 ? 21.271 -3.580 -34.203 1.00 87.69 308 GLY A C 1
ATOM 2371 O O . GLY A 1 308 ? 20.803 -3.322 -33.097 1.00 87.69 308 GLY A O 1
ATOM 2372 N N . ALA A 1 309 ? 20.503 -3.647 -35.292 1.00 91.88 309 ALA A N 1
ATOM 2373 C CA . ALA A 1 309 ? 19.059 -3.447 -35.244 1.00 91.88 309 ALA A CA 1
ATOM 2374 C C . ALA A 1 309 ? 18.321 -4.589 -34.555 1.00 91.88 309 ALA A C 1
ATOM 2376 O O . ALA A 1 309 ? 17.381 -4.327 -33.811 1.00 91.88 309 ALA A O 1
ATOM 2377 N N . ASP A 1 310 ? 18.777 -5.830 -34.735 1.00 91.56 310 ASP A N 1
ATOM 2378 C CA . ASP A 1 310 ? 18.230 -6.973 -34.003 1.00 91.56 310 ASP A CA 1
ATOM 2379 C C . ASP A 1 310 ? 18.457 -6.801 -32.487 1.00 91.56 310 ASP A C 1
ATOM 2381 O O . ASP A 1 310 ? 17.570 -7.097 -31.685 1.00 91.56 310 ASP A O 1
ATOM 2385 N N . HIS A 1 311 ? 19.616 -6.266 -32.080 1.00 91.25 311 HIS A N 1
ATOM 2386 C CA . HIS A 1 311 ? 19.912 -5.983 -30.672 1.00 91.25 311 HIS A CA 1
ATOM 2387 C C . HIS A 1 311 ? 19.111 -4.808 -30.113 1.00 91.25 311 HIS A C 1
ATOM 2389 O O . HIS A 1 311 ? 18.586 -4.918 -29.007 1.00 91.25 311 HIS A O 1
ATOM 2395 N N . TRP A 1 312 ? 18.969 -3.712 -30.862 1.00 92.75 312 TRP A N 1
ATOM 2396 C CA . TRP A 1 312 ? 18.086 -2.607 -30.482 1.00 92.75 312 TRP A CA 1
ATOM 2397 C C . TRP A 1 312 ? 16.643 -3.067 -30.330 1.00 92.75 312 TRP A C 1
ATOM 2399 O O . TRP A 1 312 ? 16.024 -2.808 -29.306 1.00 92.75 312 TRP A O 1
ATOM 2409 N N . HIS A 1 313 ? 16.124 -3.790 -31.315 1.00 94.19 313 HIS A N 1
ATOM 2410 C CA . HIS A 1 313 ? 14.780 -4.343 -31.273 1.00 94.19 313 HIS A CA 1
ATOM 2411 C C . HIS A 1 313 ? 14.587 -5.226 -30.034 1.00 94.19 313 HIS A C 1
ATOM 2413 O O . HIS A 1 313 ? 13.656 -5.010 -29.263 1.00 94.19 313 HIS A O 1
ATOM 2419 N N . TYR A 1 314 ? 15.506 -6.164 -29.784 1.00 93.12 314 TYR A N 1
ATOM 2420 C CA . TYR A 1 314 ? 15.467 -7.015 -28.594 1.00 93.12 314 TYR A CA 1
ATOM 2421 C C . TYR A 1 314 ? 15.515 -6.211 -27.288 1.00 93.12 314 TYR A C 1
ATOM 2423 O O . TYR A 1 314 ? 14.761 -6.491 -26.357 1.00 93.12 314 TYR A O 1
ATOM 2431 N N . LEU A 1 315 ? 16.365 -5.188 -27.208 1.00 92.81 315 LEU A N 1
ATOM 2432 C CA . LEU A 1 315 ? 16.475 -4.330 -26.030 1.00 92.81 315 LEU A CA 1
ATOM 2433 C C . LEU A 1 315 ? 15.197 -3.551 -25.750 1.00 92.81 315 LEU A C 1
ATOM 2435 O O . LEU A 1 315 ? 14.714 -3.557 -24.620 1.00 92.81 315 LEU A O 1
ATOM 2439 N N . LEU A 1 316 ? 14.655 -2.904 -26.779 1.00 94.44 316 LEU A N 1
ATOM 2440 C CA . LEU A 1 316 ? 13.456 -2.082 -26.676 1.00 94.44 316 LEU A CA 1
ATOM 2441 C C . LEU A 1 316 ? 12.239 -2.932 -26.282 1.00 94.44 316 LEU A C 1
ATOM 2443 O O . LEU A 1 316 ? 11.470 -2.520 -25.418 1.00 94.44 316 LEU A O 1
ATOM 2447 N N . GLN A 1 317 ? 12.126 -4.163 -26.795 1.00 94.38 317 GLN A N 1
ATOM 2448 C CA . GLN A 1 317 ? 11.110 -5.121 -26.332 1.00 94.38 317 GLN A CA 1
ATOM 2449 C C . GLN A 1 317 ? 11.229 -5.426 -24.839 1.00 94.38 317 GLN A C 1
ATOM 2451 O O . GLN A 1 317 ? 10.223 -5.493 -24.141 1.00 94.38 317 GLN A O 1
ATOM 2456 N N . ASN A 1 318 ? 12.452 -5.583 -24.327 1.00 93.75 318 ASN A N 1
ATOM 2457 C CA . ASN A 1 318 ? 12.679 -5.913 -22.918 1.00 93.75 318 ASN A CA 1
ATOM 2458 C C . ASN A 1 318 ? 12.479 -4.724 -21.962 1.00 93.75 318 ASN A C 1
ATOM 2460 O O . ASN A 1 318 ? 12.360 -4.932 -20.753 1.00 93.75 318 ASN A O 1
ATOM 2464 N N . ILE A 1 319 ? 12.380 -3.497 -22.479 1.00 94.19 319 ILE A N 1
ATOM 2465 C CA . ILE A 1 319 ? 11.878 -2.327 -21.735 1.00 94.19 319 ILE A CA 1
ATOM 2466 C C . ILE A 1 319 ? 10.421 -1.988 -22.090 1.00 94.19 319 ILE A C 1
ATOM 2468 O O . ILE A 1 319 ? 9.940 -0.898 -21.785 1.00 94.19 319 ILE A O 1
ATOM 2472 N N . ASP A 1 320 ? 9.707 -2.956 -22.674 1.00 94.44 320 ASP A N 1
ATOM 2473 C CA . ASP A 1 320 ? 8.276 -2.936 -22.984 1.00 94.44 320 ASP A CA 1
ATOM 2474 C C . ASP A 1 320 ? 7.847 -1.895 -24.032 1.00 94.44 320 ASP A C 1
ATOM 2476 O O . ASP A 1 320 ? 6.726 -1.387 -23.996 1.00 94.44 320 ASP A O 1
ATOM 2480 N N . TRP A 1 321 ? 8.720 -1.579 -24.990 1.00 95.44 321 TRP A N 1
ATOM 2481 C CA . TRP A 1 321 ? 8.313 -0.833 -26.181 1.00 95.44 321 TRP A CA 1
ATOM 2482 C C . TRP A 1 321 ? 7.591 -1.753 -27.176 1.00 95.44 321 TRP A C 1
ATOM 2484 O O . TRP A 1 321 ? 8.034 -2.872 -27.445 1.00 95.44 321 TRP A O 1
ATOM 2494 N N . ASP A 1 322 ? 6.506 -1.255 -27.775 1.00 95.94 322 ASP A N 1
ATOM 2495 C CA . ASP A 1 322 ? 5.783 -1.935 -28.857 1.00 95.94 322 ASP A CA 1
ATOM 2496 C C . ASP A 1 322 ? 6.522 -1.711 -30.182 1.00 95.94 322 ASP A C 1
ATOM 2498 O O . ASP A 1 322 ? 6.287 -0.735 -30.903 1.00 95.94 322 ASP A O 1
ATOM 2502 N N . VAL A 1 323 ? 7.483 -2.592 -30.459 1.00 96.62 323 VAL A N 1
ATOM 2503 C CA . VAL A 1 323 ? 8.292 -2.560 -31.680 1.00 96.62 323 VAL A CA 1
ATOM 2504 C C . VAL A 1 323 ? 7.746 -3.536 -32.725 1.00 96.62 323 VAL A C 1
ATOM 2506 O O . VAL A 1 323 ? 7.435 -4.695 -32.443 1.00 96.62 323 VAL A O 1
ATOM 2509 N N . GLY A 1 324 ? 7.616 -3.045 -33.952 1.00 96.19 324 GLY A N 1
ATOM 2510 C CA . GLY A 1 324 ? 7.226 -3.804 -35.130 1.00 96.19 324 GLY A CA 1
ATOM 2511 C C . GLY A 1 324 ? 8.393 -4.572 -35.762 1.00 96.19 324 GLY A C 1
ATOM 2512 O O . GLY A 1 324 ? 9.533 -4.480 -35.308 1.00 96.19 324 GLY A O 1
ATOM 2513 N N . PRO A 1 325 ? 8.126 -5.323 -36.844 1.00 96.06 325 PRO A N 1
ATOM 2514 C CA . PRO A 1 325 ? 9.133 -6.149 -37.496 1.00 96.06 325 PRO A CA 1
ATOM 2515 C C . PRO A 1 325 ? 10.260 -5.315 -38.116 1.00 96.06 325 PRO A C 1
ATOM 2517 O O . PRO A 1 325 ? 10.037 -4.230 -38.659 1.00 96.06 325 PRO A O 1
ATOM 2520 N N . ILE A 1 326 ? 11.470 -5.877 -38.097 1.00 95.12 326 ILE A N 1
ATOM 2521 C CA . ILE A 1 326 ? 12.654 -5.275 -38.713 1.00 95.12 326 ILE A CA 1
ATOM 2522 C C . ILE A 1 326 ? 12.565 -5.381 -40.236 1.00 95.12 326 ILE A C 1
ATOM 2524 O O . ILE A 1 326 ? 12.430 -6.468 -40.799 1.00 95.12 326 ILE A O 1
ATOM 2528 N N . THR A 1 327 ? 12.705 -4.243 -40.904 1.00 94.31 327 THR A N 1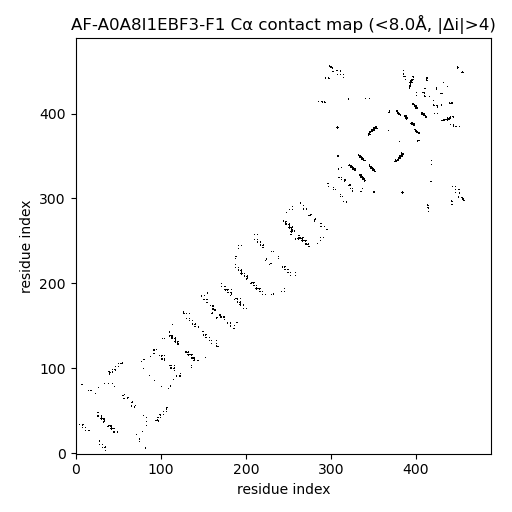
ATOM 2529 C CA . THR A 1 327 ? 12.911 -4.134 -42.346 1.00 94.31 327 THR A CA 1
ATOM 2530 C C . THR A 1 327 ? 14.405 -4.002 -42.614 1.00 94.31 327 THR A C 1
ATOM 2532 O O . THR A 1 327 ? 15.027 -3.011 -42.228 1.00 94.31 327 THR A O 1
ATOM 2535 N N . LYS A 1 328 ? 14.987 -5.015 -43.265 1.00 90.00 328 LYS A N 1
ATOM 2536 C CA . LYS A 1 328 ? 16.417 -5.024 -43.586 1.00 90.00 328 LYS A CA 1
ATOM 2537 C C . LYS A 1 328 ? 16.739 -4.061 -44.722 1.00 90.00 328 LYS A C 1
ATOM 2539 O O . LYS A 1 328 ? 16.037 -4.026 -45.732 1.00 90.00 328 LYS A O 1
ATOM 2544 N N . GLY A 1 329 ? 17.822 -3.311 -44.555 1.00 76.88 329 GLY A N 1
ATOM 2545 C CA . GLY A 1 329 ? 18.158 -2.171 -45.404 1.00 76.88 329 GLY A CA 1
ATOM 2546 C C . GLY A 1 329 ? 18.550 -2.459 -46.847 1.00 76.88 329 GLY A C 1
ATOM 2547 O O . GLY A 1 329 ? 18.490 -1.532 -47.649 1.00 76.88 329 GLY A O 1
ATOM 2548 N N . ALA A 1 330 ? 18.968 -3.683 -47.191 1.00 69.62 330 ALA A N 1
ATOM 2549 C CA . ALA A 1 330 ? 19.742 -3.973 -48.405 1.00 69.62 330 ALA A CA 1
ATOM 2550 C C . ALA A 1 330 ? 19.198 -3.269 -49.675 1.00 69.62 330 ALA A C 1
ATOM 2552 O O . ALA A 1 330 ? 18.056 -3.522 -50.065 1.00 69.62 330 ALA A O 1
ATOM 2553 N N . PRO A 1 331 ? 19.984 -2.395 -50.345 1.00 74.50 331 PRO A N 1
ATOM 2554 C CA . PRO A 1 331 ? 21.427 -2.135 -50.194 1.00 74.50 331 PRO A CA 1
ATOM 2555 C C . PRO A 1 331 ? 21.813 -1.025 -49.190 1.00 74.50 331 PRO A C 1
ATOM 2557 O O . PRO A 1 331 ? 22.978 -0.637 -49.124 1.00 74.50 331 PRO A O 1
ATOM 2560 N N . ASN A 1 332 ? 20.863 -0.465 -48.447 1.00 78.19 332 ASN A N 1
ATOM 2561 C CA . ASN A 1 332 ? 21.109 0.630 -47.516 1.00 78.19 332 ASN A CA 1
ATOM 2562 C C . ASN A 1 332 ? 21.879 0.162 -46.272 1.00 78.19 332 ASN A C 1
ATOM 2564 O O . ASN A 1 332 ? 21.641 -0.945 -45.791 1.00 78.19 332 ASN A O 1
ATOM 2568 N N . PRO A 1 333 ? 22.754 1.009 -45.708 1.00 84.50 333 PRO A N 1
ATOM 2569 C CA . PRO A 1 333 ? 23.600 0.647 -44.574 1.00 84.50 333 PRO A CA 1
ATOM 2570 C C . PRO A 1 333 ? 22.887 0.870 -43.225 1.00 84.50 333 PRO A C 1
ATOM 2572 O O . PRO A 1 333 ? 23.492 1.325 -42.251 1.00 84.50 333 PRO A O 1
ATOM 2575 N N . PHE A 1 334 ? 21.572 0.662 -43.205 1.00 90.19 334 PHE A N 1
ATOM 2576 C CA . PHE A 1 334 ? 20.732 0.827 -42.030 1.00 90.19 334 PHE A CA 1
ATOM 2577 C C . PHE A 1 334 ? 19.523 -0.096 -42.103 1.00 90.19 334 PHE A C 1
ATOM 2579 O O . PHE A 1 334 ? 18.930 -0.280 -43.164 1.00 90.19 334 PHE A O 1
ATOM 2586 N N . ASP A 1 335 ? 19.121 -0.601 -40.952 1.00 93.94 335 ASP A N 1
ATOM 2587 C CA . ASP A 1 335 ? 17.875 -1.335 -40.770 1.00 93.94 335 ASP A CA 1
ATOM 2588 C C . ASP A 1 335 ? 16.830 -0.400 -40.148 1.00 93.94 335 ASP A C 1
ATOM 2590 O O . ASP A 1 335 ? 17.171 0.577 -39.468 1.00 93.94 335 ASP A O 1
ATOM 2594 N N . THR A 1 336 ? 15.546 -0.693 -40.356 1.00 94.94 336 THR A N 1
ATOM 2595 C CA . THR A 1 336 ? 14.461 0.083 -39.743 1.00 94.94 336 THR A CA 1
ATOM 2596 C C . THR A 1 336 ? 13.409 -0.795 -39.088 1.00 94.94 336 THR A C 1
ATOM 2598 O O . THR A 1 336 ? 13.235 -1.954 -39.452 1.00 94.94 336 THR A O 1
ATOM 2601 N N . PHE A 1 337 ? 12.685 -0.246 -38.119 1.00 96.38 337 PHE A N 1
ATOM 2602 C CA . PHE A 1 337 ? 11.465 -0.850 -37.585 1.00 96.38 337 PHE A CA 1
ATOM 2603 C C . PHE A 1 337 ? 10.538 0.229 -37.031 1.00 96.38 337 PHE A C 1
ATOM 2605 O O . PHE A 1 337 ? 10.981 1.298 -36.612 1.00 96.38 337 PHE A O 1
ATOM 2612 N N . GLU A 1 338 ? 9.235 -0.034 -37.059 1.00 96.50 338 GLU A N 1
ATOM 2613 C CA . GLU A 1 338 ? 8.246 0.872 -36.475 1.00 96.50 338 GLU A CA 1
ATOM 2614 C C . GLU A 1 338 ? 8.180 0.680 -34.958 1.00 96.50 338 GLU A C 1
ATOM 2616 O O . GLU A 1 338 ? 8.302 -0.436 -34.462 1.00 96.50 338 GLU A O 1
ATOM 2621 N N . ILE A 1 339 ? 7.941 1.756 -34.222 1.00 96.50 339 ILE A N 1
ATOM 2622 C CA . ILE A 1 339 ? 7.615 1.739 -32.799 1.00 96.50 339 ILE A CA 1
ATOM 2623 C C . ILE A 1 339 ? 6.255 2.410 -32.659 1.00 96.50 339 ILE A C 1
ATOM 2625 O O . ILE A 1 339 ? 6.068 3.551 -33.099 1.00 96.50 339 ILE A O 1
ATOM 2629 N N . LYS A 1 340 ? 5.293 1.704 -32.073 1.00 94.50 340 LYS A N 1
ATOM 2630 C CA . LYS A 1 340 ? 3.977 2.276 -31.794 1.00 94.50 340 LYS A CA 1
ATOM 2631 C C . LYS A 1 340 ? 4.018 3.069 -30.502 1.00 94.50 340 LYS A C 1
ATOM 2633 O O . LYS A 1 340 ? 4.658 2.679 -29.528 1.00 94.50 340 LYS A O 1
ATOM 2638 N N . HIS A 1 341 ? 3.291 4.171 -30.505 1.00 90.88 341 HIS A N 1
ATOM 2639 C CA . HIS A 1 341 ? 3.082 4.995 -29.330 1.00 90.88 341 HIS A CA 1
ATOM 2640 C C . HIS A 1 341 ? 1.634 5.509 -29.334 1.00 90.88 341 HIS A C 1
ATOM 2642 O O . HIS A 1 341 ? 0.912 5.363 -30.322 1.00 90.88 341 HIS A O 1
ATOM 2648 N N . SER A 1 342 ? 1.187 6.096 -28.229 1.00 88.12 342 SER A N 1
ATOM 2649 C CA . SER A 1 342 ? -0.217 6.480 -27.986 1.00 88.12 342 SER A CA 1
ATOM 2650 C C . SER A 1 342 ? -0.864 7.343 -29.079 1.00 88.12 342 SER A C 1
ATOM 2652 O O . SER A 1 342 ? -2.072 7.259 -29.280 1.00 88.12 342 SER A O 1
ATOM 2654 N N . ASN A 1 343 ? -0.072 8.137 -29.803 1.00 86.94 343 ASN A N 1
ATOM 2655 C CA . ASN A 1 343 ? -0.557 9.119 -30.775 1.00 86.94 343 ASN A CA 1
ATOM 2656 C C . ASN A 1 343 ? -0.121 8.835 -32.219 1.00 86.94 343 ASN A C 1
ATOM 2658 O O . ASN A 1 343 ? -0.387 9.664 -33.084 1.00 86.94 343 ASN A O 1
ATOM 2662 N N . GLY A 1 344 ? 0.556 7.715 -32.492 1.00 90.12 344 GLY A N 1
ATOM 2663 C CA . GLY A 1 344 ? 1.093 7.471 -33.827 1.00 90.12 344 GLY A CA 1
ATOM 2664 C C . GLY A 1 344 ? 2.208 6.438 -33.885 1.00 90.12 344 GLY A C 1
ATOM 2665 O O . GLY A 1 344 ? 2.249 5.469 -33.116 1.00 90.12 344 GLY A O 1
ATOM 2666 N N . LYS A 1 345 ? 3.103 6.634 -34.853 1.00 93.81 345 LYS A N 1
ATOM 2667 C CA . LYS A 1 345 ? 4.245 5.751 -35.091 1.00 93.81 345 LYS A CA 1
ATOM 2668 C C . LYS A 1 345 ? 5.537 6.539 -35.200 1.00 93.81 345 LYS A C 1
ATOM 2670 O O . LYS A 1 345 ? 5.618 7.564 -35.879 1.00 93.81 345 LYS A O 1
ATOM 2675 N N . VAL A 1 346 ? 6.569 5.974 -34.594 1.00 95.19 346 VAL A N 1
ATOM 2676 C CA . VAL A 1 346 ? 7.958 6.383 -34.769 1.00 95.19 346 VAL A CA 1
ATOM 2677 C C . VAL A 1 346 ? 8.631 5.364 -35.680 1.00 95.19 346 VAL A C 1
ATOM 2679 O O . VAL A 1 346 ? 8.489 4.161 -35.472 1.00 95.19 346 VAL A O 1
ATOM 2682 N N . LEU A 1 347 ? 9.387 5.815 -36.676 1.00 96.69 347 LEU A N 1
ATOM 2683 C CA . LEU A 1 347 ? 10.281 4.935 -37.425 1.00 96.69 347 LEU A CA 1
ATOM 2684 C C . LEU A 1 347 ? 11.667 4.970 -36.781 1.00 96.69 347 LEU A C 1
ATOM 2686 O O . LEU A 1 347 ? 12.338 6.001 -36.805 1.00 96.69 347 LEU A O 1
ATOM 2690 N N . MET A 1 348 ? 12.106 3.846 -36.226 1.00 96.31 348 MET A N 1
ATOM 2691 C CA . MET A 1 348 ? 13.473 3.675 -35.749 1.00 96.31 348 MET A CA 1
ATOM 2692 C C . MET A 1 348 ? 14.385 3.333 -36.925 1.00 96.31 348 MET A C 1
ATOM 2694 O O . MET A 1 348 ? 14.077 2.437 -37.710 1.00 96.31 348 MET A O 1
ATOM 2698 N N . VAL A 1 349 ? 15.517 4.018 -37.025 1.00 94.81 349 VAL A N 1
ATOM 2699 C CA . VAL A 1 349 ? 16.569 3.805 -38.019 1.00 94.81 349 VAL A CA 1
ATOM 2700 C C . VAL A 1 349 ? 17.857 3.494 -37.272 1.00 94.81 349 VAL A C 1
ATOM 2702 O O . VAL A 1 349 ? 18.361 4.323 -36.512 1.00 94.81 349 VAL A O 1
ATOM 2705 N N . VAL A 1 350 ? 18.394 2.299 -37.491 1.00 93.50 350 VAL A N 1
ATOM 2706 C CA . VAL A 1 350 ? 19.621 1.830 -36.847 1.00 93.50 350 VAL A CA 1
ATOM 2707 C C . VAL A 1 350 ? 20.732 1.775 -37.885 1.00 93.50 350 VAL A C 1
ATOM 2709 O O . VAL A 1 350 ? 20.650 1.017 -38.847 1.00 93.50 350 VAL A O 1
ATOM 2712 N N . LEU A 1 351 ? 21.766 2.590 -37.696 1.00 90.00 351 LEU A N 1
ATOM 2713 C CA . LEU A 1 351 ? 22.890 2.705 -38.628 1.00 90.00 351 LEU A CA 1
ATOM 2714 C C . LEU A 1 351 ? 23.959 1.644 -38.322 1.00 90.00 351 LEU A C 1
ATOM 2716 O O . LEU A 1 351 ? 24.484 1.631 -37.212 1.00 90.00 351 LEU A O 1
ATOM 2720 N N . ASP A 1 352 ? 24.334 0.808 -39.296 1.00 77.06 352 ASP A N 1
ATOM 2721 C CA . ASP A 1 352 ? 25.214 -0.367 -39.098 1.00 77.06 352 ASP A CA 1
ATOM 2722 C C . ASP A 1 352 ? 26.702 -0.054 -38.823 1.00 77.06 352 ASP A C 1
ATOM 2724 O O . ASP A 1 352 ? 27.513 -0.956 -38.616 1.00 77.06 352 ASP A O 1
ATOM 2728 N N . TYR A 1 353 ? 27.102 1.215 -38.815 1.00 67.88 353 TYR A N 1
ATOM 2729 C CA . TYR A 1 353 ? 28.496 1.646 -38.678 1.00 67.88 353 TYR A CA 1
ATOM 2730 C C . TYR A 1 353 ? 28.643 2.704 -37.583 1.00 67.88 353 TYR A C 1
ATOM 2732 O O . TYR A 1 353 ? 27.671 3.363 -37.218 1.00 67.88 353 TYR A O 1
ATOM 2740 N N . LEU A 1 354 ? 29.878 2.891 -37.083 1.00 58.38 354 LEU A N 1
ATOM 2741 C CA . LEU A 1 354 ? 30.265 4.056 -36.277 1.00 58.38 354 LEU A CA 1
ATOM 2742 C C . LEU A 1 354 ? 30.007 5.317 -37.108 1.00 58.38 354 LEU A C 1
ATOM 2744 O O . LEU A 1 354 ? 30.854 5.781 -37.873 1.00 58.38 354 LEU A O 1
ATOM 2748 N N . PHE A 1 355 ? 28.786 5.822 -37.021 1.00 59.09 355 PHE A N 1
ATOM 2749 C CA . PHE A 1 355 ? 28.396 7.059 -37.652 1.00 59.09 355 PHE A CA 1
ATOM 2750 C C . PHE A 1 355 ? 29.012 8.182 -36.827 1.00 59.09 355 PHE A C 1
ATOM 2752 O O . PHE A 1 355 ? 28.574 8.406 -35.707 1.00 59.09 355 PHE A O 1
ATOM 2759 N N . ASP A 1 356 ? 30.036 8.857 -37.355 1.00 60.31 356 ASP A N 1
ATOM 2760 C CA . ASP A 1 356 ? 30.528 10.118 -36.795 1.00 60.31 356 ASP A CA 1
ATOM 2761 C C . ASP A 1 356 ? 29.524 11.220 -37.177 1.00 60.31 356 ASP A C 1
ATOM 2763 O O . ASP A 1 356 ? 29.541 11.689 -38.328 1.00 60.31 356 ASP A O 1
ATOM 2767 N N . PRO A 1 357 ? 28.616 11.624 -36.265 1.00 54.56 357 PRO A N 1
ATOM 2768 C CA . PRO A 1 357 ? 27.530 12.526 -36.611 1.00 54.56 357 PRO A CA 1
ATOM 2769 C C . PRO A 1 357 ? 28.067 13.885 -37.046 1.00 54.56 357 PRO A C 1
ATOM 2771 O O . PRO A 1 357 ? 27.542 14.485 -37.986 1.00 54.56 357 PRO A O 1
ATOM 2774 N N . SER A 1 358 ? 29.198 14.292 -36.456 1.00 57.31 358 SER A N 1
ATOM 2775 C CA . SER A 1 358 ? 29.862 15.571 -36.701 1.00 57.31 358 SER A CA 1
ATOM 2776 C C . SER A 1 358 ? 30.259 15.790 -38.162 1.00 57.31 358 SER A C 1
ATOM 2778 O O . SER A 1 358 ? 30.282 16.928 -38.626 1.00 57.31 358 SER A O 1
ATOM 2780 N N . LYS A 1 359 ? 30.496 14.715 -38.926 1.00 66.00 359 LYS A N 1
ATOM 2781 C CA . LYS A 1 359 ? 31.007 14.801 -40.305 1.00 66.00 359 LYS A CA 1
ATOM 2782 C C . LYS A 1 359 ? 29.950 14.603 -41.385 1.00 66.00 359 LYS A C 1
ATOM 2784 O O . LYS A 1 359 ? 30.250 14.799 -42.563 1.00 66.00 359 LYS A O 1
ATOM 2789 N N . ARG A 1 360 ? 28.732 14.171 -41.036 1.00 71.12 360 ARG A N 1
ATOM 2790 C CA . ARG A 1 360 ? 27.727 13.738 -42.029 1.00 71.12 360 ARG A CA 1
ATOM 2791 C C . ARG A 1 360 ? 26.280 14.124 -41.701 1.00 71.12 360 ARG A C 1
ATOM 2793 O O . ARG A 1 360 ? 25.367 13.557 -42.301 1.00 71.12 360 ARG A O 1
ATOM 2800 N N . TYR A 1 361 ? 26.055 15.127 -40.847 1.00 74.62 361 TYR A N 1
ATOM 2801 C CA . TYR A 1 361 ? 24.709 15.619 -40.510 1.00 74.62 361 TYR A CA 1
ATOM 2802 C C . TYR A 1 361 ? 23.816 15.867 -41.730 1.00 74.62 361 TYR A C 1
ATOM 2804 O O . TYR A 1 361 ? 22.698 15.371 -41.769 1.00 74.62 361 TYR A O 1
ATOM 2812 N N . SER A 1 362 ? 24.322 16.528 -42.777 1.00 78.25 362 SER A N 1
ATOM 2813 C CA . SER A 1 362 ? 23.501 16.837 -43.957 1.00 78.25 362 SER A CA 1
ATOM 2814 C C . SER A 1 362 ? 23.011 15.592 -44.709 1.00 78.25 362 SER A C 1
ATOM 2816 O O . SER A 1 362 ? 21.959 15.630 -45.346 1.00 78.25 362 SER A O 1
ATOM 2818 N N . ALA A 1 363 ? 23.755 14.482 -44.651 1.00 81.44 363 ALA A N 1
ATOM 2819 C CA . ALA A 1 363 ? 23.333 13.216 -45.237 1.00 81.44 363 ALA A CA 1
ATOM 2820 C C . ALA A 1 363 ? 22.275 12.521 -44.369 1.00 81.44 363 ALA A C 1
ATOM 2822 O O . ALA A 1 363 ? 21.318 11.989 -44.929 1.00 81.44 363 ALA A O 1
ATOM 2823 N N . LEU A 1 364 ? 22.406 12.574 -43.035 1.00 81.31 364 LEU A N 1
ATOM 2824 C CA . LEU A 1 364 ? 21.359 12.088 -42.128 1.00 81.31 364 LEU A CA 1
ATOM 2825 C C . LEU A 1 364 ? 20.079 12.888 -42.259 1.00 81.31 364 LEU A C 1
ATOM 2827 O O . LEU A 1 364 ? 19.020 12.284 -42.331 1.00 81.31 364 LEU A O 1
ATOM 2831 N N . ASP A 1 365 ? 20.166 14.216 -42.332 1.00 82.81 365 ASP A N 1
ATOM 2832 C CA . ASP A 1 365 ? 18.984 15.064 -42.455 1.00 82.81 365 ASP A CA 1
ATOM 2833 C C . ASP A 1 365 ? 18.207 14.699 -43.726 1.00 82.81 365 ASP A C 1
ATOM 2835 O O . ASP A 1 365 ? 17.006 14.447 -43.672 1.00 82.81 365 ASP A O 1
ATOM 2839 N N . ARG A 1 366 ? 18.900 14.580 -44.870 1.00 85.75 366 ARG A N 1
ATOM 2840 C CA . ARG A 1 366 ? 18.268 14.158 -46.130 1.00 85.75 366 ARG A CA 1
ATOM 2841 C C . ARG A 1 366 ? 17.666 12.759 -46.033 1.00 85.75 366 ARG A C 1
ATOM 2843 O O . ARG A 1 366 ? 16.565 12.547 -46.535 1.00 85.75 366 ARG A O 1
ATOM 2850 N N . LEU A 1 367 ? 18.371 11.821 -45.398 1.00 86.38 367 LEU A N 1
ATOM 2851 C CA . LEU A 1 367 ? 17.882 10.462 -45.200 1.00 86.38 367 LEU A CA 1
ATOM 2852 C C . LEU A 1 367 ? 16.623 10.457 -44.326 1.00 86.38 367 LEU A C 1
ATOM 2854 O O . LEU A 1 367 ? 15.588 9.969 -44.765 1.00 86.38 367 LEU A O 1
ATOM 2858 N N . ALA A 1 368 ? 16.688 11.033 -43.130 1.00 85.06 368 ALA A N 1
ATOM 2859 C CA . ALA A 1 368 ? 15.589 11.058 -42.176 1.00 85.06 368 ALA A CA 1
ATOM 2860 C C . ALA A 1 368 ? 14.355 11.760 -42.757 1.00 85.06 368 ALA A C 1
ATOM 2862 O O . ALA A 1 368 ? 13.271 11.185 -42.723 1.00 85.06 368 ALA A O 1
ATOM 2863 N N . ILE A 1 369 ? 14.519 12.925 -43.397 1.00 84.38 369 ILE A N 1
ATOM 2864 C CA . ILE A 1 369 ? 13.413 13.636 -44.063 1.00 84.38 369 ILE A CA 1
ATOM 2865 C C . ILE A 1 369 ? 12.791 12.774 -45.170 1.00 84.38 369 ILE A C 1
ATOM 2867 O O . ILE A 1 369 ? 11.572 12.744 -45.307 1.00 84.38 369 ILE A O 1
ATOM 2871 N N . SER A 1 370 ? 13.598 12.025 -45.933 1.00 88.56 370 SER A N 1
ATOM 2872 C CA . SER A 1 370 ? 13.081 11.130 -46.982 1.00 88.56 370 SER A CA 1
ATOM 2873 C C . SER A 1 370 ? 12.309 9.920 -46.440 1.00 88.56 370 SER A C 1
ATOM 2875 O O . SER A 1 370 ? 11.516 9.311 -47.162 1.00 88.56 370 SER A O 1
ATOM 2877 N N . LEU A 1 371 ? 12.545 9.561 -45.174 1.00 88.19 371 LEU A N 1
ATOM 2878 C CA . LEU A 1 371 ? 11.891 8.446 -44.495 1.00 88.19 371 LEU A CA 1
ATOM 2879 C C . LEU A 1 371 ? 10.582 8.849 -43.807 1.00 88.19 371 LEU A C 1
ATOM 2881 O O . LEU A 1 371 ? 9.778 7.969 -43.497 1.00 88.19 371 LEU A O 1
ATOM 2885 N N . ILE A 1 372 ? 10.329 10.148 -43.623 1.00 87.38 372 ILE A N 1
ATOM 2886 C CA . ILE A 1 372 ? 9.051 10.657 -43.117 1.00 87.38 372 ILE A CA 1
ATOM 2887 C C . ILE A 1 372 ? 7.992 10.477 -44.209 1.00 87.38 372 ILE A C 1
ATOM 2889 O O . ILE A 1 372 ? 7.945 11.200 -45.205 1.00 87.38 372 ILE A O 1
ATOM 2893 N N . LYS A 1 373 ? 7.143 9.465 -44.026 1.00 85.94 373 LYS A N 1
ATOM 2894 C CA . LYS A 1 373 ? 6.047 9.088 -44.929 1.00 85.94 373 LYS A CA 1
ATOM 2895 C C . LYS A 1 373 ? 4.697 9.317 -44.240 1.00 85.94 373 LYS A C 1
ATOM 2897 O O . LYS A 1 373 ? 4.663 9.423 -43.015 1.00 85.94 373 LYS A O 1
ATOM 2902 N N . PRO A 1 374 ? 3.572 9.363 -44.981 1.00 83.38 374 PRO A N 1
ATOM 2903 C CA . PRO A 1 374 ? 2.249 9.423 -44.363 1.00 83.38 374 PRO A CA 1
ATOM 2904 C C . PRO A 1 374 ? 2.074 8.319 -43.307 1.00 83.38 374 PRO A C 1
ATOM 2906 O O . PRO A 1 374 ? 2.257 7.143 -43.616 1.00 83.38 374 PRO A O 1
ATOM 2909 N N . GLY A 1 375 ? 1.740 8.706 -42.073 1.00 84.44 375 GLY A N 1
ATOM 2910 C CA . GLY A 1 375 ? 1.581 7.791 -40.936 1.00 84.44 375 GLY A CA 1
ATOM 2911 C C . GLY A 1 375 ? 2.843 7.535 -40.099 1.00 84.44 375 GLY A C 1
ATOM 2912 O O . GLY A 1 375 ? 2.780 6.722 -39.181 1.00 84.44 375 GLY A O 1
ATOM 2913 N N . VAL A 1 376 ? 3.963 8.202 -40.401 1.00 89.00 376 VAL A N 1
ATOM 2914 C CA . VAL A 1 376 ? 5.164 8.260 -39.552 1.00 89.00 376 VAL A CA 1
ATOM 2915 C C . VAL A 1 376 ? 5.365 9.705 -39.116 1.00 89.00 376 VAL A C 1
ATOM 2917 O O . VAL A 1 376 ? 5.696 10.560 -39.937 1.00 89.00 376 VAL A O 1
ATOM 2920 N N . ASP A 1 377 ? 5.178 9.971 -37.828 1.00 88.94 377 ASP A N 1
ATOM 2921 C CA . ASP A 1 377 ? 5.226 11.337 -37.293 1.00 88.94 377 ASP A CA 1
ATOM 2922 C C . ASP A 1 377 ? 6.653 11.752 -36.925 1.00 88.94 377 ASP A C 1
ATOM 2924 O O . ASP A 1 377 ? 7.021 12.925 -37.011 1.00 88.94 377 ASP A O 1
ATOM 2928 N N . HIS A 1 378 ? 7.466 10.769 -36.534 1.00 94.50 378 HIS A N 1
ATOM 2929 C CA . HIS A 1 378 ? 8.827 10.970 -36.057 1.00 94.50 378 HIS A CA 1
ATOM 2930 C C . HIS A 1 378 ? 9.757 9.884 -36.598 1.00 94.50 378 HIS A C 1
ATOM 2932 O O . HIS A 1 378 ? 9.366 8.722 -36.735 1.00 94.50 378 HIS A O 1
ATOM 2938 N N . VAL A 1 379 ? 11.013 10.245 -36.849 1.00 95.62 379 VAL A N 1
ATOM 2939 C CA . VAL A 1 379 ? 12.088 9.295 -37.159 1.00 95.62 379 VAL A CA 1
ATOM 2940 C C . VAL A 1 379 ? 13.139 9.378 -36.060 1.00 95.62 379 VAL A C 1
ATOM 2942 O O . VAL A 1 379 ? 13.684 10.452 -35.803 1.00 95.62 379 VAL A O 1
ATOM 2945 N N . PHE A 1 380 ? 13.415 8.251 -35.407 1.00 95.19 380 PHE A N 1
ATOM 2946 C CA . PHE A 1 380 ? 14.497 8.119 -34.434 1.00 95.19 380 PHE A CA 1
ATOM 2947 C C . PHE A 1 380 ? 15.701 7.495 -35.123 1.00 95.19 380 PHE A C 1
ATOM 2949 O O . PHE A 1 380 ? 15.588 6.414 -35.692 1.00 95.19 380 PHE A O 1
ATOM 2956 N N . VAL A 1 381 ? 16.857 8.149 -35.066 1.00 92.56 381 VAL A N 1
ATOM 2957 C CA . VAL A 1 381 ? 18.103 7.617 -35.626 1.00 92.56 381 VAL A CA 1
ATOM 2958 C C . VAL A 1 381 ? 19.082 7.323 -34.498 1.00 92.56 381 VAL A C 1
ATOM 2960 O O . VAL A 1 381 ? 19.393 8.203 -33.691 1.00 92.56 381 VAL A O 1
ATOM 2963 N N . VAL A 1 382 ? 19.582 6.087 -34.466 1.00 91.56 382 VAL A N 1
ATOM 2964 C CA . VAL A 1 382 ? 20.583 5.610 -33.501 1.00 91.56 382 VAL A CA 1
ATOM 2965 C C . VAL A 1 382 ? 21.722 4.869 -34.198 1.00 91.56 382 VAL A C 1
ATOM 2967 O O . VAL A 1 382 ? 21.592 4.382 -35.323 1.00 91.56 382 VAL A O 1
ATOM 2970 N N . SER A 1 383 ? 22.848 4.744 -33.500 1.00 88.56 383 SER A N 1
ATOM 2971 C CA . SER A 1 383 ? 23.961 3.887 -33.914 1.00 88.56 383 SER A CA 1
ATOM 2972 C C . SER A 1 383 ? 23.684 2.423 -33.564 1.00 88.56 383 SER A C 1
ATOM 2974 O O . SER A 1 383 ? 23.127 2.139 -32.505 1.00 88.56 383 SER A O 1
ATOM 2976 N N . ALA A 1 384 ? 24.112 1.480 -34.408 1.00 86.06 384 ALA A N 1
ATOM 2977 C CA . ALA A 1 384 ? 24.117 0.045 -34.101 1.00 86.06 384 ALA A CA 1
ATOM 2978 C C . ALA A 1 384 ? 24.952 -0.293 -32.857 1.00 86.06 384 ALA A C 1
ATOM 2980 O O . ALA A 1 384 ? 24.706 -1.301 -32.194 1.00 86.06 384 ALA A O 1
ATOM 2981 N N . ILE A 1 385 ? 25.934 0.548 -32.536 1.00 82.56 385 ILE A N 1
ATOM 2982 C CA . ILE A 1 385 ? 26.771 0.439 -31.345 1.00 82.56 385 ILE A CA 1
ATOM 2983 C C . ILE A 1 385 ? 26.190 1.364 -30.277 1.00 82.56 385 ILE A C 1
ATOM 2985 O O . ILE A 1 385 ? 25.798 2.494 -30.565 1.00 82.56 385 ILE A O 1
ATOM 2989 N N . GLY A 1 386 ? 26.163 0.896 -29.031 1.00 76.62 386 GLY A N 1
ATOM 2990 C CA . GLY A 1 386 ? 25.804 1.686 -27.861 1.00 76.62 386 GLY A CA 1
ATOM 2991 C C . GLY A 1 386 ? 26.811 2.799 -27.634 1.00 76.62 386 GLY A C 1
ATOM 2992 O O . GLY A 1 386 ? 27.760 2.651 -26.865 1.00 76.62 386 GLY A O 1
ATOM 2993 N N . MET A 1 387 ? 26.605 3.913 -28.325 1.00 76.31 387 MET A N 1
ATOM 2994 C CA . MET A 1 387 ? 27.299 5.157 -28.053 1.00 76.31 387 MET A CA 1
ATOM 2995 C C . MET A 1 387 ? 26.721 5.767 -26.789 1.00 76.31 387 MET A C 1
ATOM 2997 O O . MET A 1 387 ? 25.513 5.709 -26.550 1.00 76.31 387 MET A O 1
ATOM 3001 N N . PHE A 1 388 ? 27.591 6.372 -25.998 1.00 72.88 388 PHE A N 1
ATOM 3002 C CA . PHE A 1 388 ? 27.167 7.188 -24.887 1.00 72.88 388 PHE A CA 1
ATOM 3003 C C . PHE A 1 388 ? 27.852 8.543 -24.959 1.00 72.88 388 PHE A C 1
ATOM 3005 O O . PHE A 1 388 ? 29.019 8.639 -25.339 1.00 72.88 388 PHE A O 1
ATOM 3012 N N . GLN A 1 389 ? 27.098 9.584 -24.636 1.00 69.69 389 GLN A N 1
ATOM 3013 C CA . GLN A 1 389 ? 27.616 10.932 -24.492 1.00 69.69 389 GLN A CA 1
ATOM 3014 C C . GLN A 1 389 ? 27.582 11.293 -23.016 1.00 69.69 389 GLN A C 1
ATOM 3016 O O . GLN A 1 389 ? 26.541 11.157 -22.373 1.00 69.69 389 GLN A O 1
ATOM 3021 N N . GLU A 1 390 ? 28.722 11.727 -22.491 1.00 68.25 390 GLU A N 1
ATOM 3022 C CA . GLU A 1 390 ? 28.812 12.321 -21.165 1.00 68.25 390 GLU A CA 1
ATOM 3023 C C . GLU A 1 390 ? 28.508 13.818 -21.259 1.00 68.25 390 GLU A C 1
ATOM 3025 O O . GLU A 1 390 ? 28.951 14.511 -22.175 1.00 68.25 390 GLU A O 1
ATOM 3030 N N . THR A 1 391 ? 27.695 14.301 -20.329 1.00 66.31 391 THR A N 1
ATOM 3031 C CA . THR A 1 391 ? 27.335 15.711 -20.158 1.00 66.31 391 THR A CA 1
ATOM 3032 C C . THR A 1 391 ? 27.305 16.014 -18.664 1.00 66.31 391 THR A C 1
ATOM 3034 O O . THR A 1 391 ? 27.267 15.079 -17.864 1.00 66.31 391 THR A O 1
ATOM 3037 N N . ASP A 1 392 ? 27.209 17.286 -18.267 1.00 60.56 392 ASP A N 1
ATOM 3038 C CA . ASP A 1 392 ? 26.991 17.662 -16.856 1.00 60.56 392 ASP A CA 1
ATOM 3039 C C . ASP A 1 392 ? 25.719 17.023 -16.264 1.00 60.56 392 ASP A C 1
ATOM 3041 O O . ASP A 1 392 ? 25.607 16.806 -15.058 1.00 60.56 392 ASP A O 1
ATOM 3045 N N . ALA A 1 393 ? 24.758 16.686 -17.129 1.00 55.25 393 ALA A N 1
ATOM 3046 C CA . ALA A 1 393 ? 23.512 16.015 -16.779 1.00 55.25 393 ALA A CA 1
ATOM 3047 C C . ALA A 1 393 ? 23.660 14.476 -16.712 1.00 55.25 393 ALA A C 1
ATOM 3049 O O . ALA A 1 393 ? 22.765 13.768 -16.255 1.00 55.25 393 ALA A O 1
ATOM 3050 N N . GLY A 1 394 ? 24.803 13.936 -17.141 1.00 63.56 394 GLY A N 1
ATOM 3051 C CA . GLY A 1 394 ? 25.153 12.525 -17.074 1.00 63.56 394 GLY A CA 1
ATOM 3052 C C . GLY A 1 394 ? 25.371 11.841 -18.420 1.00 63.56 394 GLY A C 1
ATOM 3053 O O . GLY A 1 394 ? 25.355 12.466 -19.483 1.00 63.56 394 GLY A O 1
ATOM 3054 N N . ILE A 1 395 ? 25.580 10.524 -18.355 1.00 68.06 395 ILE A N 1
ATOM 3055 C CA . ILE A 1 395 ? 25.862 9.669 -19.509 1.00 68.06 395 ILE A CA 1
ATOM 3056 C C . ILE A 1 395 ? 24.555 9.138 -20.100 1.00 68.06 395 ILE A C 1
ATOM 3058 O O . ILE A 1 395 ? 23.730 8.608 -19.365 1.00 68.06 395 ILE A O 1
ATOM 3062 N N . HIS A 1 396 ? 24.346 9.237 -21.410 1.00 71.56 396 HIS A N 1
ATOM 3063 C CA . HIS A 1 396 ? 23.114 8.760 -22.051 1.00 71.56 396 HIS A CA 1
ATOM 3064 C C . HIS A 1 396 ? 23.338 8.288 -23.486 1.00 71.56 396 HIS A C 1
ATOM 3066 O O . HIS A 1 396 ? 24.358 8.616 -24.092 1.00 71.56 396 HIS A O 1
ATOM 3072 N N . VAL A 1 397 ? 22.368 7.554 -24.049 1.00 82.81 397 VAL A N 1
ATOM 3073 C CA . VAL A 1 397 ? 22.369 7.246 -25.486 1.00 82.81 397 VAL A CA 1
ATOM 3074 C C . VAL A 1 397 ? 21.753 8.415 -26.245 1.00 82.81 397 VAL A C 1
ATOM 3076 O O . VAL A 1 397 ? 20.577 8.712 -26.014 1.00 82.81 397 VAL A O 1
ATOM 3079 N N . PRO A 1 398 ? 22.498 9.085 -27.138 1.00 84.25 398 PRO A N 1
ATOM 3080 C CA . PRO A 1 398 ? 21.911 10.104 -27.989 1.00 84.25 398 PRO A CA 1
ATOM 3081 C C . PRO A 1 398 ? 20.977 9.448 -29.013 1.00 84.25 398 PRO A C 1
ATOM 3083 O O . PRO A 1 398 ? 21.355 8.503 -29.710 1.00 84.25 398 PRO A O 1
ATOM 3086 N N . VAL A 1 399 ? 19.761 9.974 -29.117 1.00 89.25 399 VAL A N 1
ATOM 3087 C CA . VAL A 1 399 ? 18.788 9.636 -30.158 1.00 89.25 399 VAL A CA 1
ATOM 3088 C C . VAL A 1 399 ? 18.519 10.893 -30.963 1.00 89.25 399 VAL A C 1
ATOM 3090 O O . VAL A 1 399 ? 18.058 11.898 -30.421 1.00 89.25 399 VAL A O 1
ATOM 3093 N N . PHE A 1 400 ? 18.797 10.852 -32.263 1.00 89.38 400 PHE A N 1
ATOM 3094 C CA . PHE A 1 400 ? 18.406 11.944 -33.147 1.00 89.38 400 PHE A CA 1
ATOM 3095 C C . PHE A 1 400 ? 16.931 11.793 -33.484 1.00 89.38 400 PHE A C 1
ATOM 3097 O O . PHE A 1 400 ? 16.511 10.755 -33.994 1.00 89.38 400 PHE A O 1
ATOM 3104 N N . VAL A 1 401 ? 16.156 12.829 -33.200 1.00 92.62 401 VAL A N 1
ATOM 3105 C CA . VAL A 1 401 ? 14.716 12.855 -33.422 1.00 92.62 401 VAL A CA 1
ATOM 3106 C C . VAL A 1 401 ? 14.425 13.830 -34.546 1.00 92.62 401 VAL A C 1
ATOM 3108 O O . VAL A 1 401 ? 14.750 15.015 -34.461 1.00 92.62 401 VAL A O 1
ATOM 3111 N N . TYR A 1 402 ? 13.803 13.322 -35.599 1.00 93.19 402 TYR A N 1
ATOM 3112 C CA . TYR A 1 402 ? 13.427 14.091 -36.773 1.00 93.19 402 TYR A CA 1
ATOM 3113 C C . TYR A 1 402 ? 11.912 14.166 -36.895 1.00 93.19 402 TYR A C 1
ATOM 3115 O O . TYR A 1 402 ? 11.220 13.158 -36.747 1.00 93.19 402 TYR A O 1
ATOM 3123 N N . THR A 1 403 ? 11.421 15.357 -37.217 1.00 90.44 403 THR A N 1
ATOM 3124 C CA . THR A 1 403 ? 10.064 15.602 -37.709 1.00 90.44 403 THR A CA 1
ATOM 3125 C C . THR A 1 403 ? 10.149 16.160 -39.128 1.00 90.44 403 THR A C 1
ATOM 3127 O O . THR A 1 403 ? 11.241 16.370 -39.662 1.00 90.44 403 THR A O 1
ATOM 3130 N N . LYS A 1 404 ? 8.998 16.409 -39.760 1.00 85.81 404 LYS A N 1
ATOM 3131 C CA . LYS A 1 404 ? 8.959 17.001 -41.104 1.00 85.81 404 LYS A CA 1
ATOM 3132 C C . LYS A 1 404 ? 9.664 18.361 -41.156 1.00 85.81 404 LYS A C 1
ATOM 3134 O O . LYS A 1 404 ? 10.289 18.682 -42.164 1.00 85.81 404 LYS A O 1
ATOM 3139 N N . ASP A 1 405 ? 9.575 19.119 -40.066 1.00 86.69 405 ASP A N 1
ATOM 3140 C CA . ASP A 1 405 ? 9.952 20.531 -40.025 1.00 86.69 405 ASP A CA 1
ATOM 3141 C C . ASP A 1 405 ? 11.118 20.815 -39.062 1.00 86.69 405 ASP A C 1
ATOM 3143 O O . ASP A 1 405 ? 11.623 21.937 -39.009 1.00 86.69 405 ASP A O 1
ATOM 3147 N N . SER A 1 406 ? 11.566 19.826 -38.284 1.00 88.69 406 SER A N 1
ATOM 3148 C CA . SER A 1 406 ? 12.588 20.026 -37.255 1.00 88.69 406 SER A CA 1
ATOM 3149 C C . SER A 1 406 ? 13.463 18.800 -37.012 1.00 88.69 406 SER A C 1
ATOM 3151 O O . SER A 1 406 ? 13.113 17.664 -37.331 1.00 88.69 406 SER A O 1
ATOM 3153 N N . ARG A 1 407 ? 14.619 19.051 -36.395 1.00 88.88 407 ARG A N 1
ATOM 3154 C CA . ARG A 1 407 ? 15.494 18.025 -35.829 1.00 88.88 407 ARG A CA 1
ATOM 3155 C C . ARG A 1 407 ? 15.875 18.404 -34.408 1.00 88.88 407 ARG A C 1
ATOM 3157 O O . ARG A 1 407 ? 16.067 19.585 -34.114 1.00 88.88 407 ARG A O 1
ATOM 3164 N N . ALA A 1 408 ? 16.056 17.402 -33.569 1.00 89.38 408 ALA A N 1
ATOM 3165 C CA . ALA A 1 408 ? 16.538 17.550 -32.209 1.00 89.38 408 ALA A CA 1
ATOM 3166 C C . ALA A 1 408 ? 17.384 16.339 -31.807 1.00 89.38 408 ALA A C 1
ATOM 3168 O O . ALA A 1 408 ? 17.356 15.293 -32.458 1.00 89.38 408 ALA A O 1
ATOM 3169 N N . VAL A 1 409 ? 18.133 16.481 -30.718 1.00 84.25 409 VAL A N 1
ATOM 3170 C CA . VAL A 1 409 ? 18.808 15.364 -30.054 1.00 84.25 409 VAL A CA 1
ATOM 3171 C C . VAL A 1 409 ? 18.126 15.158 -28.714 1.00 84.25 409 VAL A C 1
ATOM 3173 O O . VAL A 1 409 ? 17.943 16.111 -27.961 1.00 84.25 409 VAL A O 1
ATOM 3176 N N . ALA A 1 410 ? 17.744 13.921 -28.436 1.00 86.75 410 ALA A N 1
ATOM 3177 C CA . ALA A 1 410 ? 17.196 13.499 -27.163 1.00 86.75 410 ALA A CA 1
ATOM 3178 C C . ALA A 1 410 ? 18.123 12.482 -26.500 1.00 86.75 410 ALA A C 1
ATOM 3180 O O . ALA A 1 410 ? 18.943 11.833 -27.151 1.00 86.75 410 ALA A O 1
ATOM 3181 N N . SER A 1 411 ? 17.950 12.313 -25.197 1.00 83.50 411 SER A N 1
ATOM 3182 C CA . SER A 1 411 ? 18.587 11.246 -24.438 1.00 83.50 411 SER A CA 1
ATOM 3183 C C . SER A 1 411 ? 17.619 10.074 -24.315 1.00 83.50 411 SER A C 1
ATOM 3185 O O . SER A 1 411 ? 16.451 10.277 -23.992 1.00 83.50 411 SER A O 1
ATOM 3187 N N . LEU A 1 412 ? 18.109 8.857 -24.535 1.00 87.38 412 LEU A N 1
ATOM 3188 C CA . LEU A 1 412 ? 17.391 7.620 -24.246 1.00 87.38 412 LEU A CA 1
ATOM 3189 C C . LEU A 1 412 ? 18.036 6.916 -23.051 1.00 87.38 412 LEU A C 1
ATOM 3191 O O . LEU A 1 412 ? 19.248 6.686 -23.020 1.00 87.38 412 LEU A O 1
ATOM 3195 N N . ASN A 1 413 ? 17.196 6.544 -22.090 1.00 86.31 413 ASN A N 1
ATOM 3196 C CA . ASN A 1 413 ? 17.524 5.634 -20.999 1.00 86.31 413 ASN A CA 1
ATOM 3197 C C . ASN A 1 413 ? 16.449 4.537 -20.898 1.00 86.31 413 ASN A C 1
ATOM 3199 O O . ASN A 1 413 ? 15.409 4.599 -21.551 1.00 86.31 413 ASN A O 1
ATOM 3203 N N . GLN A 1 414 ? 16.700 3.534 -20.061 1.00 87.25 414 GLN A N 1
ATOM 3204 C CA . GLN A 1 414 ? 15.878 2.331 -19.937 1.00 87.25 414 GLN A CA 1
ATOM 3205 C C . GLN A 1 414 ? 14.439 2.575 -19.464 1.00 87.25 414 GLN A C 1
ATOM 3207 O O . GLN A 1 414 ? 13.600 1.722 -19.725 1.00 87.25 414 GLN A O 1
ATOM 3212 N N . ARG A 1 415 ? 14.132 3.689 -18.781 1.00 88.25 415 ARG A N 1
ATOM 3213 C CA . ARG A 1 415 ? 12.761 3.977 -18.312 1.00 88.25 415 ARG A CA 1
ATOM 3214 C C . ARG A 1 415 ? 11.936 4.793 -19.304 1.00 88.25 415 ARG A C 1
ATOM 3216 O O . ARG A 1 415 ? 10.733 4.907 -19.099 1.00 88.25 415 ARG A O 1
ATOM 3223 N N . MET A 1 416 ? 12.574 5.395 -20.307 1.00 90.19 416 MET A N 1
ATOM 3224 C CA . MET A 1 416 ? 11.901 6.348 -21.181 1.00 90.19 416 MET A CA 1
ATOM 3225 C C . MET A 1 416 ? 10.966 5.664 -22.172 1.00 90.19 416 MET A C 1
ATOM 3227 O O . MET A 1 416 ? 11.317 4.638 -22.756 1.00 90.19 416 MET A O 1
ATOM 3231 N N . THR A 1 417 ? 9.799 6.265 -22.398 1.00 92.62 417 THR A N 1
ATOM 3232 C CA . THR A 1 417 ? 8.903 5.887 -23.503 1.00 92.62 417 THR A CA 1
ATOM 3233 C C . THR A 1 417 ? 9.208 6.702 -24.768 1.00 92.62 417 THR A C 1
ATOM 3235 O O . THR A 1 417 ? 9.839 7.764 -24.685 1.00 92.62 417 THR A O 1
ATOM 3238 N N . PRO A 1 418 ? 8.741 6.266 -25.953 1.00 94.31 418 PRO A N 1
ATOM 3239 C CA . PRO A 1 418 ? 8.850 7.069 -27.171 1.00 94.31 418 PRO A CA 1
ATOM 3240 C C . PRO A 1 418 ? 8.239 8.472 -27.025 1.00 94.31 418 PRO A C 1
ATOM 3242 O O . PRO A 1 418 ? 8.814 9.449 -27.505 1.00 94.31 418 PRO A O 1
ATOM 3245 N N . GLU A 1 419 ? 7.112 8.609 -26.320 1.00 93.62 419 GLU A N 1
ATOM 3246 C CA . GLU A 1 419 ? 6.470 9.904 -26.073 1.00 93.62 419 GLU A CA 1
ATOM 3247 C C . GLU A 1 419 ? 7.310 10.827 -25.197 1.00 93.62 419 GLU A C 1
ATOM 3249 O O . GLU A 1 419 ? 7.367 12.028 -25.457 1.00 93.62 419 GLU A O 1
ATOM 3254 N N . GLU A 1 420 ? 7.972 10.293 -24.170 1.00 90.88 420 GLU A N 1
ATOM 3255 C CA . GLU A 1 420 ? 8.851 11.087 -23.309 1.00 90.88 420 GLU A CA 1
ATOM 3256 C C . GLU A 1 420 ? 10.070 11.599 -24.082 1.00 90.88 420 GLU A C 1
ATOM 3258 O O . GLU A 1 420 ? 10.475 12.748 -23.901 1.00 90.88 420 GLU A O 1
ATOM 3263 N N . ILE A 1 421 ? 10.613 10.787 -24.994 1.00 91.06 421 ILE A N 1
ATOM 3264 C CA . ILE A 1 421 ? 11.697 11.196 -25.897 1.00 91.06 421 ILE A CA 1
ATOM 3265 C C . ILE A 1 421 ? 11.234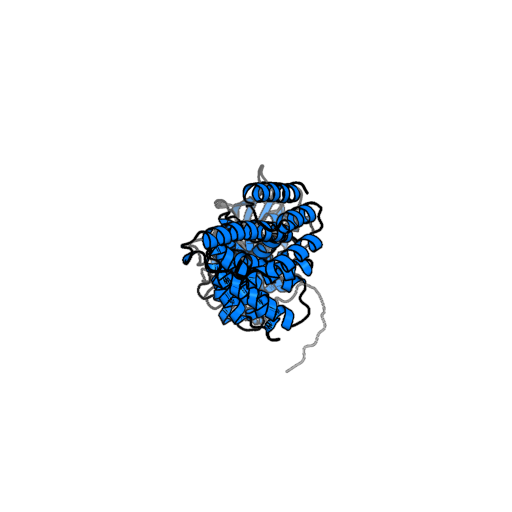 12.349 -26.788 1.00 91.06 421 ILE A C 1
ATOM 3267 O O . ILE A 1 421 ? 11.903 13.380 -26.846 1.00 91.06 421 ILE A O 1
ATOM 3271 N N . ILE A 1 422 ? 10.069 12.216 -27.428 1.00 92.06 422 ILE A N 1
ATOM 3272 C CA . ILE A 1 422 ? 9.488 13.272 -28.270 1.00 92.06 422 ILE A CA 1
ATOM 3273 C C . ILE A 1 422 ? 9.253 14.543 -27.446 1.00 92.06 422 ILE A C 1
ATOM 3275 O O . ILE A 1 422 ? 9.677 15.627 -27.846 1.00 92.06 422 ILE A O 1
ATOM 3279 N N . LYS A 1 423 ? 8.639 14.433 -26.265 1.00 89.88 423 LYS A N 1
ATOM 3280 C CA . LYS A 1 423 ? 8.364 15.578 -25.387 1.00 89.88 423 LYS A CA 1
ATOM 3281 C C . LYS A 1 423 ? 9.644 16.315 -24.980 1.00 89.88 423 LYS A C 1
ATOM 3283 O O . LYS A 1 423 ? 9.659 17.545 -24.989 1.00 89.88 423 LYS A O 1
ATOM 3288 N N . ASN A 1 424 ? 10.720 15.589 -24.678 1.00 84.75 424 ASN A N 1
ATOM 3289 C CA . ASN A 1 424 ? 12.008 16.184 -24.310 1.00 84.75 424 ASN A CA 1
ATOM 3290 C C . ASN A 1 424 ? 12.638 16.997 -25.449 1.00 84.75 424 ASN A C 1
ATOM 3292 O O . ASN A 1 424 ? 13.325 17.982 -25.192 1.00 84.75 424 ASN A O 1
ATOM 3296 N N . THR A 1 425 ? 12.374 16.640 -26.708 1.00 84.62 425 THR A N 1
ATOM 3297 C CA . THR A 1 425 ? 12.872 17.430 -27.847 1.00 84.62 425 THR A CA 1
ATOM 3298 C C . THR A 1 425 ? 12.184 18.782 -27.988 1.00 84.62 425 THR A C 1
ATOM 3300 O O . THR A 1 425 ? 12.800 19.738 -28.451 1.00 84.62 425 THR A O 1
ATOM 3303 N N . GLN A 1 426 ? 10.920 18.880 -27.572 1.00 80.75 426 GLN A N 1
ATOM 3304 C CA . GLN A 1 426 ? 10.115 20.096 -27.704 1.00 80.75 426 GLN A CA 1
ATOM 3305 C C . GLN A 1 426 ? 10.409 21.113 -26.600 1.00 80.75 426 GLN A C 1
ATOM 3307 O O . GLN A 1 426 ? 10.281 22.315 -26.813 1.00 80.75 426 GLN A O 1
ATOM 3312 N N . SER A 1 427 ? 10.794 20.639 -25.415 1.00 71.06 427 SER A N 1
ATOM 3313 C CA . SER A 1 427 ? 11.031 21.487 -24.248 1.00 71.06 427 SER A CA 1
ATOM 3314 C C . SER A 1 427 ? 12.418 22.137 -24.235 1.00 71.06 427 SER A C 1
ATOM 3316 O O . SER A 1 427 ? 12.652 23.030 -23.423 1.00 71.06 427 SER A O 1
ATOM 3318 N N . GLY A 1 428 ? 13.350 21.677 -25.084 1.00 61.78 428 GLY A N 1
ATOM 3319 C CA . GLY A 1 428 ? 14.761 22.086 -25.047 1.00 61.78 428 GLY A CA 1
ATOM 3320 C C . GLY A 1 428 ? 15.469 21.742 -23.727 1.00 61.78 428 GLY A C 1
ATOM 3321 O O . GLY A 1 428 ? 16.593 22.183 -23.494 1.00 61.78 428 GLY A O 1
ATOM 3322 N N . LEU A 1 429 ? 14.809 20.979 -22.850 1.00 51.72 429 LEU A N 1
ATOM 3323 C CA . LEU A 1 429 ? 15.267 20.646 -21.511 1.00 51.72 429 LEU A CA 1
ATOM 3324 C C . LEU A 1 429 ? 15.862 19.238 -21.514 1.00 51.72 429 LEU A C 1
ATOM 3326 O O . LEU A 1 429 ? 15.146 18.237 -21.565 1.00 51.72 429 LEU A O 1
ATOM 3330 N N . PHE A 1 430 ? 17.186 19.166 -21.386 1.00 55.00 430 PHE A N 1
ATOM 3331 C CA . PHE A 1 430 ? 17.902 17.937 -21.058 1.00 55.00 430 PHE A CA 1
ATOM 3332 C C . PHE A 1 430 ? 17.742 17.659 -19.557 1.00 55.00 430 PHE A C 1
ATOM 3334 O O . PHE A 1 430 ? 18.634 17.934 -18.757 1.00 55.00 430 PHE A O 1
ATOM 3341 N N . PHE A 1 431 ? 16.574 17.168 -19.138 1.00 47.06 431 PHE A N 1
ATOM 3342 C CA . PHE A 1 431 ? 16.396 16.705 -17.762 1.00 47.06 431 PHE A CA 1
ATOM 3343 C C . PHE A 1 431 ? 17.126 15.379 -17.573 1.00 47.06 431 PHE A C 1
ATOM 3345 O O . PHE A 1 431 ? 16.559 14.313 -17.810 1.00 47.06 431 PHE A O 1
ATOM 3352 N N . LEU A 1 432 ? 18.366 15.432 -17.103 1.00 51.75 432 LEU A N 1
ATOM 3353 C CA . LEU A 1 432 ? 18.989 14.286 -16.460 1.00 51.75 432 LEU A CA 1
ATOM 3354 C C . LEU A 1 432 ? 19.567 14.757 -15.122 1.00 51.75 432 LEU A C 1
ATOM 3356 O O . LEU A 1 432 ? 20.347 15.702 -15.052 1.00 51.75 432 LEU A O 1
ATOM 3360 N N . ASP A 1 433 ? 19.097 14.132 -14.042 1.00 50.41 433 ASP A N 1
ATOM 3361 C CA . ASP A 1 433 ? 19.703 14.253 -12.719 1.00 50.41 433 ASP A CA 1
ATOM 3362 C C . ASP A 1 433 ? 21.155 13.750 -12.832 1.00 50.41 433 ASP A C 1
ATOM 3364 O O . ASP A 1 433 ? 21.346 12.598 -13.232 1.00 50.41 433 ASP A O 1
ATOM 3368 N N . PRO A 1 434 ? 22.180 14.542 -12.470 1.00 45.19 434 PRO A N 1
ATOM 3369 C CA . PRO A 1 434 ? 23.576 14.101 -12.502 1.00 45.19 434 PRO A CA 1
ATOM 3370 C C . PRO A 1 434 ? 23.811 12.802 -11.712 1.00 45.19 434 PRO A C 1
ATOM 3372 O O . PRO A 1 434 ? 24.689 12.008 -12.048 1.00 45.19 434 PRO A O 1
ATOM 3375 N N . ARG A 1 435 ? 22.987 12.511 -10.693 1.00 50.50 435 ARG A N 1
ATOM 3376 C CA . ARG A 1 435 ? 23.039 11.248 -9.930 1.00 50.50 435 ARG A CA 1
ATOM 3377 C C . ARG A 1 435 ? 22.503 10.043 -10.716 1.00 50.50 435 ARG A C 1
ATOM 3379 O O . ARG A 1 435 ? 22.748 8.904 -10.318 1.00 50.50 435 ARG A O 1
ATOM 3386 N N . ALA A 1 436 ? 21.786 10.264 -11.816 1.00 52.12 436 ALA A N 1
ATOM 3387 C CA . ALA A 1 436 ? 21.320 9.235 -12.747 1.00 52.12 436 ALA A CA 1
ATOM 3388 C C . ALA A 1 436 ? 22.365 8.882 -13.825 1.00 52.12 436 ALA A C 1
ATOM 3390 O O . ALA A 1 436 ? 22.234 7.848 -14.480 1.00 52.12 436 ALA A O 1
ATOM 3391 N N . ALA A 1 437 ? 23.437 9.673 -13.977 1.00 51.44 437 ALA A N 1
ATOM 3392 C CA . ALA A 1 437 ? 24.478 9.491 -14.995 1.00 51.44 437 ALA A CA 1
ATOM 3393 C C . ALA A 1 437 ? 25.029 8.056 -15.076 1.00 51.44 437 ALA A C 1
ATOM 3395 O O . ALA A 1 437 ? 25.127 7.472 -16.153 1.00 51.44 437 ALA A O 1
ATOM 3396 N N . ILE A 1 438 ? 25.335 7.455 -13.924 1.00 54.31 438 ILE A N 1
ATOM 3397 C CA . ILE A 1 438 ? 25.928 6.111 -13.849 1.00 54.31 438 ILE A CA 1
ATOM 3398 C C . ILE A 1 438 ? 24.904 5.025 -14.229 1.00 54.31 438 ILE A C 1
ATOM 3400 O O . ILE A 1 438 ? 25.259 4.007 -14.829 1.00 54.31 438 ILE A O 1
ATOM 3404 N N . ARG A 1 439 ? 23.621 5.241 -13.919 1.00 60.12 439 ARG A N 1
ATOM 3405 C CA . ARG A 1 439 ? 22.532 4.276 -14.154 1.00 60.12 439 ARG A CA 1
ATOM 3406 C C . ARG A 1 439 ? 21.976 4.335 -15.577 1.00 60.12 439 ARG A C 1
ATOM 3408 O O . ARG A 1 439 ? 21.549 3.311 -16.105 1.00 60.12 439 ARG A O 1
ATOM 3415 N N . ASN A 1 440 ? 22.082 5.478 -16.243 1.00 65.12 440 ASN A N 1
ATOM 3416 C CA . ASN A 1 440 ? 21.705 5.652 -17.650 1.00 65.12 440 ASN A CA 1
ATOM 3417 C C . ASN A 1 440 ? 22.655 4.936 -18.636 1.00 65.12 440 ASN A C 1
ATOM 3419 O O . ASN A 1 440 ? 22.360 4.808 -19.823 1.00 65.12 440 ASN A O 1
ATOM 3423 N N . CYS A 1 441 ? 23.778 4.402 -18.147 1.00 71.00 441 CYS A N 1
ATOM 3424 C CA . CYS A 1 441 ? 24.726 3.626 -18.944 1.00 71.00 441 CYS A CA 1
ATOM 3425 C C . CYS A 1 441 ? 24.271 2.182 -19.220 1.00 71.00 441 CYS A C 1
ATOM 3427 O O . CYS A 1 441 ? 24.896 1.491 -20.025 1.00 71.00 441 CYS A O 1
ATOM 3429 N N .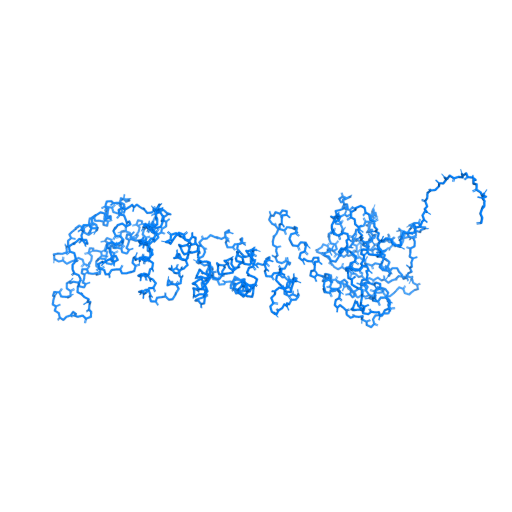 VAL A 1 442 ? 23.238 1.670 -18.540 1.00 80.75 442 VAL A N 1
ATOM 3430 C CA . VAL A 1 442 ? 22.868 0.244 -18.643 1.00 80.75 442 VAL A CA 1
ATOM 3431 C C . VAL A 1 442 ? 22.506 -0.125 -20.076 1.00 80.75 442 VAL A C 1
ATOM 3433 O O . VAL A 1 442 ? 23.012 -1.120 -20.589 1.00 80.75 442 VAL A O 1
ATOM 3436 N N . LEU A 1 443 ? 21.698 0.697 -20.742 1.00 84.56 443 LEU A N 1
ATOM 3437 C CA . LEU A 1 443 ? 21.255 0.456 -22.111 1.00 84.56 443 LEU A CA 1
ATOM 3438 C C . LEU A 1 443 ? 22.419 0.391 -23.129 1.00 84.56 443 LEU A C 1
ATOM 3440 O O . LEU A 1 443 ? 22.531 -0.634 -23.804 1.00 84.56 443 LEU A O 1
ATOM 3444 N N . PRO A 1 444 ? 23.330 1.387 -23.227 1.00 83.31 444 PRO A N 1
ATOM 3445 C CA . PRO A 1 444 ? 24.434 1.328 -24.187 1.00 83.31 444 PRO A CA 1
ATOM 3446 C C . PRO A 1 444 ? 25.430 0.210 -23.882 1.00 83.31 444 PRO A C 1
ATOM 3448 O O . PRO A 1 444 ? 25.908 -0.436 -24.815 1.00 83.31 444 PRO A O 1
ATOM 3451 N N . ILE A 1 445 ? 25.731 -0.077 -22.605 1.00 82.62 445 ILE A N 1
ATOM 3452 C CA . ILE A 1 445 ? 26.582 -1.236 -22.299 1.00 82.62 445 ILE A CA 1
ATOM 3453 C C . ILE A 1 445 ? 25.892 -2.527 -22.709 1.00 82.62 445 ILE A C 1
ATOM 3455 O O . ILE A 1 445 ? 26.527 -3.349 -23.361 1.00 82.62 445 ILE A O 1
ATOM 3459 N N . THR A 1 446 ? 24.619 -2.702 -22.360 1.00 83.38 446 THR A N 1
ATOM 3460 C CA . THR A 1 446 ? 23.866 -3.907 -22.719 1.00 83.38 446 THR A CA 1
ATOM 3461 C C . THR A 1 446 ? 23.921 -4.120 -24.229 1.00 83.38 446 THR A C 1
ATOM 3463 O O . THR A 1 446 ? 24.331 -5.185 -24.678 1.00 83.38 446 THR A O 1
ATOM 3466 N N . LEU A 1 447 ? 23.646 -3.080 -25.018 1.00 85.62 447 LEU A N 1
ATOM 3467 C CA . LEU A 1 447 ? 23.744 -3.120 -26.477 1.00 85.62 447 LEU A CA 1
ATOM 3468 C C . LEU A 1 447 ? 25.135 -3.535 -26.975 1.00 85.62 447 LEU A C 1
ATOM 3470 O O . LEU A 1 447 ? 25.254 -4.416 -27.825 1.00 85.62 447 LEU A O 1
ATOM 3474 N N . ASN A 1 448 ? 26.196 -2.947 -26.424 1.00 83.56 448 ASN A N 1
ATOM 3475 C CA . ASN A 1 448 ? 27.566 -3.291 -26.805 1.00 83.56 448 ASN A CA 1
ATOM 3476 C C . ASN A 1 448 ? 27.939 -4.728 -26.433 1.00 83.56 448 ASN A C 1
ATOM 3478 O O . ASN A 1 448 ? 28.643 -5.401 -27.188 1.00 83.56 448 ASN A O 1
ATOM 3482 N N . MET A 1 449 ? 27.452 -5.222 -25.297 1.00 81.38 449 MET A N 1
ATOM 3483 C CA . MET A 1 449 ? 27.679 -6.602 -24.881 1.00 81.38 449 MET A CA 1
ATOM 3484 C C . MET A 1 449 ? 26.971 -7.585 -25.812 1.00 81.38 449 MET A C 1
ATOM 3486 O O . MET A 1 449 ? 27.623 -8.524 -26.278 1.00 81.38 449 MET A O 1
ATOM 3490 N N . LEU A 1 450 ? 25.712 -7.309 -26.169 1.00 82.00 450 LEU A N 1
ATOM 3491 C CA . LEU A 1 450 ? 24.956 -8.081 -27.159 1.00 82.00 450 LEU A CA 1
ATOM 3492 C C . LEU A 1 450 ? 25.683 -8.113 -28.513 1.00 82.00 450 LEU A C 1
ATOM 3494 O O . LEU A 1 450 ? 25.937 -9.195 -29.037 1.00 82.00 450 LEU A O 1
ATOM 3498 N N . ASN A 1 451 ? 26.134 -6.956 -29.014 1.00 80.06 451 ASN A N 1
ATOM 3499 C CA . ASN A 1 451 ? 26.936 -6.854 -30.243 1.00 80.06 451 ASN A CA 1
ATOM 3500 C C . ASN A 1 451 ? 28.215 -7.708 -30.206 1.00 80.06 451 ASN A C 1
ATOM 3502 O O . ASN A 1 451 ? 28.647 -8.219 -31.235 1.00 80.06 451 ASN A O 1
ATOM 3506 N N . SER A 1 452 ? 28.826 -7.866 -29.030 1.00 78.56 452 SER A N 1
ATOM 3507 C CA . SER A 1 452 ? 30.039 -8.674 -28.853 1.00 78.56 452 SER A CA 1
ATOM 3508 C C . SER A 1 452 ? 29.779 -10.166 -28.606 1.00 78.56 452 SER A C 1
ATOM 3510 O O . SER A 1 452 ? 30.735 -10.923 -28.435 1.00 78.56 452 SER A O 1
ATOM 3512 N N . GLY A 1 453 ? 28.511 -10.594 -28.540 1.00 73.94 453 GLY A N 1
ATOM 3513 C CA . GLY A 1 453 ? 28.126 -11.967 -28.199 1.00 73.94 453 GLY A CA 1
ATOM 3514 C C . GLY A 1 453 ? 28.456 -12.375 -26.757 1.00 73.94 453 GLY A C 1
ATOM 3515 O O . GLY A 1 453 ? 28.472 -13.566 -26.447 1.00 73.94 453 GLY A O 1
ATOM 3516 N N . LYS A 1 454 ? 28.749 -11.412 -25.872 1.00 69.81 454 LYS A N 1
ATOM 3517 C CA . LYS A 1 454 ? 29.110 -11.654 -24.466 1.00 69.81 454 LYS A CA 1
ATOM 3518 C C . LYS A 1 454 ? 27.882 -11.584 -23.563 1.00 69.81 454 LYS A C 1
ATOM 3520 O O . LYS A 1 454 ? 26.954 -10.819 -23.825 1.00 69.81 454 LYS A O 1
ATOM 3525 N N . LYS A 1 455 ? 27.892 -12.342 -22.462 1.00 61.09 455 LYS A N 1
ATOM 3526 C CA . LYS A 1 455 ? 26.870 -12.228 -21.412 1.00 61.09 455 LYS A CA 1
ATOM 3527 C C . LYS A 1 455 ? 27.201 -11.067 -20.483 1.00 61.09 455 LYS A C 1
ATOM 3529 O O . LYS A 1 455 ? 28.358 -10.866 -20.126 1.00 61.09 455 LYS A O 1
ATOM 3534 N N . ILE A 1 456 ? 26.177 -10.349 -20.023 1.00 60.47 456 ILE A N 1
ATOM 3535 C CA . ILE A 1 456 ? 26.332 -9.244 -19.058 1.00 60.47 456 ILE A CA 1
ATOM 3536 C C . ILE A 1 456 ? 26.883 -9.732 -17.709 1.00 60.47 456 ILE A C 1
ATOM 3538 O O . ILE A 1 456 ? 27.566 -8.988 -17.009 1.00 60.47 456 ILE A O 1
ATOM 3542 N N . SER A 1 457 ? 26.685 -11.015 -17.393 1.00 55.22 457 SER A N 1
ATOM 3543 C CA . SER A 1 457 ? 27.177 -11.672 -16.179 1.00 55.22 457 SER A CA 1
ATOM 3544 C C . SER A 1 457 ? 28.699 -11.844 -16.091 1.00 55.22 457 SER A C 1
ATOM 3546 O O . SER A 1 457 ? 29.187 -12.205 -15.021 1.00 55.22 457 SER A O 1
ATOM 3548 N N . ASP A 1 458 ? 29.464 -11.595 -17.161 1.00 46.50 458 ASP A N 1
ATOM 3549 C CA . ASP A 1 458 ? 30.908 -11.885 -17.219 1.00 46.50 458 ASP A CA 1
ATOM 3550 C C . ASP A 1 458 ? 31.768 -10.795 -16.546 1.00 46.50 458 ASP A C 1
ATOM 3552 O O . ASP A 1 458 ? 32.707 -10.249 -17.125 1.00 46.50 458 ASP A O 1
ATOM 3556 N N . GLY A 1 459 ? 31.450 -10.462 -15.293 1.00 45.56 459 GLY A N 1
ATOM 3557 C CA . GLY A 1 459 ? 32.322 -9.657 -14.432 1.00 45.56 459 GLY A CA 1
ATOM 3558 C C . GLY A 1 459 ? 32.317 -8.150 -14.698 1.00 45.56 459 GLY A C 1
ATOM 3559 O O . GLY A 1 459 ? 33.131 -7.436 -14.109 1.00 45.56 459 GLY A O 1
ATOM 3560 N N . VAL A 1 460 ? 31.386 -7.626 -15.507 1.00 47.22 460 VAL A N 1
ATOM 3561 C CA . VAL A 1 460 ? 31.141 -6.175 -15.591 1.00 47.22 460 VAL A CA 1
ATOM 3562 C C . VAL A 1 460 ? 30.366 -5.751 -14.347 1.00 47.22 460 VAL A C 1
ATOM 3564 O O . VAL A 1 460 ? 29.167 -5.487 -14.365 1.00 47.22 460 VAL A O 1
ATOM 3567 N N . ASN A 1 461 ? 31.076 -5.727 -13.225 1.00 44.19 461 ASN A N 1
ATOM 3568 C CA . ASN A 1 461 ? 30.595 -5.157 -11.985 1.00 44.19 461 ASN A CA 1
ATOM 3569 C C . ASN A 1 461 ? 30.216 -3.700 -12.282 1.00 44.19 461 ASN A C 1
ATOM 3571 O O . ASN A 1 461 ? 31.082 -2.892 -12.622 1.00 44.19 461 ASN A O 1
ATOM 3575 N N . PHE A 1 462 ? 28.934 -3.350 -12.182 1.00 49.69 462 PHE A N 1
ATOM 3576 C CA . PHE A 1 462 ? 28.493 -1.962 -12.342 1.00 49.69 462 PHE A CA 1
ATOM 3577 C C . PHE A 1 462 ? 29.242 -1.020 -11.375 1.00 49.69 462 PHE A C 1
ATOM 3579 O O . PHE A 1 462 ? 29.461 0.141 -11.715 1.00 49.69 462 PHE A O 1
ATOM 3586 N N . ASN A 1 463 ? 29.759 -1.542 -10.251 1.00 39.84 463 ASN A N 1
ATOM 3587 C CA . ASN A 1 463 ? 30.618 -0.812 -9.312 1.00 39.84 463 ASN A CA 1
ATOM 3588 C C . ASN A 1 463 ? 32.085 -0.650 -9.767 1.00 39.84 463 ASN A C 1
ATOM 3590 O O . ASN A 1 463 ? 32.756 0.268 -9.306 1.00 39.84 463 ASN A O 1
ATOM 3594 N N . ALA A 1 464 ? 32.603 -1.462 -10.700 1.00 39.78 464 ALA A N 1
ATOM 3595 C CA . ALA A 1 464 ? 33.970 -1.301 -11.229 1.00 39.78 464 ALA A CA 1
ATOM 3596 C C . ALA A 1 464 ? 34.125 -0.076 -12.156 1.00 39.78 464 ALA A C 1
ATOM 3598 O O . ALA A 1 464 ? 35.233 0.267 -12.570 1.00 39.78 464 ALA A O 1
ATOM 3599 N N . ARG A 1 465 ? 33.032 0.630 -12.470 1.00 48.84 465 ARG A N 1
ATOM 3600 C CA . ARG A 1 465 ? 33.051 1.774 -13.389 1.00 48.84 465 ARG A CA 1
ATOM 3601 C C . ARG A 1 465 ? 33.590 3.068 -12.798 1.00 48.84 465 ARG A C 1
ATOM 3603 O O . ARG A 1 465 ? 34.002 3.916 -13.577 1.00 48.84 465 ARG A O 1
ATOM 3610 N N . TYR A 1 466 ? 33.716 3.188 -11.476 1.00 39.75 466 TYR A N 1
ATOM 3611 C CA . TYR A 1 466 ? 34.454 4.311 -10.880 1.00 39.75 466 TYR A CA 1
ATOM 3612 C C . TYR A 1 466 ? 35.951 4.285 -11.260 1.00 39.75 466 TYR A C 1
ATOM 3614 O O . TYR A 1 466 ? 36.592 5.327 -11.308 1.00 39.75 466 TYR A O 1
ATOM 3622 N N . ALA A 1 467 ? 36.507 3.107 -11.583 1.00 32.16 467 ALA A N 1
ATOM 3623 C CA . ALA A 1 467 ? 37.913 2.952 -11.965 1.00 32.16 467 ALA A CA 1
ATOM 3624 C C . ALA A 1 467 ? 38.167 3.130 -13.475 1.00 32.16 467 ALA A C 1
ATOM 3626 O O . ALA A 1 467 ? 39.235 3.597 -13.863 1.00 32.16 467 ALA A O 1
ATOM 3627 N N . VAL A 1 468 ? 37.194 2.797 -14.335 1.00 38.91 468 VAL A N 1
ATOM 3628 C CA . VAL A 1 468 ? 37.312 3.004 -15.794 1.00 38.91 468 VAL A CA 1
ATOM 3629 C C . VAL A 1 468 ? 37.084 4.474 -16.170 1.00 38.91 468 VAL A C 1
ATOM 3631 O O . VAL A 1 468 ? 37.732 4.964 -17.092 1.00 38.91 468 VAL A O 1
ATOM 3634 N N . MET A 1 469 ? 36.257 5.204 -15.410 1.00 38.25 469 MET A N 1
ATOM 3635 C CA . MET A 1 469 ? 36.009 6.640 -15.617 1.00 38.25 469 MET A CA 1
ATOM 3636 C C . MET A 1 469 ? 37.251 7.533 -15.413 1.00 38.25 469 MET A C 1
ATOM 3638 O O . MET A 1 469 ? 37.281 8.631 -15.947 1.00 38.25 469 MET A O 1
ATOM 3642 N N . ASN A 1 470 ? 38.308 7.063 -14.734 1.00 35.22 470 ASN A N 1
ATOM 3643 C CA . ASN A 1 470 ? 39.555 7.829 -14.563 1.00 35.22 470 ASN A CA 1
ATOM 3644 C C . ASN A 1 470 ? 40.644 7.532 -15.611 1.00 35.22 470 ASN A C 1
ATOM 3646 O O . ASN A 1 470 ? 41.655 8.225 -15.626 1.00 35.22 470 ASN A O 1
ATOM 3650 N N . ASN A 1 471 ? 40.480 6.516 -16.468 1.00 31.78 471 ASN A N 1
ATOM 3651 C CA . ASN A 1 471 ? 41.564 6.039 -17.346 1.00 31.78 471 ASN A CA 1
ATOM 3652 C C . ASN A 1 471 ? 41.228 6.027 -18.844 1.00 31.78 471 ASN A C 1
ATOM 3654 O O . ASN A 1 471 ? 42.030 5.544 -19.641 1.00 31.78 471 ASN A O 1
ATOM 3658 N N . VAL A 1 472 ? 40.080 6.572 -19.253 1.00 33.38 472 VAL A N 1
ATOM 3659 C CA . VAL A 1 472 ? 39.757 6.779 -20.675 1.00 33.38 472 VAL A CA 1
ATOM 3660 C C . VAL A 1 472 ? 39.267 8.214 -20.889 1.00 33.38 472 VAL A C 1
ATOM 3662 O O . VAL A 1 472 ? 38.188 8.451 -21.418 1.00 33.38 472 VAL A O 1
ATOM 3665 N N . CYS A 1 473 ? 40.084 9.188 -20.479 1.00 28.89 473 CYS A N 1
ATOM 3666 C CA . CYS A 1 473 ? 40.067 10.498 -21.123 1.00 28.89 473 CYS A CA 1
ATOM 3667 C C . CYS A 1 473 ? 40.736 10.343 -22.492 1.00 28.89 473 CYS A C 1
ATOM 3669 O O . CYS A 1 473 ? 41.923 10.030 -22.582 1.00 28.89 473 CYS A O 1
ATOM 3671 N N . VAL A 1 474 ? 39.973 10.550 -23.561 1.00 27.89 474 VAL A N 1
ATOM 3672 C CA . VAL A 1 474 ? 40.540 10.842 -24.881 1.00 27.89 474 VAL A CA 1
ATOM 3673 C C . VAL A 1 474 ? 41.096 12.273 -24.815 1.00 27.89 474 VAL A C 1
ATOM 3675 O O . VAL A 1 474 ? 40.319 13.169 -24.485 1.00 27.89 474 VAL A O 1
ATOM 3678 N N . PRO A 1 475 ? 42.392 12.528 -25.087 1.00 29.61 475 PRO A N 1
ATOM 3679 C CA . PRO A 1 475 ? 42.914 13.888 -25.116 1.00 29.61 475 PRO A CA 1
ATOM 3680 C C . PRO A 1 475 ? 42.486 14.623 -26.395 1.00 29.61 475 PRO A C 1
ATOM 3682 O O . PRO A 1 475 ? 42.665 14.115 -27.501 1.00 29.61 475 PRO A O 1
ATOM 3685 N N . ASP A 1 476 ? 41.969 15.829 -26.172 1.00 30.83 476 ASP A N 1
ATOM 3686 C CA . ASP A 1 476 ? 42.040 17.058 -26.970 1.00 30.83 476 ASP A CA 1
ATOM 3687 C C . ASP A 1 476 ? 41.506 17.145 -28.410 1.00 30.83 476 ASP A C 1
ATOM 3689 O O . ASP A 1 476 ? 42.057 16.626 -29.379 1.00 30.83 476 ASP A O 1
ATOM 3693 N N . LEU A 1 477 ? 40.525 18.046 -28.5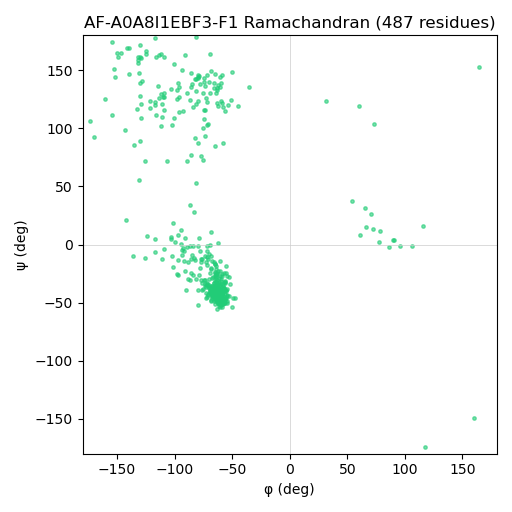42 1.00 28.11 477 LEU A N 1
ATOM 3694 C CA . LEU A 1 477 ? 40.388 18.994 -29.648 1.00 28.11 477 LEU A CA 1
ATOM 3695 C C . LEU A 1 477 ? 40.035 20.380 -29.066 1.00 28.11 477 LEU A C 1
ATOM 3697 O O . LEU A 1 477 ? 38.859 20.718 -28.973 1.00 28.11 477 LEU A O 1
ATOM 3701 N N . ALA A 1 478 ? 41.050 21.159 -28.664 1.00 26.19 478 ALA A N 1
ATOM 3702 C CA . ALA A 1 478 ? 41.035 22.632 -28.629 1.00 26.19 478 ALA A CA 1
ATOM 3703 C C . ALA A 1 478 ? 42.447 23.206 -28.346 1.00 26.19 478 ALA A C 1
ATOM 3705 O O . ALA A 1 478 ? 42.865 23.348 -27.207 1.00 26.19 478 ALA A O 1
ATOM 3706 N N . GLU A 1 479 ? 43.164 23.487 -29.435 1.00 28.44 479 GLU A N 1
ATOM 3707 C CA . GLU A 1 479 ? 44.146 24.562 -29.680 1.00 28.44 479 GLU A CA 1
ATOM 3708 C C . GLU A 1 479 ? 45.047 25.160 -28.562 1.00 28.44 479 GLU A C 1
ATOM 3710 O O . GLU A 1 479 ? 44.603 25.864 -27.662 1.00 28.44 479 GLU A O 1
ATOM 3715 N N . ASN A 1 480 ? 46.356 25.073 -28.862 1.00 28.62 480 ASN A N 1
ATOM 3716 C CA . ASN A 1 480 ? 47.430 26.069 -28.693 1.00 28.62 480 ASN A CA 1
ATOM 3717 C C . ASN A 1 480 ? 47.974 26.398 -27.292 1.00 28.62 480 ASN A C 1
ATOM 3719 O O . ASN A 1 480 ? 47.461 27.278 -26.616 1.00 28.62 480 ASN A O 1
ATOM 3723 N N . PHE A 1 481 ? 49.168 25.866 -26.994 1.00 24.09 481 PHE A N 1
ATOM 3724 C CA . PHE A 1 481 ? 50.337 26.672 -26.600 1.00 24.09 481 PHE A CA 1
ATOM 3725 C C . PHE A 1 481 ? 51.640 25.916 -26.934 1.00 24.09 481 PHE A C 1
ATOM 3727 O O . PHE A 1 481 ? 51.963 24.899 -26.325 1.00 24.09 481 PHE A O 1
ATOM 3734 N N . GLU A 1 482 ? 52.404 26.427 -27.906 1.00 28.62 482 GLU A N 1
ATOM 3735 C CA . GLU A 1 482 ? 53.856 26.223 -27.964 1.00 28.62 482 GLU A CA 1
ATOM 3736 C C . GLU A 1 482 ? 54.491 26.930 -26.758 1.00 28.62 482 GLU A C 1
ATOM 3738 O O . GLU A 1 482 ? 54.160 28.087 -26.527 1.00 28.62 482 GLU A O 1
ATOM 3743 N N . VAL A 1 483 ? 55.430 26.290 -26.051 1.00 26.97 483 VAL A N 1
ATOM 3744 C CA . VAL A 1 483 ? 56.773 26.834 -25.759 1.00 26.97 483 VAL A CA 1
ATOM 3745 C C . VAL A 1 483 ? 57.705 25.673 -25.385 1.00 26.97 483 VAL A C 1
ATOM 3747 O O . VAL A 1 483 ? 57.456 24.896 -24.470 1.00 26.97 483 VAL A O 1
ATOM 3750 N N . ASN A 1 484 ? 58.805 25.615 -26.130 1.00 27.20 484 ASN A N 1
ATOM 3751 C CA . ASN A 1 484 ? 60.038 24.862 -25.925 1.00 27.20 484 ASN A CA 1
ATOM 3752 C C . ASN A 1 484 ? 60.503 24.694 -24.464 1.00 27.20 484 ASN A C 1
ATOM 3754 O O . ASN A 1 484 ? 60.704 25.688 -23.771 1.00 27.20 484 ASN A O 1
ATOM 3758 N N . SER A 1 485 ? 60.916 23.477 -24.098 1.00 26.48 485 SER A N 1
ATOM 3759 C CA . SER A 1 485 ? 62.318 23.199 -23.729 1.00 26.48 485 SER A CA 1
ATOM 3760 C C . SER A 1 485 ? 62.559 21.700 -23.498 1.00 26.48 485 SER A C 1
ATOM 3762 O O . SER A 1 485 ? 62.179 21.107 -22.496 1.00 26.48 485 SER A O 1
ATOM 3764 N N . LEU A 1 486 ? 63.249 21.088 -24.461 1.00 29.69 486 LEU A N 1
ATOM 3765 C CA . LEU A 1 486 ? 64.153 19.969 -24.203 1.00 29.69 486 LEU A CA 1
ATOM 3766 C C . LEU A 1 486 ? 65.326 20.470 -23.356 1.00 29.69 486 LEU A C 1
ATOM 3768 O O . LEU A 1 486 ? 65.852 21.531 -23.696 1.00 29.69 486 LEU A O 1
ATOM 3772 N N . GLN A 1 487 ? 65.753 19.681 -22.358 1.00 27.48 487 GLN A N 1
ATOM 3773 C CA . GLN A 1 487 ? 67.149 19.378 -21.948 1.00 27.48 487 GLN A CA 1
ATOM 3774 C C . GLN A 1 487 ? 67.175 18.751 -20.526 1.00 27.48 487 GLN A C 1
ATOM 3776 O O . GLN A 1 487 ? 66.236 18.967 -19.765 1.00 27.48 487 GLN A O 1
ATOM 3781 N N . PRO A 1 488 ? 68.181 17.926 -20.174 1.00 36.38 488 PRO A N 1
ATOM 3782 C CA . PRO A 1 488 ? 68.095 16.474 -20.362 1.00 36.38 488 PRO A CA 1
ATOM 3783 C C . PRO A 1 488 ? 68.462 15.665 -19.097 1.00 36.38 488 PRO A C 1
ATOM 3785 O O . PRO A 1 488 ? 69.146 16.162 -18.209 1.00 36.38 488 PRO A O 1
ATOM 3788 N N . ASP A 1 489 ? 68.040 14.402 -19.069 1.00 32.81 489 ASP A N 1
ATOM 3789 C CA . ASP A 1 489 ? 68.908 13.231 -18.853 1.00 32.81 489 ASP A CA 1
ATOM 3790 C C . ASP A 1 489 ? 68.224 11.991 -19.449 1.00 32.81 489 ASP A C 1
ATOM 3792 O O . ASP A 1 489 ? 66.994 11.839 -19.244 1.00 32.81 489 ASP A O 1
#